Protein AF-T1J2N8-F1 (afdb_monomer)

Radius of gyration: 24.68 Å; Cα contacts (8 Å, |Δi|>4): 593; chains: 1; bounding box: 64×59×76 Å

Nearest PDB structures (foldseek):
  8c7g-assembly1_C  TM=6.293E-01  e=4.498E-14  Drosophila melanogaster
  8jbe-assembly1_C  TM=5.917E-01  e=1.884E-13  Drosophila
  7qla-assembly1_A  TM=5.826E-01  e=3.561E-13  Thermochaetoides thermophila
  7yh1-assembly2_C  TM=3.663E-01  e=1.654E-02  Promethearchaeum syntrophicum
  9jue-assembly1_E  TM=3.660E-01  e=1.242E-01  Promethearchaeum syntrophicum

Sequence (451 aa):
MRPTKRWDEVQIFFVYDTAYVLNEYDDPQNAIIYFHPDDLSDTVRCTLCCQLMGILQFCKSVFSPPKMINLQTKKFAIKVTGRFALCLGGTSDMPDSVLHRQLLSLFNLFTFYHKSFEAVFEECRYRCNKFEDIMEMMCKKYLSASQHFGNTQTLTFQALPSLYLPKSAGIIFLRASQILQSCIDVEGVISGCIVTKNEVLYTLLPPSILRLLWFIPAHKPELLATSVKTVFPLPDCTFLVYVYLSEDQMSDIDTVPTEMEKNETNTSNSFDKIDKMNKFVLYMQGNSETQLMVLMKEESSKDPIKITKLWKIGLSSLVDLEMDIKNCLENTLKKDFADNYLLMQYDQMWANMKGHTIPARPEKINDQLFNRSTQLIHEILDQDSSIKSFSLRHADSLIYTHSLGSLQTYCQYNLSKMHLSDKLECAAEIVNSVEGATKCNLERDHGIILL

Secon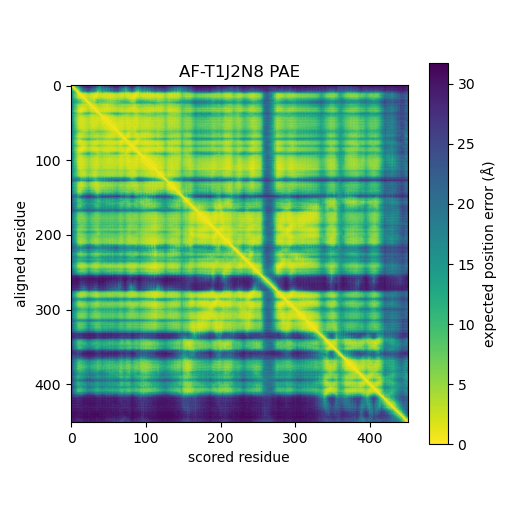dary structure (DSSP, 8-state):
------GGGS--EEEEETTT--STTS-GGGGEEEEE-TTS-HHHHHHHHHHHHHHHHHHHHHSPPPSEEE-SS-EEEEEEETTEEEEEEE-TTS-HHHHHHHHHHHHHHHHHHH--HHHHHHHHTTSTTHHHHHHHHHHHHHHHHHHHH--HHHHHTT---B----GGGHHHHHHHHHHHHHHHTSBTEEEEEEEESSSEEEE-S-HHHHHHHTTS-TT-GGGTSPBP--SSPPPTTEEEEEEEEEHHHHHHHH----S-----------TT----EEEEEEEEEEETTEEEEEEEEHHHHT-HHHHHHHHHHHHHHHHHHHHHHHHHHHTT---PPPTTEEEEEEETTTTEEEETTSSS-TT-HHHHHHHHHHHHHHHHHHH-TT--EEEEE-SSEEEEEEEETTEEEEEEEEGGGS-HHHHHHHHHHHHHHHHHHHTTS----------

pLDDT: mean 74.08, std 18.87, range [22.94, 94.31]

Structure (mmCIF, N/CA/C/O backbone):
data_AF-T1J2N8-F1
#
_entry.id   AF-T1J2N8-F1
#
loop_
_atom_site.group_PDB
_atom_site.id
_atom_site.type_symbol
_atom_site.label_atom_id
_atom_site.label_alt_id
_atom_site.label_comp_id
_atom_site.label_asym_id
_atom_site.label_entity_id
_atom_site.label_seq_id
_atom_site.pdbx_PDB_ins_code
_atom_site.Cartn_x
_atom_site.Cartn_y
_atom_site.Cartn_z
_atom_site.occupancy
_atom_site.B_iso_or_equiv
_atom_site.auth_seq_id
_atom_site.auth_comp_id
_atom_site.auth_asym_id
_atom_site.auth_atom_id
_atom_site.pdbx_PDB_model_num
ATOM 1 N N . MET A 1 1 ? 15.212 32.637 -12.245 1.00 32.81 1 MET A N 1
ATOM 2 C CA . MET A 1 1 ? 15.689 31.249 -12.417 1.00 32.81 1 MET A CA 1
ATOM 3 C C . MET A 1 1 ? 15.487 30.528 -11.099 1.00 32.81 1 MET A C 1
ATOM 5 O O . MET A 1 1 ? 16.108 30.918 -10.120 1.00 32.81 1 MET A O 1
ATOM 9 N N . ARG A 1 2 ? 14.555 29.569 -11.031 1.00 27.19 2 ARG A N 1
ATOM 10 C CA . ARG A 1 2 ? 14.487 28.658 -9.877 1.00 27.19 2 ARG A CA 1
ATOM 11 C C . ARG A 1 2 ? 15.745 27.781 -9.932 1.00 27.19 2 ARG A C 1
ATOM 13 O O . ARG A 1 2 ? 16.096 27.379 -11.041 1.00 27.19 2 ARG A O 1
ATOM 20 N N . PRO A 1 3 ? 16.445 27.529 -8.815 1.00 32.50 3 PRO A N 1
ATOM 21 C CA . PRO A 1 3 ? 17.579 26.619 -8.833 1.00 32.50 3 PRO A CA 1
ATOM 22 C C . PRO A 1 3 ? 17.061 25.243 -9.259 1.00 32.50 3 PRO A C 1
ATOM 24 O O . PRO A 1 3 ? 16.166 24.687 -8.623 1.00 32.50 3 PRO A O 1
ATOM 27 N N . THR A 1 4 ? 17.567 24.741 -10.383 1.00 36.12 4 THR A N 1
ATOM 28 C CA . THR A 1 4 ? 17.358 23.367 -10.826 1.00 36.12 4 THR A CA 1
ATOM 29 C C . THR A 1 4 ? 17.944 22.463 -9.749 1.00 36.12 4 THR A C 1
ATOM 31 O O . THR A 1 4 ? 19.154 22.472 -9.518 1.00 36.12 4 THR A O 1
ATOM 34 N N . LYS A 1 5 ? 17.085 21.728 -9.029 1.00 42.50 5 LYS A N 1
ATOM 35 C CA . LYS A 1 5 ? 17.547 20.666 -8.127 1.00 42.50 5 LYS A CA 1
ATOM 36 C C . LYS A 1 5 ? 18.471 19.750 -8.926 1.00 42.50 5 LYS A C 1
ATOM 38 O O . LYS A 1 5 ? 18.152 19.406 -10.067 1.00 42.50 5 LYS A O 1
ATOM 43 N N . ARG A 1 6 ? 19.623 19.377 -8.362 1.00 46.00 6 ARG A N 1
ATOM 44 C CA . ARG A 1 6 ? 20.486 18.375 -8.998 1.00 46.00 6 ARG A CA 1
ATOM 45 C C . ARG A 1 6 ? 19.661 17.101 -9.175 1.00 46.00 6 ARG A C 1
ATOM 47 O O . ARG A 1 6 ? 18.982 16.675 -8.247 1.00 46.00 6 ARG A O 1
ATOM 54 N N . TRP A 1 7 ? 19.721 16.489 -10.354 1.00 48.38 7 TRP A N 1
ATOM 55 C CA . TRP A 1 7 ? 19.025 15.228 -10.643 1.00 48.38 7 TRP A CA 1
ATOM 56 C C . TRP A 1 7 ? 19.452 14.103 -9.686 1.00 48.38 7 TRP A C 1
ATOM 58 O O . TRP A 1 7 ? 18.700 13.153 -9.491 1.00 48.38 7 TRP A O 1
ATOM 68 N N . ASP A 1 8 ? 20.609 14.242 -9.035 1.00 49.31 8 ASP A N 1
ATOM 69 C CA . ASP A 1 8 ? 21.100 13.396 -7.942 1.00 49.31 8 ASP A CA 1
ATOM 70 C C . ASP A 1 8 ? 20.193 13.401 -6.696 1.00 49.31 8 ASP A C 1
ATOM 72 O O . ASP A 1 8 ? 20.133 12.402 -5.986 1.00 49.31 8 ASP A O 1
ATOM 76 N N . GLU A 1 9 ? 19.438 14.478 -6.458 1.00 58.00 9 GLU A N 1
ATOM 77 C CA . GLU A 1 9 ? 18.602 14.679 -5.263 1.00 58.00 9 GLU A CA 1
ATOM 78 C C . GLU A 1 9 ? 17.135 14.269 -5.465 1.00 58.00 9 GLU A C 1
ATOM 80 O O . GLU A 1 9 ? 16.354 14.272 -4.512 1.00 58.00 9 GLU A O 1
ATOM 85 N N . VAL A 1 10 ? 16.730 13.942 -6.698 1.00 69.50 10 VAL A N 1
ATOM 86 C CA . VAL A 1 10 ? 15.335 13.615 -7.021 1.00 69.50 10 VAL A CA 1
ATOM 87 C C . VAL A 1 10 ? 15.165 12.114 -7.224 1.00 69.50 10 VAL A C 1
ATOM 89 O O . VAL A 1 10 ? 15.947 11.452 -7.919 1.00 69.50 10 VAL A O 1
ATOM 92 N N . GLN A 1 11 ? 14.118 11.579 -6.598 1.00 81.25 11 GLN A N 1
ATOM 93 C CA . GLN A 1 11 ? 13.704 10.194 -6.756 1.00 81.25 11 GLN A CA 1
ATOM 94 C C . GLN A 1 11 ? 13.102 10.001 -8.151 1.00 81.25 11 GLN A C 1
ATOM 96 O O . GLN A 1 11 ? 12.120 10.652 -8.502 1.00 81.25 11 GLN A O 1
ATOM 101 N N . ILE A 1 12 ? 13.714 9.125 -8.946 1.00 88.94 12 ILE A N 1
ATOM 102 C CA . ILE A 1 12 ? 13.274 8.842 -10.315 1.00 88.94 12 ILE A CA 1
ATOM 103 C C . ILE A 1 12 ? 12.244 7.719 -10.268 1.00 88.94 12 ILE A C 1
ATOM 105 O O . ILE A 1 12 ? 12.478 6.714 -9.604 1.00 88.94 12 ILE A O 1
ATOM 109 N N . PHE A 1 13 ? 11.144 7.847 -10.999 1.00 91.69 13 PHE A N 1
ATOM 110 C CA . PHE A 1 13 ? 10.200 6.753 -11.212 1.00 91.69 13 PHE A CA 1
ATOM 111 C C . PHE A 1 13 ? 9.797 6.698 -12.679 1.00 91.69 13 PHE A C 1
ATOM 113 O O . PHE A 1 13 ? 9.495 7.735 -13.256 1.00 91.69 13 PHE A O 1
ATOM 120 N N . PHE A 1 14 ? 9.771 5.517 -13.289 1.00 92.88 14 PHE A N 1
ATOM 121 C CA . PHE A 1 14 ? 9.315 5.386 -14.670 1.00 92.88 14 PHE A CA 1
ATOM 122 C C . PHE A 1 14 ? 8.631 4.048 -14.945 1.00 92.88 14 PHE A C 1
ATOM 124 O O . PHE A 1 14 ? 8.834 3.063 -14.230 1.00 92.88 14 PHE A O 1
ATOM 131 N N . VAL A 1 15 ? 7.821 4.042 -16.003 1.00 92.56 15 VAL A N 1
ATOM 132 C CA . VAL A 1 15 ? 7.104 2.881 -16.535 1.00 92.56 15 VAL A CA 1
ATOM 133 C C . VAL A 1 15 ? 7.552 2.665 -17.976 1.00 92.56 15 VAL A C 1
ATOM 135 O O . VAL A 1 15 ? 7.445 3.570 -18.804 1.00 92.56 15 VAL A O 1
ATOM 138 N N . TYR A 1 16 ? 8.051 1.468 -18.263 1.00 92.81 16 TYR A N 1
ATOM 139 C CA . TYR A 1 16 ? 8.601 1.089 -19.560 1.00 92.81 16 TYR A CA 1
ATOM 140 C C . TYR A 1 16 ? 7.828 -0.082 -20.174 1.00 92.81 16 TYR A C 1
ATOM 142 O O . TYR A 1 16 ? 7.497 -1.047 -19.482 1.00 92.81 16 TYR A O 1
ATOM 150 N N . ASP A 1 17 ? 7.569 -0.013 -21.475 1.00 91.50 17 ASP A N 1
ATOM 151 C CA . ASP A 1 17 ? 6.938 -1.060 -22.273 1.00 91.50 17 ASP A CA 1
ATOM 152 C C . ASP A 1 17 ? 7.983 -2.025 -22.837 1.00 91.50 17 ASP A C 1
ATOM 154 O O . ASP A 1 17 ? 8.641 -1.766 -23.845 1.00 91.50 17 ASP A O 1
ATOM 158 N N . THR A 1 18 ? 8.131 -3.178 -22.194 1.00 88.56 18 THR A N 1
ATOM 159 C CA . THR A 1 18 ? 9.108 -4.192 -22.615 1.00 88.56 18 THR A CA 1
ATOM 160 C C . THR A 1 18 ? 8.716 -4.918 -23.903 1.00 88.56 18 THR A C 1
ATOM 162 O O . THR A 1 18 ? 9.550 -5.608 -24.480 1.00 88.56 18 THR A O 1
ATOM 165 N N . ALA A 1 19 ? 7.472 -4.766 -24.370 1.00 86.62 19 ALA A N 1
ATOM 166 C CA . ALA A 1 19 ? 6.984 -5.395 -25.596 1.00 86.62 19 ALA A CA 1
ATOM 167 C C . ALA A 1 19 ? 7.049 -4.470 -26.824 1.00 86.62 19 ALA A C 1
ATOM 169 O O . ALA A 1 19 ? 6.648 -4.889 -27.906 1.00 86.62 19 ALA A O 1
ATOM 170 N N . TYR A 1 20 ? 7.507 -3.222 -26.665 1.00 86.38 20 TYR A N 1
ATOM 171 C CA . TYR A 1 20 ? 7.563 -2.258 -27.765 1.00 86.38 20 TYR A CA 1
ATOM 172 C C . TYR A 1 20 ? 8.823 -2.420 -28.626 1.00 86.38 20 TYR A C 1
ATOM 174 O O . TYR A 1 20 ? 8.721 -2.563 -29.839 1.00 86.38 20 TYR A O 1
ATOM 182 N N . VAL A 1 21 ? 10.009 -2.413 -28.008 1.00 82.75 21 VAL A N 1
ATOM 183 C CA . VAL A 1 21 ? 11.291 -2.477 -28.732 1.00 82.75 21 VAL A CA 1
ATOM 184 C C . VAL A 1 21 ? 11.632 -3.932 -29.040 1.00 82.75 21 VAL A C 1
ATOM 186 O O . VAL A 1 21 ? 12.293 -4.605 -28.248 1.00 82.75 21 VAL A O 1
ATOM 189 N N . LEU A 1 22 ? 11.149 -4.430 -30.178 1.00 82.31 22 LEU A N 1
ATOM 190 C CA . LEU A 1 22 ? 11.407 -5.800 -30.635 1.00 82.31 22 LEU A CA 1
ATOM 191 C C . LEU A 1 22 ? 12.366 -5.842 -31.831 1.00 82.31 22 LEU A C 1
ATOM 193 O O . LEU A 1 22 ? 13.060 -6.840 -32.017 1.00 82.31 22 LEU A O 1
ATOM 197 N N . ASN A 1 23 ? 12.429 -4.766 -32.618 1.00 84.69 23 ASN A N 1
ATOM 198 C CA . ASN A 1 23 ? 13.266 -4.637 -33.806 1.00 84.69 23 ASN A CA 1
ATOM 199 C C . ASN A 1 23 ? 14.273 -3.486 -33.658 1.00 84.69 23 ASN A C 1
ATOM 201 O O . ASN A 1 23 ? 14.051 -2.537 -32.913 1.00 84.69 23 ASN A O 1
ATOM 205 N N . GLU A 1 24 ? 15.357 -3.520 -34.437 1.00 78.69 24 GLU A N 1
ATOM 206 C CA . GLU A 1 24 ? 16.413 -2.489 -34.402 1.00 78.69 24 GLU A CA 1
ATOM 207 C C . GLU A 1 24 ? 15.943 -1.089 -34.843 1.00 78.69 24 GLU A C 1
ATOM 209 O O . GLU A 1 24 ? 16.591 -0.095 -34.524 1.00 78.69 24 GLU A O 1
ATOM 214 N N . TYR A 1 25 ? 14.830 -1.000 -35.576 1.00 85.62 25 TYR A N 1
ATOM 215 C CA . TYR A 1 25 ? 14.259 0.266 -36.051 1.00 85.62 25 TYR A CA 1
ATOM 216 C C . TYR A 1 25 ? 13.289 0.911 -35.052 1.00 85.62 25 TYR A C 1
ATOM 218 O O . TYR A 1 25 ? 12.873 2.051 -35.265 1.00 85.62 25 TYR A O 1
ATOM 226 N N . ASP A 1 26 ? 12.898 0.189 -33.998 1.00 87.75 26 ASP A N 1
ATOM 227 C CA . ASP A 1 26 ? 11.955 0.690 -33.004 1.00 87.75 26 ASP A CA 1
ATOM 228 C C . ASP A 1 26 ? 12.660 1.723 -32.117 1.00 87.75 26 ASP A C 1
ATOM 230 O O . ASP A 1 26 ? 13.662 1.426 -31.466 1.00 87.75 26 ASP A O 1
ATOM 234 N N . ASP A 1 27 ? 12.140 2.953 -32.081 1.00 87.44 27 ASP A N 1
ATOM 235 C CA . ASP A 1 27 ? 12.721 4.004 -31.244 1.00 87.44 27 ASP A CA 1
ATOM 236 C C . ASP A 1 27 ? 12.444 3.712 -29.756 1.00 87.44 27 ASP A C 1
ATOM 238 O O . ASP A 1 27 ? 11.276 3.716 -29.339 1.00 87.44 27 ASP A O 1
ATOM 242 N N . PRO A 1 28 ? 13.486 3.495 -28.928 1.00 86.81 28 PRO A N 1
ATOM 243 C CA . PRO A 1 28 ? 13.325 3.182 -27.514 1.00 86.81 28 PRO A CA 1
ATOM 244 C C . PRO A 1 28 ? 12.687 4.306 -26.696 1.00 86.81 28 PRO A C 1
ATOM 246 O O . PRO A 1 28 ? 12.212 4.039 -25.592 1.00 86.81 28 PRO A O 1
ATOM 249 N N . GLN A 1 29 ? 12.644 5.542 -27.205 1.00 87.69 29 GLN A N 1
ATOM 250 C CA . GLN A 1 29 ? 11.934 6.636 -26.537 1.00 87.69 29 GLN A CA 1
ATOM 251 C C . GLN A 1 29 ? 10.431 6.360 -26.441 1.00 87.69 29 GLN A C 1
ATOM 253 O O . GLN A 1 29 ? 9.827 6.622 -25.405 1.00 87.69 29 GLN A O 1
ATOM 258 N N . ASN A 1 30 ? 9.844 5.748 -27.473 1.00 87.06 30 ASN A N 1
ATOM 259 C CA . ASN A 1 30 ? 8.409 5.447 -27.523 1.00 87.06 30 ASN A CA 1
ATOM 260 C C . ASN A 1 30 ? 7.994 4.307 -26.582 1.00 87.06 30 ASN A C 1
ATOM 262 O O . ASN A 1 30 ? 6.810 4.132 -26.303 1.00 87.06 30 ASN A O 1
ATOM 266 N N . ALA A 1 31 ? 8.959 3.543 -26.070 1.00 89.94 31 ALA A N 1
ATOM 267 C CA . ALA A 1 31 ? 8.713 2.523 -25.061 1.00 89.94 31 ALA A CA 1
ATOM 268 C C . ALA A 1 31 ? 8.605 3.103 -23.639 1.00 89.94 31 ALA A C 1
ATOM 270 O O . ALA A 1 31 ? 8.178 2.405 -22.720 1.00 89.94 31 ALA A O 1
ATOM 271 N N . ILE A 1 32 ? 8.975 4.369 -23.424 1.00 91.44 32 ILE A N 1
ATOM 272 C CA . ILE A 1 32 ? 8.830 5.043 -22.131 1.00 91.44 32 ILE A CA 1
ATOM 273 C C . ILE A 1 32 ? 7.404 5.592 -22.038 1.00 91.44 32 ILE A C 1
ATOM 275 O O . ILE A 1 32 ? 7.076 6.597 -22.656 1.00 91.44 32 ILE A O 1
ATOM 279 N N . ILE A 1 33 ? 6.553 4.935 -21.250 1.00 89.38 33 ILE A N 1
ATOM 280 C CA . ILE A 1 33 ? 5.136 5.312 -21.110 1.00 89.38 33 ILE A CA 1
ATOM 281 C C . ILE A 1 33 ? 4.967 6.472 -20.131 1.00 89.38 33 ILE A C 1
ATOM 283 O O . ILE A 1 33 ? 4.089 7.313 -20.291 1.00 89.38 33 ILE A O 1
ATOM 287 N N . TYR A 1 34 ? 5.775 6.482 -19.073 1.00 91.12 34 TYR A N 1
ATOM 288 C CA . TYR A 1 34 ? 5.746 7.516 -18.049 1.00 91.12 34 TYR A CA 1
ATOM 289 C C . TYR A 1 34 ? 7.121 7.655 -17.414 1.00 91.12 34 TYR A C 1
ATOM 291 O O . TYR A 1 34 ? 7.788 6.646 -17.179 1.00 91.12 34 TYR A O 1
ATOM 299 N N . PHE A 1 35 ? 7.529 8.875 -17.071 1.00 91.25 35 PHE A N 1
ATOM 300 C CA . PHE A 1 35 ? 8.790 9.111 -16.380 1.00 91.25 35 PHE A CA 1
ATOM 301 C C . PHE A 1 35 ? 8.705 10.360 -15.499 1.00 91.25 35 PHE A C 1
ATOM 303 O O . PHE A 1 35 ? 8.350 11.423 -15.975 1.00 91.25 35 PHE A O 1
ATOM 310 N N . HIS A 1 36 ? 9.120 10.256 -14.242 1.00 88.88 36 HIS A N 1
ATOM 311 C CA . HIS A 1 36 ? 9.154 11.328 -13.253 1.00 88.88 36 HIS A CA 1
ATOM 312 C C . HIS A 1 36 ? 10.577 11.500 -12.695 1.00 88.88 36 HIS A C 1
ATOM 314 O O . HIS A 1 36 ? 11.215 10.492 -12.371 1.00 88.88 36 HIS A O 1
ATOM 320 N N . PRO A 1 37 ? 11.068 12.737 -12.491 1.00 86.50 37 PRO A N 1
ATOM 321 C CA . PRO A 1 37 ? 10.447 14.022 -12.842 1.00 86.50 37 PRO A CA 1
ATOM 322 C C . PRO A 1 37 ? 10.548 14.346 -14.344 1.00 86.50 37 PRO A C 1
ATOM 324 O O . PRO A 1 37 ? 11.432 13.834 -15.031 1.00 86.50 37 PRO A O 1
ATOM 327 N N . ASP A 1 38 ? 9.696 15.253 -14.827 1.00 82.44 38 ASP A N 1
ATOM 328 C CA . ASP A 1 38 ? 9.670 15.696 -16.236 1.00 82.44 38 ASP A CA 1
ATOM 329 C C . ASP A 1 38 ? 10.779 16.695 -16.602 1.00 82.44 38 ASP A C 1
ATOM 331 O O . ASP A 1 38 ? 10.968 17.022 -17.768 1.00 82.44 38 ASP A O 1
ATOM 335 N N . ASP A 1 39 ? 11.554 17.158 -15.618 1.00 82.88 39 ASP A N 1
ATOM 336 C CA . ASP A 1 39 ? 12.605 18.169 -15.802 1.00 82.88 39 ASP A CA 1
ATOM 337 C C . ASP A 1 39 ? 13.873 17.635 -16.515 1.00 82.88 39 ASP A C 1
ATOM 339 O O . ASP A 1 39 ? 14.832 18.380 -16.733 1.00 82.88 39 ASP A O 1
ATOM 343 N N . LEU A 1 40 ? 13.923 16.339 -16.839 1.00 83.31 40 LEU A N 1
ATOM 344 C CA . LEU A 1 40 ? 15.067 15.677 -17.477 1.00 83.31 40 LEU A CA 1
ATOM 345 C C . LEU A 1 40 ? 14.922 15.659 -19.005 1.00 83.31 40 LEU A C 1
ATOM 347 O O . LEU A 1 40 ? 13.834 15.442 -19.525 1.00 83.31 40 LEU A O 1
ATOM 351 N N . SER A 1 41 ? 16.029 15.828 -19.739 1.00 87.19 41 SER A N 1
ATOM 352 C CA . SER A 1 41 ? 16.000 15.758 -21.206 1.00 87.19 41 SER A CA 1
ATOM 353 C C . SER A 1 41 ? 15.695 14.342 -21.702 1.00 87.19 41 SER A C 1
ATOM 355 O O . SER A 1 41 ? 16.171 13.360 -21.124 1.00 87.19 41 SER A O 1
ATOM 357 N N . ASP A 1 42 ? 14.984 14.231 -22.825 1.00 87.62 42 ASP A N 1
ATOM 358 C CA . ASP A 1 42 ? 14.567 12.940 -23.399 1.00 87.62 42 ASP A CA 1
ATOM 359 C C . ASP A 1 42 ? 15.749 12.005 -23.685 1.00 87.62 42 ASP A C 1
ATOM 361 O O . ASP A 1 42 ? 15.678 10.799 -23.460 1.00 87.62 42 ASP A O 1
ATOM 365 N N . THR A 1 43 ? 16.896 12.567 -24.072 1.00 89.00 43 THR A N 1
ATOM 366 C CA . THR A 1 43 ? 18.149 11.824 -24.273 1.00 89.00 43 THR A CA 1
ATOM 367 C C . THR A 1 43 ? 18.656 11.150 -22.996 1.00 89.00 43 THR A C 1
ATOM 369 O O . THR A 1 43 ? 19.090 9.996 -23.034 1.00 89.00 43 THR A O 1
ATOM 372 N N . VAL A 1 44 ? 18.587 11.839 -21.853 1.00 88.38 44 VAL A N 1
ATOM 373 C CA . VAL A 1 44 ? 19.010 11.303 -20.552 1.00 88.38 44 VAL A CA 1
ATOM 374 C C . VAL A 1 44 ? 18.000 10.273 -20.051 1.00 88.38 44 VAL A C 1
ATOM 376 O O . VAL A 1 44 ? 18.413 9.198 -19.611 1.00 88.38 44 VAL A O 1
ATOM 379 N N . ARG A 1 45 ? 16.694 10.556 -20.181 1.00 91.12 45 ARG A N 1
ATOM 380 C CA . ARG A 1 45 ? 15.609 9.612 -19.845 1.00 91.12 45 ARG A CA 1
ATOM 381 C C . ARG A 1 45 ? 15.786 8.301 -20.611 1.00 91.12 45 ARG A C 1
ATOM 383 O O . ARG A 1 45 ? 15.824 7.234 -20.001 1.00 91.12 45 ARG A O 1
ATOM 390 N N . CYS A 1 46 ? 15.980 8.395 -21.926 1.00 91.88 46 CYS A N 1
ATOM 391 C CA . CYS A 1 46 ? 16.167 7.250 -22.810 1.00 91.88 46 CYS A CA 1
ATOM 392 C C . CYS A 1 46 ? 17.430 6.456 -22.475 1.00 91.88 46 CYS A C 1
ATOM 394 O O . CYS A 1 46 ? 17.352 5.248 -22.273 1.00 91.88 46 CYS A O 1
ATOM 396 N N . THR A 1 47 ? 18.577 7.123 -22.307 1.00 91.00 47 THR A N 1
ATOM 397 C CA . THR A 1 47 ? 19.838 6.438 -21.977 1.00 91.00 47 THR A CA 1
ATOM 398 C C . THR A 1 47 ? 19.723 5.639 -20.677 1.00 91.00 47 THR A C 1
ATOM 400 O O . THR A 1 47 ? 20.121 4.475 -20.635 1.00 91.00 47 THR A O 1
ATOM 403 N N . LEU A 1 48 ? 19.139 6.233 -19.630 1.00 91.00 48 LEU A N 1
ATOM 404 C CA . LEU A 1 48 ? 18.941 5.564 -18.345 1.00 91.00 48 LEU A CA 1
ATOM 405 C C . LEU A 1 48 ? 17.989 4.365 -18.464 1.00 91.00 48 LEU A C 1
ATOM 407 O O . LEU A 1 48 ? 18.314 3.277 -17.986 1.00 91.00 48 LEU A O 1
ATOM 411 N N . CYS A 1 49 ? 16.832 4.547 -19.110 1.00 92.62 49 CYS A N 1
ATOM 412 C CA . CYS A 1 49 ? 15.857 3.470 -19.291 1.00 92.62 49 CYS A CA 1
ATOM 413 C C . CYS A 1 49 ? 16.465 2.311 -20.089 1.00 92.62 49 CYS A C 1
ATOM 415 O O . CYS A 1 49 ? 16.382 1.166 -19.655 1.00 92.62 49 CYS A O 1
ATOM 417 N N . CYS A 1 50 ? 17.152 2.598 -21.197 1.00 90.25 50 CYS A N 1
ATOM 418 C CA . CYS A 1 50 ? 17.798 1.589 -22.036 1.00 90.25 50 CYS A CA 1
ATOM 419 C C . CYS A 1 50 ? 18.880 0.803 -21.289 1.00 90.25 50 CYS A C 1
ATOM 421 O O . CYS A 1 50 ? 18.946 -0.416 -21.425 1.00 90.25 50 CYS A O 1
ATOM 423 N N . GLN A 1 51 ? 19.704 1.466 -20.469 1.00 91.69 51 GLN A N 1
ATOM 424 C CA . GLN A 1 51 ? 20.704 0.781 -19.643 1.00 91.69 51 GLN A CA 1
ATOM 425 C C . GLN A 1 51 ? 20.050 -0.220 -18.683 1.00 91.69 51 GLN A C 1
ATOM 427 O O . GLN A 1 51 ? 20.465 -1.377 -18.614 1.00 91.69 51 GLN A O 1
ATOM 432 N N . LEU A 1 52 ? 19.005 0.204 -17.967 1.00 93.50 52 LEU A N 1
ATOM 433 C CA . LEU A 1 52 ? 18.307 -0.649 -17.004 1.00 93.50 52 LEU A CA 1
ATOM 434 C C . LEU A 1 52 ? 17.544 -1.789 -17.691 1.00 93.50 52 LEU A C 1
ATOM 436 O O . LEU A 1 52 ? 17.619 -2.932 -17.240 1.00 93.50 52 LEU A O 1
ATOM 440 N N . MET A 1 53 ? 16.850 -1.503 -18.794 1.00 92.81 53 MET A N 1
ATOM 441 C CA . MET A 1 53 ? 16.088 -2.502 -19.547 1.00 92.81 53 MET A CA 1
ATOM 442 C C . MET A 1 53 ? 16.997 -3.511 -20.254 1.00 92.81 53 MET A C 1
ATOM 444 O O . MET A 1 53 ? 16.673 -4.695 -20.286 1.00 92.81 53 MET A O 1
ATOM 448 N N . GLY A 1 54 ? 18.167 -3.088 -20.741 1.00 90.69 54 GLY A N 1
ATOM 449 C CA . GLY A 1 54 ? 19.173 -3.992 -21.300 1.00 90.69 54 GLY A CA 1
ATOM 450 C C . GLY A 1 54 ? 19.684 -5.002 -20.269 1.00 90.69 54 GLY A C 1
ATOM 451 O O . GLY A 1 54 ? 19.730 -6.200 -20.550 1.00 90.69 54 GLY A O 1
ATOM 452 N N . ILE A 1 55 ? 19.990 -4.542 -19.047 1.00 92.56 55 ILE A N 1
ATOM 453 C CA . ILE A 1 55 ? 20.381 -5.429 -17.936 1.00 92.56 55 ILE A CA 1
ATOM 454 C C . ILE A 1 55 ? 19.221 -6.355 -17.556 1.00 92.56 55 ILE A C 1
ATOM 456 O O . ILE A 1 55 ? 19.424 -7.559 -17.420 1.00 92.56 55 ILE A O 1
ATOM 460 N N . LEU A 1 56 ? 18.005 -5.819 -17.416 1.00 91.75 56 LEU A N 1
ATOM 461 C CA . LEU A 1 56 ? 16.810 -6.602 -17.094 1.00 91.75 56 LEU A CA 1
ATOM 462 C C . LEU A 1 56 ? 16.579 -7.721 -18.117 1.00 91.75 56 LEU A C 1
ATOM 464 O O . LEU A 1 56 ? 16.355 -8.864 -17.723 1.00 91.75 56 LEU A O 1
ATOM 468 N N . GLN A 1 57 ? 16.673 -7.412 -19.411 1.00 89.50 57 GLN A N 1
ATOM 469 C CA . GLN A 1 57 ? 16.463 -8.374 -20.489 1.00 89.50 57 GLN A CA 1
ATOM 470 C C . GLN A 1 57 ? 17.559 -9.444 -20.527 1.00 89.50 57 GLN A C 1
ATOM 472 O O . GLN A 1 57 ? 17.253 -10.627 -20.671 1.00 89.50 57 GLN A O 1
ATOM 477 N N . PHE A 1 58 ? 18.822 -9.053 -20.340 1.00 91.12 58 PHE A N 1
ATOM 478 C CA . PHE A 1 58 ? 19.936 -9.994 -20.218 1.00 91.12 58 PHE A CA 1
ATOM 479 C C . PHE A 1 58 ? 19.765 -10.926 -19.010 1.00 91.12 58 PHE A C 1
ATOM 481 O O . PHE A 1 58 ? 19.876 -12.144 -19.127 1.00 91.12 58 PHE A O 1
ATOM 488 N N . CYS A 1 59 ? 19.445 -10.379 -17.837 1.00 91.62 59 CYS A N 1
ATOM 489 C CA . CYS A 1 59 ? 19.225 -11.192 -16.649 1.00 91.62 59 CYS A CA 1
ATOM 490 C C . CYS A 1 59 ? 17.999 -12.094 -16.792 1.00 91.62 59 CYS A C 1
ATOM 492 O O . CYS A 1 59 ? 18.032 -13.206 -16.292 1.00 91.62 59 CYS A O 1
ATOM 494 N N . LYS A 1 60 ? 16.940 -11.659 -17.481 1.00 87.50 60 LYS A N 1
ATOM 495 C CA . LYS A 1 60 ? 15.760 -12.491 -17.749 1.00 87.50 60 LYS A CA 1
ATOM 496 C C . LYS A 1 60 ? 16.069 -13.664 -18.688 1.00 87.50 60 LYS A C 1
ATOM 498 O O . LYS A 1 60 ? 15.430 -14.702 -18.564 1.00 87.50 60 LYS A O 1
ATOM 503 N N . SER A 1 61 ? 17.009 -13.511 -19.626 1.00 87.25 61 SER A N 1
ATOM 504 C CA . SER A 1 61 ? 17.367 -14.574 -20.575 1.00 87.25 61 SER A CA 1
ATOM 505 C C . SER A 1 61 ? 18.387 -15.570 -20.021 1.00 87.25 61 SER A C 1
ATOM 507 O O . SER A 1 61 ? 18.348 -16.741 -20.393 1.00 87.25 61 SER A O 1
ATOM 509 N N . VAL A 1 62 ? 19.285 -15.124 -19.139 1.00 91.44 62 VAL A N 1
ATOM 510 C CA . VAL A 1 62 ? 20.377 -15.955 -18.597 1.00 91.44 62 VAL A CA 1
ATOM 511 C C . VAL A 1 62 ? 20.114 -16.423 -17.160 1.00 91.44 62 VAL A C 1
ATOM 513 O O . VAL A 1 62 ? 20.548 -17.506 -16.771 1.00 91.44 62 VAL A O 1
ATOM 516 N N . PHE A 1 63 ? 19.407 -15.625 -16.362 1.00 89.94 63 PHE A N 1
ATOM 517 C CA . PHE A 1 63 ? 19.196 -15.817 -14.925 1.00 89.94 63 PHE A CA 1
ATOM 518 C C . PHE A 1 63 ? 17.716 -15.587 -14.548 1.00 89.94 63 PHE A C 1
ATOM 520 O O . PHE A 1 63 ? 16.806 -15.773 -15.353 1.00 89.94 63 PHE A O 1
ATOM 527 N N . SER A 1 64 ? 17.461 -15.178 -13.302 1.00 86.62 64 SER A N 1
ATOM 528 C CA . SER A 1 64 ? 16.177 -14.631 -12.858 1.00 86.62 64 SER A CA 1
ATOM 529 C C . SER A 1 64 ? 16.127 -13.106 -13.037 1.00 86.62 64 SER A C 1
ATOM 531 O O . SER A 1 64 ? 17.153 -12.443 -12.854 1.00 86.62 64 SER A O 1
ATOM 533 N N . PRO A 1 65 ? 14.947 -12.512 -13.296 1.00 85.56 65 PRO A N 1
ATOM 534 C CA . PRO A 1 65 ? 14.815 -11.062 -13.411 1.00 85.56 65 PRO A CA 1
ATOM 535 C C . PRO A 1 65 ? 15.193 -10.359 -12.088 1.00 85.56 65 PRO A C 1
ATOM 537 O O . PRO A 1 65 ? 14.697 -10.742 -11.022 1.00 85.56 65 PRO A O 1
ATOM 540 N N . PRO A 1 66 ? 16.065 -9.335 -12.126 1.00 91.06 66 PRO A N 1
ATOM 541 C CA . PRO A 1 66 ? 16.543 -8.654 -10.933 1.00 91.06 66 PRO A CA 1
ATOM 542 C C . PRO A 1 66 ? 15.435 -7.816 -10.292 1.00 91.06 66 PRO A C 1
ATOM 544 O O . PRO A 1 66 ? 14.696 -7.107 -10.972 1.00 91.06 66 PRO A O 1
ATOM 547 N N . LYS A 1 67 ? 15.364 -7.850 -8.958 1.00 91.12 67 LYS A N 1
ATOM 548 C CA . LYS A 1 67 ? 14.506 -6.952 -8.160 1.00 91.12 67 LYS A CA 1
ATOM 549 C C . LYS A 1 67 ? 15.166 -5.598 -7.886 1.00 91.12 67 LYS A C 1
ATOM 551 O O . LYS A 1 67 ? 14.469 -4.633 -7.578 1.00 91.12 67 LYS A O 1
ATOM 556 N N . MET A 1 68 ? 16.495 -5.553 -7.975 1.00 92.38 68 MET A N 1
ATOM 557 C CA . MET A 1 68 ? 17.342 -4.401 -7.680 1.00 92.38 68 MET A CA 1
ATOM 558 C C . MET A 1 68 ? 18.494 -4.332 -8.687 1.00 92.38 68 MET A C 1
ATOM 560 O O . MET A 1 68 ? 19.089 -5.359 -9.012 1.00 92.38 68 MET A O 1
ATOM 564 N N . ILE A 1 69 ? 18.825 -3.128 -9.148 1.00 92.38 69 ILE A N 1
ATOM 565 C CA . ILE A 1 69 ? 20.017 -2.828 -9.946 1.00 92.38 69 ILE A CA 1
ATOM 566 C C . ILE A 1 69 ? 20.745 -1.656 -9.293 1.00 92.38 69 ILE A C 1
ATOM 568 O O . ILE A 1 69 ? 20.182 -0.574 -9.137 1.00 92.38 69 ILE A O 1
ATOM 572 N N . ASN A 1 70 ? 22.013 -1.861 -8.946 1.00 89.75 70 ASN A N 1
ATOM 573 C CA . ASN A 1 70 ? 22.856 -0.834 -8.345 1.00 89.75 70 ASN A CA 1
ATOM 574 C C . ASN A 1 70 ? 23.818 -0.290 -9.407 1.00 89.75 70 ASN A C 1
ATOM 576 O O . ASN A 1 70 ? 24.689 -1.008 -9.895 1.00 89.75 70 ASN A O 1
ATOM 580 N N . LEU A 1 71 ? 23.639 0.977 -9.775 1.00 85.50 71 LEU A N 1
ATOM 581 C CA . LEU A 1 71 ? 24.580 1.735 -10.596 1.00 85.50 71 LEU A CA 1
ATOM 582 C C . LEU A 1 71 ? 25.603 2.435 -9.689 1.00 85.50 71 LEU A C 1
ATOM 584 O O . LEU A 1 71 ? 25.450 2.475 -8.470 1.00 85.50 71 LEU A O 1
ATOM 588 N N . GLN A 1 72 ? 26.641 3.031 -10.281 1.00 79.50 72 GLN A N 1
ATOM 589 C CA . GLN A 1 72 ? 27.712 3.696 -9.524 1.00 79.50 72 GLN A CA 1
ATOM 590 C C . GLN A 1 72 ? 27.205 4.805 -8.589 1.00 79.50 72 GLN A C 1
ATOM 592 O O . GLN A 1 72 ? 27.764 5.004 -7.515 1.00 79.50 72 GLN A O 1
ATOM 597 N N . THR A 1 73 ? 26.160 5.530 -8.995 1.00 75.50 73 THR A N 1
ATOM 598 C CA . THR A 1 73 ? 25.652 6.701 -8.265 1.00 75.50 73 THR A CA 1
ATOM 599 C C . THR A 1 73 ? 24.265 6.506 -7.660 1.00 75.50 73 THR A C 1
ATOM 601 O O . THR A 1 73 ? 23.885 7.274 -6.779 1.00 75.50 73 THR A O 1
ATOM 604 N N . LYS A 1 74 ? 23.491 5.515 -8.122 1.00 84.19 74 LYS A N 1
ATOM 605 C CA . LYS A 1 74 ? 22.090 5.308 -7.726 1.00 84.19 74 LYS A CA 1
ATOM 606 C C . LYS A 1 74 ? 21.705 3.838 -7.729 1.00 84.19 74 LYS A C 1
ATOM 608 O O . LYS A 1 74 ? 22.248 3.044 -8.493 1.00 84.19 74 LYS A O 1
ATOM 613 N N . LYS A 1 75 ? 20.696 3.509 -6.930 1.00 90.25 75 LYS A N 1
ATOM 614 C CA . LYS A 1 75 ? 20.066 2.187 -6.901 1.00 90.25 75 LYS A CA 1
ATOM 615 C C . LYS A 1 75 ? 18.683 2.255 -7.525 1.00 90.25 75 LYS A C 1
ATOM 617 O O . LYS A 1 75 ? 18.014 3.276 -7.402 1.00 90.25 75 LYS A O 1
ATOM 622 N N . PHE A 1 76 ? 18.246 1.177 -8.159 1.00 93.12 76 PHE A N 1
ATOM 623 C CA . PHE A 1 76 ? 16.934 1.078 -8.785 1.00 93.12 76 PHE A CA 1
ATOM 624 C C . PHE A 1 76 ? 16.247 -0.213 -8.365 1.00 93.12 76 PHE A C 1
ATOM 626 O O . PHE A 1 76 ? 16.750 -1.299 -8.639 1.00 93.12 76 PHE A O 1
ATOM 633 N N . ALA A 1 77 ? 15.080 -0.094 -7.738 1.00 93.44 77 ALA A N 1
ATOM 634 C CA . ALA A 1 77 ? 14.163 -1.212 -7.586 1.00 93.44 77 ALA A CA 1
ATOM 635 C C . ALA A 1 77 ? 13.404 -1.430 -8.895 1.00 93.44 77 ALA A C 1
ATOM 637 O O . ALA A 1 77 ? 13.033 -0.463 -9.565 1.00 93.44 77 ALA A O 1
ATOM 638 N N . ILE A 1 78 ? 13.155 -2.692 -9.241 1.00 94.31 78 ILE A N 1
ATOM 639 C CA . ILE A 1 78 ? 12.469 -3.084 -10.473 1.00 94.31 78 ILE A CA 1
ATOM 640 C C . ILE A 1 78 ? 11.331 -4.047 -10.153 1.00 94.31 78 ILE A C 1
ATOM 642 O O . ILE A 1 78 ? 11.493 -5.009 -9.398 1.00 94.31 78 ILE A O 1
ATOM 646 N N . LYS A 1 79 ? 10.171 -3.793 -10.760 1.00 92.25 79 LYS A N 1
ATOM 647 C CA . LYS A 1 79 ? 9.005 -4.672 -10.726 1.00 92.25 79 LYS A CA 1
ATOM 648 C C . LYS A 1 79 ? 8.470 -4.851 -12.142 1.00 92.25 79 LYS A C 1
ATOM 650 O O . LYS A 1 79 ? 7.989 -3.905 -12.755 1.00 92.25 79 LYS A O 1
ATOM 655 N N . VAL A 1 80 ? 8.539 -6.083 -12.639 1.00 90.44 80 VAL A N 1
ATOM 656 C CA . VAL A 1 80 ? 7.931 -6.483 -13.915 1.00 90.44 80 VAL A CA 1
ATOM 657 C C . VAL A 1 80 ? 6.506 -6.986 -13.666 1.00 90.44 80 VAL A C 1
ATOM 659 O O . VAL A 1 80 ? 6.256 -7.700 -12.683 1.00 90.44 80 VAL A O 1
ATOM 662 N N . THR A 1 81 ? 5.578 -6.578 -14.531 1.00 86.38 81 THR A N 1
ATOM 663 C CA . THR A 1 81 ? 4.151 -6.927 -14.501 1.00 86.38 81 THR A CA 1
ATOM 664 C C . THR A 1 81 ? 3.602 -6.989 -15.930 1.00 86.38 81 THR A C 1
ATOM 666 O O . THR A 1 81 ? 3.455 -5.961 -16.591 1.00 86.38 81 THR A O 1
ATOM 669 N N . GLY A 1 82 ? 3.317 -8.196 -16.427 1.00 84.75 82 GLY A N 1
ATOM 670 C CA . GLY A 1 82 ? 2.944 -8.399 -17.830 1.00 84.75 82 GLY A CA 1
ATOM 671 C C . GLY A 1 82 ? 4.004 -7.819 -18.773 1.00 84.75 82 GLY A C 1
ATOM 672 O O . GLY A 1 82 ? 5.195 -8.107 -18.634 1.00 84.75 82 GLY A O 1
ATOM 673 N N . ARG A 1 83 ? 3.580 -6.946 -19.693 1.00 87.81 83 ARG A N 1
ATOM 674 C CA . ARG A 1 83 ? 4.471 -6.230 -20.627 1.00 87.81 83 ARG A CA 1
ATOM 675 C C . ARG A 1 83 ? 5.195 -5.014 -20.040 1.00 87.81 83 ARG A C 1
ATOM 677 O O . ARG A 1 83 ? 6.061 -4.453 -20.710 1.00 87.81 83 ARG A O 1
ATOM 684 N N . PHE A 1 84 ? 4.867 -4.587 -18.823 1.00 91.00 84 PHE A N 1
ATOM 685 C CA . PHE A 1 84 ? 5.414 -3.361 -18.244 1.00 91.00 84 PHE A CA 1
ATOM 686 C C . PHE A 1 84 ? 6.518 -3.648 -17.228 1.00 91.00 84 PHE A C 1
ATOM 688 O O . PHE A 1 84 ? 6.432 -4.578 -16.422 1.00 91.00 84 PHE A O 1
ATOM 695 N N . ALA A 1 85 ? 7.537 -2.796 -17.226 1.00 92.56 85 ALA A N 1
ATOM 696 C CA . ALA A 1 85 ? 8.549 -2.726 -16.185 1.00 92.56 85 ALA A CA 1
ATOM 697 C C . ALA A 1 85 ? 8.443 -1.379 -15.467 1.00 92.56 85 ALA A C 1
ATOM 699 O O . ALA A 1 85 ? 8.534 -0.320 -16.086 1.00 92.56 85 ALA A O 1
ATOM 700 N N . LEU A 1 86 ? 8.241 -1.428 -14.154 1.00 94.12 86 LEU A N 1
ATOM 701 C CA . LEU A 1 86 ? 8.264 -0.259 -13.290 1.00 94.12 86 LEU A CA 1
ATOM 702 C C . LEU A 1 86 ? 9.615 -0.184 -12.592 1.00 94.12 86 LEU A C 1
ATOM 704 O O . LEU A 1 86 ? 10.096 -1.185 -12.048 1.00 94.12 86 LEU A O 1
ATOM 708 N N . CYS A 1 87 ? 10.186 1.014 -12.547 1.00 94.25 87 CYS A N 1
ATOM 709 C CA . CYS A 1 87 ? 11.461 1.262 -11.895 1.00 94.25 87 CYS A CA 1
ATOM 710 C C . CYS A 1 87 ? 11.367 2.453 -10.946 1.00 94.25 87 CYS A C 1
ATOM 712 O O . CYS A 1 87 ? 10.859 3.508 -11.319 1.00 94.25 87 CYS A O 1
ATOM 714 N N . LEU A 1 88 ? 11.901 2.292 -9.734 1.00 92.19 88 LEU A N 1
ATOM 715 C CA . LEU A 1 88 ? 12.014 3.356 -8.736 1.00 92.19 88 LEU A CA 1
ATOM 716 C C . LEU A 1 88 ? 13.476 3.515 -8.325 1.00 92.19 88 LEU A C 1
ATOM 718 O O . LEU A 1 88 ? 14.091 2.583 -7.810 1.00 92.19 88 LEU A O 1
ATOM 722 N N . GLY A 1 89 ? 14.028 4.700 -8.553 1.00 90.06 89 GLY A N 1
ATOM 723 C CA . GLY A 1 89 ? 15.367 5.083 -8.137 1.00 90.06 89 GLY A CA 1
ATOM 724 C C . GLY A 1 89 ? 15.412 5.463 -6.660 1.00 90.06 89 GLY A C 1
ATOM 725 O O . GLY A 1 89 ? 14.473 6.054 -6.137 1.00 90.06 89 GLY A O 1
ATOM 726 N N . GLY A 1 90 ? 16.516 5.161 -5.994 1.00 85.31 90 GLY A N 1
ATOM 727 C CA . GLY A 1 90 ? 16.821 5.571 -4.628 1.00 85.31 90 GLY A CA 1
ATOM 728 C C . GLY A 1 90 ? 18.258 6.069 -4.514 1.00 85.31 90 GLY A C 1
ATOM 729 O O . GLY A 1 90 ? 19.085 5.857 -5.409 1.00 85.31 90 GLY A O 1
ATOM 730 N N . THR A 1 91 ? 18.555 6.750 -3.410 1.00 79.62 91 THR A N 1
ATOM 731 C CA . THR A 1 91 ? 19.929 7.136 -3.069 1.00 79.62 91 THR A CA 1
ATOM 732 C C . THR A 1 91 ? 20.726 5.912 -2.622 1.00 79.62 91 THR A C 1
ATOM 734 O O . THR A 1 91 ? 20.160 4.910 -2.182 1.00 79.62 91 THR A O 1
ATOM 737 N N . SER A 1 92 ? 22.053 5.981 -2.719 1.00 74.56 92 SER A N 1
ATOM 738 C CA . SER A 1 92 ? 22.936 4.873 -2.328 1.00 74.56 92 SER A CA 1
ATOM 739 C C . SER A 1 92 ? 22.808 4.482 -0.850 1.00 74.56 92 SER A C 1
ATOM 741 O O . SER A 1 92 ? 23.002 3.313 -0.517 1.00 74.56 92 SER A O 1
ATOM 743 N N . ASP A 1 93 ? 22.431 5.433 0.008 1.00 72.81 93 ASP A N 1
ATOM 744 C CA . ASP A 1 93 ? 22.280 5.239 1.455 1.00 72.81 93 ASP A CA 1
ATOM 745 C C . ASP A 1 93 ? 20.976 4.527 1.842 1.00 72.81 93 ASP A C 1
ATOM 747 O O . ASP A 1 93 ? 20.856 4.019 2.958 1.00 72.81 93 ASP A O 1
ATOM 751 N N . MET A 1 94 ? 19.988 4.488 0.941 1.00 76.50 94 MET A N 1
ATOM 752 C CA . MET A 1 94 ? 18.718 3.815 1.204 1.00 76.50 94 MET A CA 1
ATOM 753 C C . MET A 1 94 ? 18.911 2.289 1.195 1.00 76.50 94 MET A C 1
ATOM 755 O O . MET A 1 94 ? 19.546 1.756 0.271 1.00 76.50 94 MET A O 1
ATOM 759 N N . PRO A 1 95 ? 18.348 1.567 2.184 1.00 78.31 95 PRO A N 1
ATOM 760 C CA . PRO A 1 95 ? 18.322 0.111 2.167 1.00 78.31 95 PRO A CA 1
ATOM 761 C C . PRO A 1 95 ? 17.525 -0.427 0.975 1.00 78.31 95 PRO A C 1
ATOM 763 O O . PRO A 1 95 ? 16.461 0.097 0.625 1.00 78.31 95 PRO A O 1
ATOM 766 N N . ASP A 1 96 ? 18.023 -1.508 0.377 1.00 84.81 96 ASP A N 1
ATOM 767 C CA . ASP A 1 96 ? 17.432 -2.132 -0.811 1.00 84.81 96 ASP A CA 1
ATOM 768 C C . ASP A 1 96 ? 15.999 -2.628 -0.528 1.00 84.81 96 ASP A C 1
ATOM 770 O O . ASP A 1 96 ? 15.103 -2.476 -1.361 1.00 84.81 96 ASP A O 1
ATOM 774 N N . SER A 1 97 ? 15.762 -3.141 0.686 1.00 78.25 97 SER A N 1
ATOM 775 C CA . SER A 1 97 ? 14.451 -3.588 1.178 1.00 78.25 97 SER A CA 1
ATOM 776 C C . SER A 1 97 ? 13.412 -2.453 1.141 1.00 78.25 97 SER A C 1
ATOM 778 O O . SER A 1 97 ? 12.294 -2.635 0.654 1.00 78.25 97 SER A O 1
ATOM 780 N N . VAL A 1 98 ? 13.793 -1.259 1.607 1.00 79.75 98 VAL A N 1
ATOM 781 C CA . VAL A 1 98 ? 12.929 -0.082 1.725 1.00 79.75 98 VAL A CA 1
ATOM 782 C C . VAL A 1 98 ? 12.585 0.442 0.341 1.00 79.75 98 VAL A C 1
ATOM 784 O O . VAL A 1 98 ? 11.409 0.672 0.056 1.00 79.75 98 VAL A O 1
ATOM 787 N N . LEU A 1 99 ? 13.581 0.574 -0.541 1.00 85.06 99 LEU A N 1
ATOM 788 C CA . LEU A 1 99 ? 13.352 1.035 -1.910 1.00 85.06 99 LEU A CA 1
ATOM 789 C C . LEU A 1 99 ? 12.435 0.071 -2.676 1.00 85.06 99 LEU A C 1
ATOM 791 O O . LEU A 1 99 ? 11.489 0.499 -3.340 1.00 85.06 99 LEU A O 1
ATOM 795 N N . HIS A 1 100 ? 12.666 -1.236 -2.538 1.00 86.31 100 HIS A N 1
ATOM 796 C CA . HIS A 1 100 ? 11.818 -2.245 -3.162 1.00 86.31 100 HIS A CA 1
ATOM 797 C C . HIS A 1 100 ? 10.379 -2.207 -2.622 1.00 86.31 100 HIS A C 1
ATOM 799 O O . HIS A 1 100 ? 9.423 -2.242 -3.397 1.00 86.31 100 HIS A O 1
ATOM 805 N N . ARG A 1 101 ? 10.196 -2.058 -1.304 1.00 82.31 101 ARG A N 1
ATOM 806 C CA . ARG A 1 101 ? 8.868 -1.940 -0.676 1.00 82.31 101 ARG A CA 1
ATOM 807 C C . ARG A 1 101 ? 8.129 -0.663 -1.080 1.00 82.31 101 ARG A C 1
ATOM 809 O O . ARG A 1 101 ? 6.910 -0.717 -1.252 1.00 82.31 101 ARG A O 1
ATOM 816 N N . GLN A 1 102 ? 8.832 0.456 -1.272 1.00 83.50 102 GLN A N 1
ATOM 817 C CA . GLN A 1 102 ? 8.242 1.690 -1.808 1.00 83.50 102 GLN A CA 1
ATOM 818 C C . GLN A 1 102 ? 7.710 1.475 -3.230 1.00 83.50 102 GLN A C 1
ATOM 820 O O . GLN A 1 102 ? 6.577 1.852 -3.525 1.00 83.50 102 GLN A O 1
ATOM 825 N N . LEU A 1 103 ? 8.486 0.809 -4.093 1.00 88.06 103 LEU A N 1
ATOM 826 C CA . LEU A 1 103 ? 8.047 0.480 -5.450 1.00 88.06 103 LEU A CA 1
ATOM 827 C C . LEU A 1 103 ? 6.812 -0.428 -5.444 1.00 88.06 103 LEU A C 1
ATOM 829 O O . LEU A 1 103 ? 5.842 -0.150 -6.148 1.00 88.06 103 LEU A O 1
ATOM 833 N N . LEU A 1 104 ? 6.825 -1.493 -4.638 1.00 86.94 104 LEU A N 1
ATOM 834 C CA . LEU A 1 104 ? 5.681 -2.399 -4.518 1.00 86.94 104 LEU A CA 1
ATOM 835 C C . LEU A 1 104 ? 4.439 -1.689 -3.976 1.00 86.94 104 LEU A C 1
ATOM 837 O O . LEU A 1 104 ? 3.339 -1.944 -4.447 1.00 86.94 104 LEU A O 1
ATOM 841 N N . SER A 1 105 ? 4.600 -0.778 -3.021 1.00 82.94 105 SER A N 1
ATOM 842 C CA . SER A 1 105 ? 3.489 0.005 -2.477 1.00 82.94 105 SER A CA 1
ATOM 843 C C . SER A 1 105 ? 2.886 0.945 -3.521 1.00 82.94 105 SER A C 1
ATOM 845 O O . SER A 1 105 ? 1.665 1.002 -3.639 1.00 82.94 105 SER A O 1
ATOM 847 N N . LEU A 1 106 ? 3.714 1.624 -4.326 1.00 85.44 106 LEU A N 1
ATOM 848 C CA . LEU A 1 106 ? 3.240 2.444 -5.445 1.00 85.44 106 LEU A CA 1
ATOM 849 C C . LEU A 1 106 ? 2.484 1.593 -6.476 1.00 85.44 106 LEU A C 1
ATOM 851 O O . LEU A 1 106 ? 1.391 1.967 -6.903 1.00 85.44 106 LEU A O 1
ATOM 855 N N . PHE A 1 107 ? 3.041 0.432 -6.831 1.00 87.88 107 PHE A N 1
ATOM 856 C CA . PHE A 1 107 ? 2.394 -0.531 -7.719 1.00 87.88 107 PHE A CA 1
ATOM 857 C C . PHE A 1 107 ? 1.036 -0.980 -7.160 1.00 87.88 107 PHE A C 1
ATOM 859 O O . PHE A 1 107 ? 0.026 -0.867 -7.851 1.00 87.88 107 PHE A O 1
ATOM 866 N N . ASN A 1 108 ? 0.993 -1.405 -5.895 1.00 86.06 108 ASN A N 1
ATOM 867 C CA . ASN A 1 108 ? -0.221 -1.900 -5.252 1.00 86.06 108 ASN A CA 1
ATOM 868 C C . ASN A 1 108 ? -1.295 -0.811 -5.147 1.00 86.06 108 ASN A C 1
ATOM 870 O O . ASN A 1 108 ? -2.457 -1.083 -5.438 1.00 86.06 108 ASN A O 1
ATOM 874 N N . LEU A 1 109 ? -0.921 0.423 -4.793 1.00 84.75 109 LEU A N 1
ATOM 875 C CA . LEU A 1 109 ? -1.839 1.565 -4.758 1.00 84.75 109 LEU A CA 1
ATOM 876 C C . LEU A 1 109 ? -2.442 1.839 -6.134 1.00 84.75 109 LEU A C 1
ATOM 878 O O . LEU A 1 109 ? -3.654 2.017 -6.242 1.00 84.75 109 LEU A O 1
ATOM 882 N N . PHE A 1 110 ? -1.619 1.837 -7.187 1.00 86.62 110 PHE A N 1
ATOM 883 C CA . PHE A 1 110 ? -2.117 2.010 -8.548 1.00 86.62 110 PHE A CA 1
ATOM 884 C C . PHE A 1 110 ? -3.113 0.903 -8.897 1.00 86.62 110 PHE A C 1
ATOM 886 O O . PHE A 1 110 ? -4.240 1.189 -9.305 1.00 86.62 110 PHE A O 1
ATOM 893 N N . THR A 1 111 ? -2.736 -0.360 -8.669 1.00 88.38 111 THR A N 1
ATOM 894 C CA . THR A 1 111 ? -3.608 -1.489 -8.999 1.00 88.38 111 THR A CA 1
ATOM 895 C C . THR A 1 111 ? -4.904 -1.488 -8.203 1.00 88.38 111 THR A C 1
ATOM 897 O O . THR A 1 111 ? -5.949 -1.835 -8.750 1.00 88.38 111 THR A O 1
ATOM 900 N N . PHE A 1 112 ? -4.854 -1.029 -6.952 1.00 87.94 112 PHE A N 1
ATOM 901 C CA . PHE A 1 112 ? -5.996 -0.980 -6.052 1.00 87.94 112 PHE A CA 1
ATOM 902 C C . PHE A 1 112 ? -7.026 0.080 -6.452 1.00 87.94 112 PHE A C 1
ATOM 904 O O . PHE A 1 112 ? -8.219 -0.185 -6.360 1.00 87.94 112 PHE A O 1
ATOM 911 N N . TYR A 1 113 ? -6.614 1.251 -6.948 1.00 86.38 113 TYR A N 1
ATOM 912 C CA . TYR A 1 113 ? -7.558 2.313 -7.338 1.00 86.38 113 TYR A CA 1
ATOM 913 C C . TYR A 1 113 ? -7.918 2.328 -8.828 1.00 86.38 113 TYR A C 1
ATOM 915 O O . TYR A 1 113 ? -8.980 2.842 -9.194 1.00 86.38 113 TYR A O 1
ATOM 923 N N . HIS A 1 114 ? -7.071 1.760 -9.692 1.00 85.25 114 HIS A N 1
ATOM 924 C CA . HIS A 1 114 ? -7.213 1.901 -11.144 1.00 85.25 114 HIS A CA 1
ATOM 925 C C . HIS A 1 114 ? -7.316 0.591 -11.937 1.00 85.25 114 HIS A C 1
ATOM 927 O O . HIS A 1 114 ? -7.741 0.686 -13.085 1.00 85.25 114 HIS A O 1
ATOM 933 N N . LYS A 1 115 ? -7.061 -0.594 -11.343 1.00 87.56 115 LYS A N 1
ATOM 934 C CA . LYS A 1 115 ? -6.876 -1.928 -11.988 1.00 87.56 115 LYS A CA 1
ATOM 935 C C . LYS A 1 115 ? -5.432 -2.194 -12.438 1.00 87.56 115 LYS A C 1
ATOM 937 O O . LYS A 1 115 ? -4.531 -1.398 -12.195 1.00 87.56 115 LYS A O 1
ATOM 942 N N . SER A 1 116 ? -5.201 -3.338 -13.093 1.00 87.12 116 SER A N 1
ATOM 943 C CA . SER A 1 116 ? -3.902 -3.682 -13.677 1.00 87.12 116 SER A CA 1
ATOM 944 C C . SER A 1 116 ? -3.431 -2.620 -14.677 1.00 87.12 116 SER A C 1
ATOM 946 O O . SER A 1 116 ? -4.231 -1.987 -15.367 1.00 87.12 116 SER A O 1
ATOM 948 N N . PHE A 1 117 ? -2.110 -2.448 -14.770 1.00 86.38 117 PHE A N 1
ATOM 949 C CA . PHE A 1 117 ? -1.482 -1.528 -15.722 1.00 86.38 117 PHE A CA 1
ATOM 950 C C . PHE A 1 117 ? -1.944 -1.789 -17.157 1.00 86.38 117 PHE A C 1
ATOM 952 O O . PHE A 1 117 ? -2.232 -0.844 -17.881 1.00 86.38 117 PHE A O 1
ATOM 959 N N . GLU A 1 118 ? -2.093 -3.058 -17.531 1.00 86.44 118 GLU A N 1
ATOM 960 C CA . GLU A 1 118 ? -2.549 -3.475 -18.857 1.00 86.44 118 GLU A CA 1
ATOM 961 C C . GLU A 1 118 ? -3.989 -3.056 -19.144 1.00 86.44 118 GLU A C 1
ATOM 963 O O . GLU A 1 118 ? -4.249 -2.438 -20.175 1.00 86.44 118 GLU A O 1
ATOM 968 N N . ALA A 1 119 ? -4.905 -3.271 -18.195 1.00 86.00 119 ALA A N 1
ATOM 969 C CA . ALA A 1 119 ? -6.288 -2.835 -18.344 1.00 86.00 119 ALA A CA 1
ATOM 970 C C . ALA A 1 119 ? -6.397 -1.307 -18.470 1.00 86.00 119 ALA A C 1
ATOM 972 O O . ALA A 1 119 ? -7.117 -0.808 -19.335 1.00 86.00 119 ALA A O 1
ATOM 973 N N . VAL A 1 120 ? -5.667 -0.551 -17.639 1.00 86.69 120 VAL A N 1
ATOM 974 C CA . VAL A 1 120 ? -5.690 0.921 -17.698 1.00 86.69 120 VAL A CA 1
ATOM 975 C C . VAL A 1 120 ? -5.063 1.428 -18.994 1.00 86.69 120 VAL A C 1
ATOM 977 O O . VAL A 1 120 ? -5.596 2.356 -19.604 1.00 86.69 120 VAL A O 1
ATOM 980 N N . PHE A 1 121 ? -3.953 0.829 -19.424 1.00 85.00 121 PHE A N 1
ATOM 981 C CA . PHE A 1 121 ? -3.264 1.208 -20.652 1.00 85.00 121 PHE A CA 1
ATOM 982 C C . PHE A 1 121 ? -4.146 0.972 -21.885 1.00 85.00 121 PHE A C 1
ATOM 984 O O . PHE A 1 121 ? -4.311 1.888 -22.686 1.00 85.00 121 PHE A O 1
ATOM 991 N N . GLU A 1 122 ? -4.804 -0.187 -22.001 1.00 84.69 122 GLU A N 1
ATOM 992 C CA . GLU A 1 122 ? -5.728 -0.467 -23.111 1.00 84.69 122 GLU A CA 1
ATOM 993 C C . GLU A 1 122 ? -6.980 0.433 -23.079 1.00 84.69 122 GLU A C 1
ATOM 995 O O . GLU A 1 122 ? -7.402 0.942 -24.118 1.00 84.69 122 GLU A O 1
ATOM 1000 N N . GLU A 1 123 ? -7.539 0.733 -21.897 1.00 83.12 123 GLU A N 1
ATOM 1001 C CA . GLU A 1 123 ? -8.641 1.703 -21.758 1.00 83.12 123 GLU A CA 1
ATOM 1002 C C . GLU A 1 123 ? -8.233 3.131 -22.169 1.00 83.12 123 GLU A C 1
ATOM 1004 O O . GLU A 1 123 ? -9.063 3.918 -22.641 1.00 83.12 123 GLU A O 1
ATOM 1009 N N . CYS A 1 124 ? -6.960 3.483 -21.976 1.00 81.69 124 CYS A N 1
ATOM 1010 C CA . CYS A 1 124 ? -6.410 4.797 -22.302 1.00 81.69 124 CYS A CA 1
ATOM 1011 C C . CYS A 1 124 ? -5.760 4.862 -23.690 1.00 81.69 124 CYS A C 1
ATOM 1013 O O . CYS A 1 124 ? -5.430 5.957 -24.133 1.00 81.69 124 CYS A O 1
ATOM 1015 N N . ARG A 1 125 ? -5.648 3.743 -24.417 1.00 72.50 125 ARG A N 1
ATOM 1016 C CA . ARG A 1 125 ? -4.955 3.649 -25.715 1.00 72.50 125 ARG A CA 1
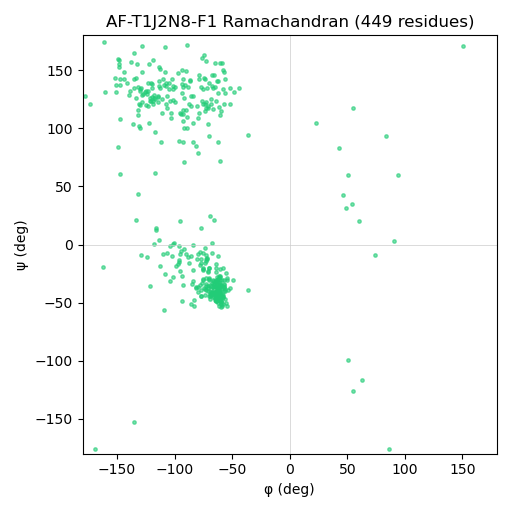ATOM 1017 C C . ARG A 1 125 ? -5.445 4.657 -26.757 1.00 72.50 125 ARG A C 1
ATOM 1019 O O . ARG A 1 125 ? -4.676 5.110 -27.595 1.00 72.50 125 ARG A O 1
ATOM 1026 N N . TYR A 1 126 ? -6.722 5.032 -26.680 1.00 64.69 126 TYR A N 1
ATOM 1027 C CA . TYR A 1 126 ? -7.367 5.990 -27.586 1.00 64.69 126 TYR A CA 1
ATOM 1028 C C . TYR A 1 126 ? -7.582 7.382 -26.973 1.00 64.69 126 TYR A C 1
ATOM 1030 O O . TYR A 1 126 ? -8.128 8.267 -27.629 1.00 64.69 126 TYR A O 1
ATOM 1038 N N . ARG A 1 127 ? -7.207 7.587 -25.706 1.00 68.94 127 ARG A N 1
ATOM 1039 C CA . ARG A 1 127 ? -7.348 8.862 -24.996 1.00 68.94 127 ARG A CA 1
ATOM 1040 C C . ARG A 1 127 ? -5.965 9.368 -24.626 1.00 68.94 127 ARG A C 1
ATOM 1042 O O . ARG A 1 127 ? -5.419 8.967 -23.601 1.00 68.94 127 ARG A O 1
ATOM 1049 N N . CYS A 1 128 ? -5.431 10.259 -25.458 1.00 57.19 128 CYS A N 1
ATOM 1050 C CA . CYS A 1 128 ? -4.143 10.899 -25.219 1.00 57.19 128 CYS A CA 1
ATOM 1051 C C . CYS A 1 128 ? -4.078 11.443 -23.780 1.00 57.19 128 CYS A C 1
ATOM 1053 O O . CYS A 1 128 ? -5.010 12.105 -23.320 1.00 57.19 128 CYS A O 1
ATOM 1055 N N . ASN A 1 129 ? -2.985 11.120 -23.089 1.00 70.88 129 ASN A N 1
ATOM 1056 C CA . ASN A 1 129 ? -2.548 11.674 -21.802 1.00 70.88 129 ASN A CA 1
ATOM 1057 C C . ASN A 1 129 ? -3.317 11.227 -20.547 1.00 70.88 129 ASN A C 1
ATOM 1059 O O . ASN A 1 129 ? -2.828 11.435 -19.445 1.00 70.88 129 ASN A O 1
ATOM 1063 N N . LYS A 1 130 ? -4.446 10.510 -20.655 1.00 78.88 130 LYS A N 1
ATOM 1064 C CA . LYS A 1 130 ? -5.200 10.081 -19.457 1.00 78.88 130 LYS A CA 1
ATOM 1065 C C . LYS A 1 130 ? -4.392 9.154 -18.532 1.00 78.88 130 LYS A C 1
ATOM 1067 O O . LYS A 1 130 ? -4.539 9.223 -17.314 1.00 78.88 130 LYS A O 1
ATOM 1072 N N . PHE A 1 131 ? -3.573 8.266 -19.100 1.00 82.75 131 PHE A N 1
ATOM 1073 C CA . PHE A 1 131 ? -2.701 7.384 -18.315 1.00 82.75 131 PHE A CA 1
ATOM 1074 C C . PHE A 1 131 ? -1.622 8.184 -17.575 1.00 82.75 131 PHE A C 1
ATOM 1076 O O . PHE A 1 131 ? -1.394 7.969 -16.386 1.00 82.75 131 PHE A O 1
ATOM 1083 N N . GLU A 1 132 ? -0.998 9.126 -18.280 1.00 82.62 132 GLU A N 1
ATOM 1084 C CA . GLU A 1 132 ? 0.032 10.013 -17.748 1.00 82.62 132 GLU A CA 1
ATOM 1085 C C . GLU A 1 132 ? -0.522 10.899 -16.627 1.00 82.62 132 GLU A C 1
ATOM 1087 O O . GLU A 1 132 ? 0.080 10.941 -15.562 1.00 82.62 132 GLU A O 1
ATOM 1092 N N . ASP A 1 133 ? -1.719 11.474 -16.789 1.00 83.12 133 ASP A N 1
ATOM 1093 C CA . ASP A 1 133 ? -2.393 12.275 -15.756 1.00 83.12 133 ASP A CA 1
ATOM 1094 C C . ASP A 1 133 ? -2.632 11.473 -14.462 1.00 83.12 133 ASP A C 1
ATOM 1096 O O . ASP A 1 133 ? -2.409 11.963 -13.350 1.00 83.12 133 ASP A O 1
ATOM 1100 N N . ILE A 1 134 ? -3.094 10.219 -14.592 1.00 81.69 134 ILE A N 1
ATOM 1101 C CA . ILE A 1 134 ? -3.305 9.317 -13.449 1.00 81.69 134 ILE A CA 1
ATOM 1102 C C . ILE A 1 134 ? -1.969 9.034 -12.759 1.00 81.69 134 ILE A C 1
ATOM 1104 O O . ILE A 1 134 ? -1.874 9.117 -11.531 1.00 81.69 134 ILE A O 1
ATOM 1108 N N . MET A 1 135 ? -0.937 8.714 -13.542 1.00 84.44 135 MET A N 1
ATOM 1109 C CA . MET A 1 135 ? 0.378 8.384 -13.010 1.00 84.44 135 MET A CA 1
ATOM 1110 C C . MET A 1 135 ? 1.037 9.592 -12.347 1.00 84.44 135 MET A C 1
ATOM 1112 O O . MET A 1 135 ? 1.566 9.473 -11.248 1.00 84.44 135 MET A O 1
ATOM 1116 N N . GLU A 1 136 ? 0.935 10.774 -12.948 1.00 84.75 136 GLU A N 1
ATOM 1117 C CA . GLU A 1 136 ? 1.462 12.019 -12.403 1.00 84.75 136 GLU A CA 1
ATOM 1118 C C . GLU A 1 136 ? 0.787 12.378 -11.081 1.00 84.75 136 GLU A C 1
ATOM 1120 O O . GLU A 1 136 ? 1.459 12.721 -10.106 1.00 84.75 136 GLU A O 1
ATOM 1125 N N . MET A 1 137 ? -0.537 12.248 -11.007 1.00 80.00 137 MET A N 1
ATOM 1126 C CA . MET A 1 137 ? -1.293 12.477 -9.782 1.00 80.00 137 MET A CA 1
ATOM 1127 C C . MET A 1 137 ? -0.896 11.489 -8.670 1.00 80.00 137 MET A C 1
ATOM 1129 O O . MET A 1 137 ? -0.672 11.914 -7.529 1.00 80.00 137 MET A O 1
ATOM 1133 N N . MET A 1 138 ? -0.741 10.203 -9.000 1.00 77.81 138 MET A N 1
ATOM 1134 C CA . MET A 1 138 ? -0.293 9.167 -8.064 1.00 77.81 138 MET A CA 1
ATOM 1135 C C . MET A 1 138 ? 1.143 9.412 -7.602 1.00 77.81 138 MET A C 1
ATOM 1137 O O . MET A 1 138 ? 1.403 9.426 -6.401 1.00 77.81 138 MET A O 1
ATOM 1141 N N . CYS A 1 139 ? 2.069 9.684 -8.521 1.00 78.88 139 CYS A N 1
ATOM 1142 C CA . CYS A 1 139 ? 3.464 9.976 -8.215 1.00 78.88 139 CYS A CA 1
ATOM 1143 C C . CYS A 1 139 ? 3.602 11.240 -7.367 1.00 78.88 139 CYS A C 1
ATOM 1145 O O . CYS A 1 139 ? 4.256 11.199 -6.327 1.00 78.88 139 CYS A O 1
ATOM 1147 N N . LYS A 1 140 ? 2.930 12.341 -7.724 1.00 77.44 140 LYS A N 1
ATOM 1148 C CA . LYS A 1 140 ? 2.966 13.587 -6.943 1.00 77.44 140 LYS A CA 1
ATOM 1149 C C . LYS A 1 140 ? 2.510 13.380 -5.509 1.00 77.44 140 LYS A C 1
ATOM 1151 O O . LYS A 1 140 ? 3.110 13.961 -4.612 1.00 77.44 140 LYS A O 1
ATOM 1156 N N . LYS A 1 141 ? 1.475 12.576 -5.268 1.00 73.12 141 LYS A N 1
ATOM 1157 C CA . LYS A 1 141 ? 0.953 12.339 -3.916 1.00 73.12 141 LYS A CA 1
ATOM 1158 C C . LYS A 1 141 ? 1.726 11.276 -3.156 1.00 73.12 141 LYS A C 1
ATOM 1160 O O . LYS A 1 141 ? 2.082 11.505 -2.009 1.00 73.12 141 LYS A O 1
ATOM 1165 N N . TYR A 1 142 ? 1.989 10.132 -3.777 1.00 72.62 142 TYR A N 1
ATOM 1166 C CA . TYR A 1 142 ? 2.634 9.008 -3.116 1.00 72.62 142 TYR A CA 1
ATOM 1167 C C . TYR A 1 142 ? 4.138 9.205 -2.966 1.00 72.62 142 TYR A C 1
ATOM 1169 O O . TYR A 1 142 ? 4.650 8.966 -1.882 1.00 72.62 142 TYR A O 1
ATOM 1177 N N . LEU A 1 143 ? 4.860 9.674 -3.993 1.00 74.69 143 LEU A N 1
ATOM 1178 C CA . LEU A 1 143 ? 6.303 9.913 -3.857 1.00 74.69 143 LEU A CA 1
ATOM 1179 C C . LEU A 1 143 ? 6.561 11.042 -2.862 1.00 74.69 143 LEU A C 1
ATOM 1181 O O . LEU A 1 143 ? 7.423 10.896 -2.001 1.00 74.69 143 LEU A O 1
ATOM 1185 N N . SER A 1 144 ? 5.771 12.124 -2.898 1.00 67.62 144 SER A N 1
ATOM 1186 C CA . SER A 1 144 ? 5.894 13.176 -1.882 1.00 67.62 144 SER A CA 1
ATOM 1187 C C . SER A 1 144 ? 5.534 12.658 -0.490 1.00 67.62 144 SER A C 1
ATOM 1189 O O . SER A 1 144 ? 6.290 12.912 0.446 1.00 67.62 144 SER A O 1
ATOM 1191 N N . ALA A 1 145 ? 4.456 11.879 -0.343 1.00 61.72 145 ALA A N 1
ATOM 1192 C CA . ALA A 1 145 ? 4.095 11.293 0.941 1.00 61.72 145 ALA A CA 1
ATOM 1193 C C . ALA A 1 145 ? 5.172 10.320 1.443 1.00 61.72 145 ALA A C 1
ATOM 1195 O O . ALA A 1 145 ? 5.582 10.399 2.591 1.00 61.72 145 ALA A O 1
ATOM 1196 N N . SER A 1 146 ? 5.711 9.460 0.585 1.00 62.62 146 SER A N 1
ATOM 1197 C CA . SER A 1 146 ? 6.790 8.528 0.918 1.00 62.62 146 SER A CA 1
ATOM 1198 C C . SER A 1 146 ? 8.081 9.255 1.318 1.00 62.62 146 SER A C 1
ATOM 1200 O O . SER A 1 146 ? 8.794 8.785 2.200 1.00 62.62 146 SER A O 1
ATOM 1202 N N . GLN A 1 147 ? 8.374 10.407 0.705 1.00 57.34 147 GLN A N 1
ATOM 1203 C CA . GLN A 1 147 ? 9.547 11.233 1.017 1.00 57.34 147 GLN A CA 1
ATOM 1204 C C . GLN A 1 147 ? 9.395 12.045 2.314 1.00 57.34 147 GLN A C 1
ATOM 1206 O O . GLN A 1 147 ? 10.390 12.270 2.995 1.00 57.34 147 GLN A O 1
ATOM 1211 N N . HIS A 1 148 ? 8.178 12.490 2.658 1.00 44.12 148 HIS A N 1
ATOM 1212 C CA . HIS A 1 148 ? 7.930 13.374 3.811 1.00 44.12 148 HIS A CA 1
ATOM 1213 C C . HIS A 1 148 ? 7.369 12.646 5.046 1.00 44.12 148 HIS A C 1
ATOM 1215 O O . HIS A 1 148 ? 7.598 13.098 6.164 1.00 44.12 148 HIS A O 1
ATOM 1221 N N . PHE A 1 149 ? 6.650 11.531 4.871 1.00 41.19 149 PHE A N 1
ATOM 1222 C CA . PHE A 1 149 ? 6.032 10.747 5.955 1.00 41.19 149 PHE A CA 1
ATOM 1223 C C . PHE A 1 149 ? 6.811 9.474 6.314 1.00 41.19 149 PHE A C 1
ATOM 1225 O O . PHE A 1 149 ? 6.523 8.836 7.326 1.00 41.19 149 PHE A O 1
ATOM 1232 N N . GLY A 1 150 ? 7.813 9.095 5.522 1.00 48.91 150 GLY A N 1
ATOM 1233 C CA . GLY A 1 150 ? 8.662 7.952 5.817 1.00 48.91 150 GLY A CA 1
ATOM 1234 C C . GLY A 1 150 ? 9.754 8.299 6.822 1.00 48.91 150 GLY A C 1
ATOM 1235 O O . GLY A 1 150 ? 10.891 8.527 6.422 1.00 48.91 150 GLY A O 1
ATOM 1236 N N . ASN A 1 151 ? 9.469 8.246 8.129 1.00 55.00 151 ASN A N 1
ATOM 1237 C CA . ASN A 1 151 ? 10.541 7.826 9.034 1.00 55.00 151 ASN A CA 1
ATOM 1238 C C . ASN A 1 151 ? 10.971 6.446 8.516 1.00 55.00 151 ASN A C 1
ATOM 1240 O O . ASN A 1 151 ? 10.123 5.558 8.381 1.00 55.00 151 ASN A O 1
ATOM 1244 N N . THR A 1 152 ? 12.243 6.276 8.146 1.00 57.47 152 THR A N 1
ATOM 1245 C CA . THR A 1 152 ? 12.756 5.033 7.540 1.00 57.47 152 THR A CA 1
ATOM 1246 C C . THR A 1 152 ? 12.331 3.815 8.351 1.00 57.47 152 THR A C 1
ATOM 1248 O O . THR A 1 152 ? 12.015 2.782 7.783 1.00 57.47 152 THR A O 1
ATOM 1251 N N . GLN A 1 153 ? 12.178 3.973 9.668 1.00 61.84 153 GLN A N 1
ATOM 1252 C CA . GLN A 1 153 ? 11.648 2.952 10.563 1.00 61.84 153 GLN A CA 1
ATOM 1253 C C . GLN A 1 153 ? 10.237 2.498 10.208 1.00 61.84 153 GLN A C 1
ATOM 1255 O O . GLN A 1 153 ? 10.020 1.309 10.034 1.00 61.84 153 GLN A O 1
ATOM 1260 N N . THR A 1 154 ? 9.273 3.403 10.057 1.00 65.50 154 THR A N 1
ATOM 1261 C CA . THR A 1 154 ? 7.886 3.023 9.755 1.00 65.50 154 THR A CA 1
ATOM 1262 C C . THR A 1 154 ? 7.797 2.267 8.428 1.00 65.50 154 THR A C 1
ATOM 1264 O O . THR A 1 154 ? 7.032 1.314 8.315 1.00 65.50 154 THR A O 1
ATOM 1267 N N . LEU A 1 155 ? 8.630 2.625 7.445 1.00 66.12 155 LEU A N 1
ATOM 1268 C CA . LEU A 1 155 ? 8.728 1.908 6.169 1.00 66.12 155 LEU A CA 1
ATOM 1269 C C . LEU A 1 155 ? 9.452 0.554 6.299 1.00 66.12 155 LEU A C 1
ATOM 1271 O O . LEU A 1 155 ? 9.035 -0.423 5.674 1.00 66.12 155 LEU A O 1
ATOM 1275 N N . THR A 1 156 ? 10.502 0.469 7.122 1.00 68.62 156 THR A N 1
ATOM 1276 C CA . THR A 1 156 ? 11.212 -0.785 7.422 1.00 68.62 156 THR A CA 1
ATOM 1277 C C . THR A 1 156 ? 10.333 -1.763 8.195 1.00 68.62 156 THR A C 1
ATOM 1279 O O . THR A 1 156 ? 10.383 -2.950 7.920 1.00 68.62 156 THR A O 1
ATOM 1282 N N . PHE A 1 157 ? 9.486 -1.299 9.103 1.00 71.56 157 PHE A N 1
ATOM 1283 C CA . PHE A 1 157 ? 8.567 -2.161 9.846 1.00 71.56 157 PHE A CA 1
ATOM 1284 C C . PHE A 1 157 ? 7.199 -2.297 9.162 1.00 71.56 157 PHE A C 1
ATOM 1286 O O . PHE A 1 157 ? 6.349 -3.023 9.649 1.00 71.56 157 PHE A O 1
ATOM 1293 N N . GLN A 1 158 ? 6.946 -1.589 8.053 1.00 71.69 158 GLN A N 1
ATOM 1294 C CA . GLN A 1 158 ? 5.624 -1.503 7.407 1.00 71.69 158 GLN A CA 1
ATOM 1295 C C . GLN A 1 158 ? 4.477 -1.183 8.382 1.00 71.69 158 GLN A C 1
ATOM 1297 O O . GLN A 1 158 ? 3.339 -1.625 8.186 1.00 71.69 158 GLN A O 1
ATOM 1302 N N . ALA A 1 159 ? 4.789 -0.429 9.434 1.00 73.06 159 ALA A N 1
ATOM 1303 C CA . ALA A 1 159 ? 3.901 -0.262 10.563 1.00 73.06 159 ALA A CA 1
ATOM 1304 C C . ALA A 1 159 ? 2.743 0.681 10.236 1.00 73.06 159 ALA A C 1
ATOM 1306 O O . ALA A 1 159 ? 2.932 1.771 9.693 1.00 73.06 159 ALA A O 1
ATOM 1307 N N . LEU A 1 160 ? 1.544 0.256 10.610 1.00 75.94 160 LEU A N 1
ATOM 1308 C CA . LEU A 1 160 ? 0.325 1.025 10.551 1.00 75.94 160 LEU A CA 1
ATOM 1309 C C . LEU A 1 160 ? 0.177 1.833 11.846 1.00 75.94 160 LEU A C 1
ATOM 1311 O O . LEU A 1 160 ? 0.131 1.255 12.937 1.00 75.94 160 LEU A O 1
ATOM 1315 N N . PRO A 1 161 ? 0.093 3.165 11.754 1.00 73.44 161 PRO A N 1
ATOM 1316 C CA . PRO A 1 161 ? -0.213 4.010 12.904 1.00 73.44 161 PRO A CA 1
ATOM 1317 C C . PRO A 1 161 ? -1.581 3.632 13.479 1.00 73.44 161 PRO A C 1
ATOM 1319 O O . PRO A 1 161 ? -2.622 3.763 12.834 1.00 73.44 161 PRO A O 1
ATOM 1322 N N . SER A 1 162 ? -1.551 3.120 14.703 1.00 78.00 162 SER A N 1
ATOM 1323 C CA . SER A 1 162 ? -2.719 2.650 15.438 1.00 78.00 162 SER A CA 1
ATOM 1324 C C . SER A 1 162 ? -2.944 3.550 16.644 1.00 78.00 162 SER A C 1
ATOM 1326 O O . SER A 1 162 ? -1.995 3.879 17.354 1.00 78.00 162 SER A O 1
ATOM 1328 N N . LEU A 1 163 ? -4.197 3.923 16.892 1.00 78.25 163 LEU A N 1
ATOM 1329 C CA . LEU A 1 163 ? -4.554 4.801 17.998 1.00 78.25 163 LEU A CA 1
ATOM 1330 C C . LEU A 1 163 ? -4.458 4.027 19.315 1.00 78.25 163 LEU A C 1
ATOM 1332 O O . LEU A 1 163 ? -5.225 3.095 19.579 1.00 78.25 163 LEU A O 1
ATOM 1336 N N . TYR A 1 164 ? -3.525 4.438 20.170 1.00 73.31 164 TYR A N 1
ATOM 1337 C CA . TYR A 1 164 ? -3.337 3.832 21.482 1.00 73.31 164 TYR A CA 1
ATOM 1338 C C . TYR A 1 164 ? -4.191 4.506 22.537 1.00 73.31 164 TYR A C 1
ATOM 1340 O O . TYR A 1 164 ? -3.908 5.616 22.985 1.00 73.31 164 TYR A O 1
ATOM 1348 N N . LEU A 1 165 ? -5.206 3.782 22.997 1.00 77.06 165 LEU A N 1
ATOM 1349 C CA . LEU A 1 165 ? -5.991 4.186 24.151 1.00 77.06 165 LEU A CA 1
ATOM 1350 C C . LEU A 1 165 ? -5.477 3.483 25.421 1.00 77.06 165 LEU A C 1
ATOM 1352 O O . LEU A 1 165 ? -4.996 2.345 25.359 1.00 77.06 165 LEU A O 1
ATOM 1356 N N . PRO A 1 166 ? -5.560 4.135 26.594 1.00 73.19 166 PRO A N 1
ATOM 1357 C CA . PRO A 1 166 ? -5.176 3.522 27.859 1.00 73.19 166 PRO A CA 1
ATOM 1358 C C . PRO A 1 166 ? -6.020 2.274 28.151 1.00 73.19 166 PRO A C 1
ATOM 1360 O O . PRO A 1 166 ? -7.158 2.152 27.705 1.00 73.19 166 PRO A O 1
ATOM 1363 N N . LYS A 1 167 ? -5.498 1.354 28.974 1.00 72.12 167 LYS A N 1
ATOM 1364 C CA . LYS A 1 167 ? -6.199 0.104 29.344 1.00 72.12 167 LYS A CA 1
ATOM 1365 C C . LYS A 1 167 ? -7.596 0.335 29.948 1.00 72.12 167 LYS A C 1
ATOM 1367 O O . LYS A 1 167 ? -8.450 -0.538 29.863 1.00 72.12 167 LYS A O 1
ATOM 1372 N N . SER A 1 168 ? -7.839 1.507 30.535 1.00 69.31 168 SER A N 1
ATOM 1373 C CA . SER A 1 168 ? -9.138 1.930 31.072 1.00 69.31 168 SER A CA 1
ATOM 1374 C C . SER A 1 168 ? -10.182 2.280 30.000 1.00 69.31 168 SER A C 1
ATOM 1376 O O . SER A 1 168 ? -11.357 2.409 30.325 1.00 69.31 168 SER A O 1
ATOM 1378 N N . ALA A 1 169 ? -9.787 2.415 28.733 1.00 78.44 169 ALA A N 1
ATOM 1379 C CA . ALA A 1 169 ? -10.635 2.846 27.622 1.00 78.44 169 ALA A CA 1
ATOM 1380 C C . ALA A 1 169 ? -11.238 1.688 26.807 1.00 78.44 169 ALA A C 1
ATOM 1382 O O . ALA A 1 169 ? -11.660 1.885 25.668 1.00 78.44 169 ALA A O 1
ATOM 1383 N N . GLY A 1 170 ? -11.305 0.476 27.372 1.00 82.69 170 GLY A N 1
ATOM 1384 C CA . GLY A 1 170 ? -11.839 -0.705 26.678 1.00 82.69 170 GLY A CA 1
ATOM 1385 C C . GLY A 1 170 ? -13.257 -0.513 26.120 1.00 82.69 170 GLY A C 1
ATOM 1386 O O . GLY A 1 170 ? -13.593 -1.074 25.080 1.00 82.69 170 GLY A O 1
ATOM 1387 N N . ILE A 1 171 ? -14.065 0.344 26.753 1.00 87.8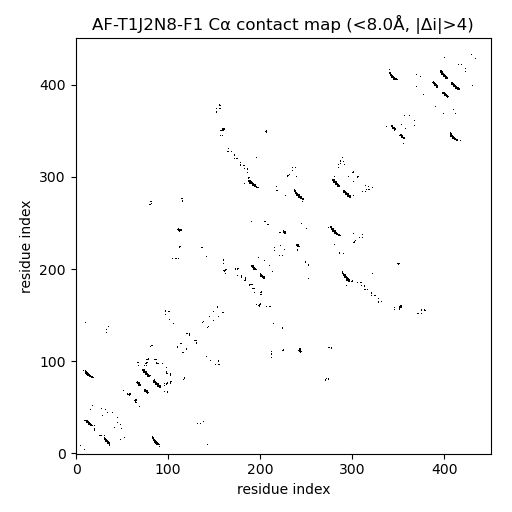1 171 ILE A N 1
ATOM 1388 C CA . ILE A 1 171 ? -15.421 0.662 26.290 1.00 87.81 171 ILE A CA 1
ATOM 1389 C C . ILE A 1 171 ? -15.446 1.358 24.921 1.00 87.81 171 ILE A C 1
ATOM 1391 O O . ILE A 1 171 ? -16.352 1.107 24.132 1.00 87.81 171 ILE A O 1
ATOM 1395 N N . ILE A 1 172 ? -14.429 2.166 24.601 1.00 89.50 172 ILE A N 1
ATOM 1396 C CA . ILE A 1 172 ? -14.319 2.863 23.311 1.00 89.50 172 ILE A CA 1
ATOM 1397 C C . ILE A 1 172 ? -14.074 1.843 22.195 1.00 89.50 172 ILE A C 1
ATOM 1399 O O . ILE A 1 172 ? -14.729 1.897 21.156 1.00 89.50 172 ILE A O 1
ATOM 1403 N N . PHE A 1 173 ? -13.200 0.858 22.431 1.00 88.25 173 PHE A N 1
ATOM 1404 C CA . PHE A 1 173 ? -12.966 -0.233 21.481 1.00 88.25 173 PH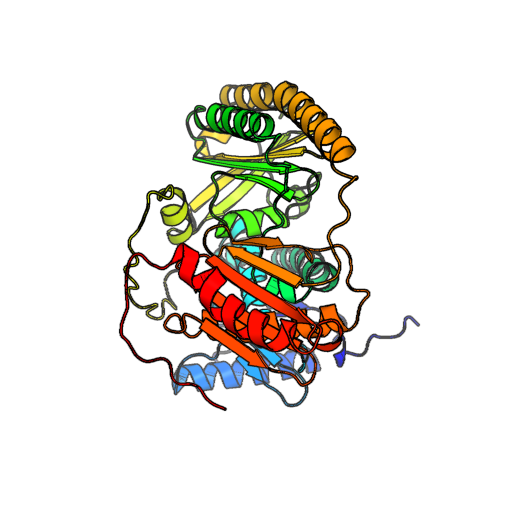E A CA 1
ATOM 1405 C C . PHE A 1 173 ? -14.201 -1.116 21.294 1.00 88.25 173 PHE A C 1
ATOM 1407 O O . PHE A 1 173 ? -14.518 -1.479 20.164 1.00 88.25 173 PHE A O 1
ATOM 1414 N N . LEU A 1 174 ? -14.930 -1.427 22.372 1.00 89.75 174 LEU A N 1
ATOM 1415 C CA . LEU A 1 174 ? -16.187 -2.177 22.277 1.00 89.75 174 LEU A CA 1
ATOM 1416 C C . LEU A 1 174 ? -17.227 -1.423 21.443 1.00 89.75 174 LEU A C 1
ATOM 1418 O O . LEU A 1 174 ? -17.866 -2.016 20.578 1.00 89.75 174 LEU A O 1
ATOM 1422 N N . ARG A 1 175 ? -17.355 -0.111 21.650 1.00 91.31 175 ARG A N 1
ATOM 1423 C CA . ARG A 1 175 ? -18.263 0.739 20.877 1.00 91.31 175 ARG A CA 1
ATOM 1424 C C . ARG A 1 175 ? -17.858 0.808 19.403 1.00 91.31 175 ARG A C 1
ATOM 1426 O O . ARG A 1 175 ? -18.704 0.625 18.533 1.00 91.31 175 ARG A O 1
ATOM 1433 N N . ALA A 1 176 ? -16.571 1.010 19.117 1.00 91.44 176 ALA A N 1
ATOM 1434 C CA . ALA A 1 176 ? -16.035 0.989 17.756 1.00 91.44 176 ALA A CA 1
ATOM 1435 C C . ALA A 1 176 ? -16.299 -0.360 17.063 1.00 91.44 176 ALA A C 1
ATOM 1437 O O . ALA A 1 176 ? -16.739 -0.392 15.913 1.00 91.44 176 ALA A O 1
ATOM 1438 N N . SER A 1 177 ? -16.111 -1.467 17.788 1.00 91.38 177 SER A N 1
ATOM 1439 C CA . SER A 1 177 ? -16.420 -2.813 17.305 1.00 91.38 177 SER A CA 1
ATOM 1440 C C . SER A 1 177 ? -17.905 -2.976 16.978 1.00 91.38 177 SER A C 1
ATOM 1442 O O . SER A 1 177 ? -18.236 -3.403 15.877 1.00 91.38 177 SER A O 1
ATOM 1444 N N . GLN A 1 178 ? -18.811 -2.549 17.862 1.00 92.50 178 GLN A N 1
ATOM 1445 C CA . GLN A 1 178 ? -20.260 -2.618 17.629 1.00 92.50 178 GLN A CA 1
ATOM 1446 C C . GLN A 1 178 ? -20.710 -1.811 16.405 1.00 92.50 178 GLN A C 1
ATOM 1448 O O . GLN A 1 178 ? -21.543 -2.288 15.633 1.00 92.50 178 GLN A O 1
ATOM 1453 N N . ILE A 1 179 ? -20.155 -0.610 16.208 1.00 92.50 179 ILE A N 1
ATOM 1454 C CA . ILE A 1 179 ? -20.449 0.229 15.035 1.00 92.50 179 ILE A CA 1
ATOM 1455 C C . ILE A 1 179 ? -20.065 -0.514 13.756 1.00 92.50 179 ILE A C 1
ATOM 1457 O O . ILE A 1 179 ? -20.862 -0.596 12.820 1.00 92.50 179 ILE A O 1
ATOM 1461 N N . LEU A 1 180 ? -18.858 -1.080 13.725 1.00 92.50 180 LEU A N 1
ATOM 1462 C CA . LEU A 1 180 ? -18.355 -1.761 12.541 1.00 92.50 180 LEU A CA 1
ATOM 1463 C C . LEU A 1 180 ? -19.109 -3.070 12.262 1.00 92.50 180 LEU A C 1
ATOM 1465 O O . LEU A 1 180 ? -19.465 -3.324 11.115 1.00 92.50 180 LEU A O 1
ATOM 1469 N N . GLN A 1 181 ? -19.431 -3.849 13.298 1.00 91.88 181 GLN A N 1
ATOM 1470 C CA . GLN A 1 181 ? -20.257 -5.056 13.167 1.00 91.88 181 GLN A CA 1
ATOM 1471 C C . GLN A 1 181 ? -21.658 -4.726 12.636 1.00 91.88 181 GLN A C 1
ATOM 1473 O O . GLN A 1 181 ? -22.122 -5.355 11.692 1.00 91.88 181 GLN A O 1
ATOM 1478 N N . SER A 1 182 ? -22.274 -3.645 13.124 1.00 92.19 182 SER A N 1
ATOM 1479 C CA . SER A 1 182 ? -23.573 -3.177 12.613 1.00 92.19 182 SER A CA 1
ATOM 1480 C C . SER A 1 182 ? -23.520 -2.803 11.124 1.00 92.19 182 SER A C 1
ATOM 1482 O O . SER A 1 182 ? -24.517 -2.932 10.412 1.00 92.19 182 SER A O 1
ATOM 1484 N N . CYS A 1 183 ? -22.366 -2.327 10.641 1.00 92.38 183 CYS A N 1
ATOM 1485 C CA . CYS A 1 183 ? -22.150 -2.067 9.218 1.00 92.38 183 CYS A CA 1
ATOM 1486 C C . CYS A 1 183 ? -22.000 -3.368 8.419 1.00 92.38 183 CYS A C 1
ATOM 1488 O O . CYS A 1 183 ? -22.526 -3.452 7.312 1.00 92.38 183 CYS A O 1
ATOM 1490 N N . ILE A 1 184 ? -21.317 -4.373 8.972 1.00 91.38 184 ILE A N 1
ATOM 1491 C CA . ILE A 1 184 ? -21.117 -5.688 8.341 1.00 91.38 184 ILE A CA 1
ATOM 1492 C C . ILE A 1 184 ? -22.429 -6.470 8.231 1.00 91.38 184 ILE A C 1
ATOM 1494 O O . ILE A 1 184 ? -22.660 -7.129 7.221 1.00 91.38 184 ILE A O 1
ATOM 1498 N N . ASP A 1 185 ? -23.343 -6.303 9.188 1.00 91.81 185 ASP A N 1
ATOM 1499 C CA . ASP A 1 185 ? -24.696 -6.873 9.138 1.00 91.81 185 ASP A CA 1
ATOM 1500 C C . ASP A 1 185 ? -25.546 -6.344 7.959 1.00 91.81 185 ASP A C 1
ATOM 1502 O O . ASP A 1 185 ? -26.656 -6.822 7.697 1.00 91.81 185 ASP A O 1
ATOM 1506 N N . VAL A 1 186 ? -25.080 -5.317 7.237 1.00 91.12 186 VAL A N 1
ATOM 1507 C CA . VAL A 1 186 ? -25.723 -4.849 6.006 1.00 91.12 186 VAL A CA 1
ATOM 1508 C C . VAL A 1 186 ? -25.309 -5.742 4.836 1.00 91.12 186 VAL A C 1
ATOM 1510 O O . VAL A 1 186 ? -24.148 -5.801 4.447 1.00 91.12 186 VAL A O 1
ATOM 1513 N N . GLU A 1 187 ? -26.290 -6.397 4.214 1.00 88.88 187 GLU A N 1
ATOM 1514 C CA . GLU A 1 187 ? -26.059 -7.354 3.130 1.00 88.88 187 GLU A CA 1
ATOM 1515 C C . GLU A 1 187 ? -25.176 -6.801 1.991 1.00 88.88 187 GLU A C 1
ATOM 1517 O O . GLU A 1 187 ? -25.520 -5.840 1.286 1.00 88.88 187 GLU A O 1
ATOM 1522 N N . GLY A 1 188 ? -24.057 -7.491 1.762 1.00 87.94 188 GLY A N 1
ATOM 1523 C CA . GLY A 1 188 ? -23.069 -7.192 0.728 1.00 87.94 188 GLY A CA 1
ATOM 1524 C C . GLY A 1 188 ? -21.945 -6.258 1.174 1.00 87.94 188 GLY A C 1
ATOM 1525 O O . GLY A 1 188 ? -21.077 -5.948 0.358 1.00 87.94 188 GLY A O 1
ATOM 1526 N N . VAL A 1 189 ? -21.923 -5.856 2.446 1.00 91.62 189 VAL A N 1
ATOM 1527 C CA . VAL A 1 189 ? -20.701 -5.405 3.119 1.00 91.62 189 VAL A CA 1
ATOM 1528 C C . VAL A 1 189 ? -19.814 -6.613 3.420 1.00 91.62 189 VAL A C 1
ATOM 1530 O O . VAL A 1 189 ? -20.309 -7.695 3.721 1.00 91.62 189 VAL A O 1
ATOM 1533 N N . ILE A 1 190 ? -18.502 -6.432 3.281 1.00 90.38 190 ILE A N 1
ATOM 1534 C CA . ILE A 1 190 ? -17.503 -7.490 3.452 1.00 90.38 190 ILE A CA 1
ATOM 1535 C C . ILE A 1 190 ? -16.705 -7.247 4.730 1.00 90.38 190 ILE A C 1
ATOM 1537 O O . ILE A 1 190 ? -16.658 -8.098 5.608 1.00 90.38 190 ILE A O 1
ATOM 1541 N N . SER A 1 191 ? -16.078 -6.075 4.842 1.00 91.69 191 SER A N 1
ATOM 1542 C CA . SER A 1 191 ? -15.242 -5.700 5.984 1.00 91.69 191 SER A CA 1
ATOM 1543 C C . SER A 1 191 ? -15.067 -4.177 6.030 1.00 91.69 191 SER A C 1
ATOM 1545 O O . SER A 1 191 ? -15.508 -3.470 5.123 1.00 91.69 191 SER A O 1
ATOM 1547 N N . GLY A 1 192 ? -14.437 -3.640 7.072 1.00 91.62 192 GLY A N 1
ATOM 1548 C CA . GLY A 1 192 ? -14.173 -2.209 7.181 1.00 91.62 192 GLY A CA 1
ATOM 1549 C C . GLY A 1 192 ? -13.222 -1.834 8.313 1.00 91.62 192 GLY A C 1
ATOM 1550 O O . GLY A 1 192 ? -12.675 -2.687 9.014 1.00 91.62 192 GLY A O 1
ATOM 1551 N N . CYS A 1 193 ? -13.025 -0.533 8.488 1.00 92.44 193 CYS A N 1
ATOM 1552 C CA . CYS A 1 193 ? -12.222 0.044 9.554 1.00 92.44 193 CYS A CA 1
ATOM 1553 C C . CYS A 1 193 ? -12.739 1.423 9.984 1.00 92.44 193 CYS A C 1
ATOM 1555 O O . CYS A 1 193 ? -13.468 2.106 9.261 1.00 92.44 193 CYS A O 1
ATOM 1557 N N . ILE A 1 194 ? -12.344 1.819 11.192 1.00 91.62 194 ILE A N 1
ATOM 1558 C CA . ILE A 1 194 ? -12.566 3.137 11.778 1.00 91.62 194 ILE A CA 1
ATOM 1559 C C . ILE A 1 194 ? -11.196 3.758 12.043 1.00 91.62 194 ILE A C 1
ATOM 1561 O O . ILE A 1 194 ? -10.363 3.181 12.749 1.00 91.62 194 ILE A O 1
ATOM 1565 N N . VAL A 1 195 ? -10.976 4.939 11.478 1.00 88.56 195 VAL A N 1
ATOM 1566 C CA . VAL A 1 195 ? -9.729 5.705 11.566 1.00 88.56 195 VAL A CA 1
ATOM 1567 C C . VAL A 1 195 ? -10.032 7.048 12.217 1.00 88.56 195 VAL A C 1
ATOM 1569 O O . VAL A 1 195 ? -10.996 7.700 11.838 1.00 88.56 195 VAL A O 1
ATOM 1572 N N . THR A 1 196 ? -9.216 7.488 13.169 1.00 85.19 196 THR A N 1
ATOM 1573 C CA . THR A 1 196 ? -9.350 8.798 13.823 1.00 85.19 196 THR A CA 1
ATOM 1574 C C . THR A 1 196 ? -8.018 9.529 13.765 1.00 85.19 196 THR A C 1
ATOM 1576 O O . THR A 1 196 ? -7.008 8.956 14.143 1.00 85.19 196 THR A O 1
ATOM 1579 N N . LYS A 1 197 ? -8.004 10.786 13.301 1.00 80.56 197 LYS A N 1
ATOM 1580 C CA . LYS A 1 197 ? -6.799 11.628 13.149 1.00 80.56 197 LYS A CA 1
ATOM 1581 C C . LYS A 1 197 ? -5.681 10.988 12.319 1.00 80.56 197 LYS A C 1
ATOM 1583 O O . LYS A 1 197 ? -4.510 11.209 12.603 1.00 80.56 197 LYS A O 1
ATOM 1588 N N . ASN A 1 198 ? -6.036 10.215 11.290 1.00 76.44 198 ASN A N 1
ATOM 1589 C CA . ASN A 1 198 ? -5.090 9.334 10.607 1.00 76.44 198 ASN A CA 1
ATOM 1590 C C . ASN A 1 198 ? -4.355 8.474 11.645 1.00 76.44 198 ASN A C 1
ATOM 1592 O O . ASN A 1 198 ? -3.138 8.570 11.755 1.00 76.44 198 ASN A O 1
ATOM 1596 N N . GLU A 1 199 ? -5.094 7.672 12.410 1.00 82.06 199 GLU A N 1
ATOM 1597 C CA . GLU A 1 199 ? -4.633 6.535 13.214 1.00 82.06 199 GLU A CA 1
ATOM 1598 C C . GLU A 1 199 ? -5.754 5.489 13.240 1.00 82.06 199 GLU A C 1
ATOM 1600 O O . GLU A 1 199 ? -6.935 5.819 13.367 1.00 82.06 199 GLU A O 1
ATOM 1605 N N . VAL A 1 200 ? -5.415 4.212 13.083 1.00 86.12 200 VAL A N 1
ATOM 1606 C CA . VAL A 1 200 ? -6.399 3.124 13.072 1.00 86.12 200 VAL A CA 1
ATOM 1607 C C . VAL A 1 200 ? -6.916 2.902 14.492 1.00 86.12 200 VAL A C 1
ATOM 1609 O O . VAL A 1 200 ? -6.150 2.521 15.374 1.00 86.12 200 VAL A O 1
ATOM 1612 N N . LEU A 1 201 ? -8.216 3.107 14.715 1.00 87.88 201 LEU A N 1
ATOM 1613 C CA . LEU A 1 201 ? -8.865 2.808 15.993 1.00 87.88 201 LEU A CA 1
ATOM 1614 C C . LEU A 1 201 ? -9.310 1.344 16.060 1.00 87.88 201 LEU A C 1
ATOM 1616 O O . LEU A 1 201 ? -9.035 0.652 17.035 1.00 87.88 201 LEU A O 1
ATOM 1620 N N . TYR A 1 202 ? -10.032 0.878 15.042 1.00 89.38 202 TYR A N 1
ATOM 1621 C CA . TYR A 1 202 ? -10.538 -0.493 14.982 1.00 89.38 202 TYR A CA 1
ATOM 1622 C C . TYR A 1 202 ? -10.663 -0.943 13.529 1.00 89.38 202 TYR A C 1
ATOM 1624 O O . TYR A 1 202 ? -11.112 -0.176 12.680 1.00 89.38 202 TYR A O 1
ATOM 1632 N N . THR A 1 203 ? -10.265 -2.173 13.220 1.00 90.44 203 THR A N 1
ATOM 1633 C CA . THR A 1 203 ? -10.258 -2.695 11.850 1.00 90.44 203 THR A CA 1
ATOM 1634 C C . THR A 1 203 ? -10.621 -4.170 11.836 1.00 90.44 203 THR A C 1
ATOM 1636 O O . THR A 1 203 ? -10.218 -4.924 12.718 1.00 90.44 203 THR A O 1
ATOM 1639 N N . LEU A 1 204 ? -11.368 -4.570 10.813 1.00 89.62 204 LEU A N 1
ATOM 1640 C CA . LEU A 1 204 ? -11.565 -5.966 10.418 1.00 89.62 204 LEU A CA 1
ATOM 1641 C C . LEU A 1 204 ? -10.929 -6.243 9.048 1.00 89.62 204 LEU A C 1
ATOM 1643 O O . LEU A 1 204 ? -11.075 -7.329 8.494 1.00 89.62 204 LEU A O 1
ATOM 1647 N N . LEU A 1 205 ? -10.247 -5.244 8.483 1.00 89.00 205 LEU A N 1
ATOM 1648 C CA . LEU A 1 205 ? -9.485 -5.365 7.252 1.00 89.00 205 LEU A CA 1
ATOM 1649 C C . LEU A 1 205 ? -8.060 -5.852 7.553 1.00 89.00 205 LEU A C 1
ATOM 1651 O O . LEU A 1 205 ? -7.451 -5.357 8.512 1.00 89.00 205 LEU A O 1
ATOM 1655 N N . PRO A 1 206 ? -7.500 -6.733 6.704 1.00 86.69 206 PRO A N 1
ATOM 1656 C CA . PRO A 1 206 ? -6.101 -7.131 6.774 1.00 86.69 206 PRO A CA 1
ATOM 1657 C C . PRO A 1 206 ? -5.143 -5.930 6.650 1.00 86.69 206 PRO A C 1
ATOM 1659 O O . PRO A 1 206 ? -5.447 -4.967 5.928 1.00 86.69 206 PRO A O 1
ATOM 1662 N N . PRO A 1 207 ? -3.945 -5.980 7.268 1.00 83.19 207 PRO A N 1
ATOM 1663 C CA . PRO A 1 207 ? -2.957 -4.901 7.176 1.00 83.19 207 PRO A CA 1
ATOM 1664 C C . PRO A 1 207 ? -2.530 -4.559 5.744 1.00 83.19 207 PRO A C 1
ATOM 1666 O O . PRO A 1 207 ? -2.198 -3.408 5.452 1.00 83.19 207 PRO A O 1
ATOM 1669 N N . SER A 1 208 ? -2.544 -5.543 4.842 1.00 81.56 208 SER A N 1
ATOM 1670 C CA . SER A 1 208 ? -2.235 -5.364 3.420 1.00 81.56 208 SER A CA 1
ATOM 1671 C C . SER A 1 208 ? -3.160 -4.347 2.750 1.00 81.56 208 SER A C 1
ATOM 1673 O O . SER A 1 208 ? -2.673 -3.459 2.052 1.00 81.56 208 SER A O 1
ATOM 1675 N N . ILE A 1 209 ? -4.462 -4.418 3.034 1.00 86.38 209 ILE A N 1
ATOM 1676 C CA . ILE A 1 209 ? -5.483 -3.506 2.507 1.00 86.38 209 ILE A CA 1
ATOM 1677 C C . ILE A 1 209 ? -5.478 -2.193 3.282 1.00 86.38 209 ILE A C 1
ATOM 1679 O O . ILE A 1 209 ? -5.557 -1.119 2.686 1.00 86.38 209 ILE A O 1
ATOM 1683 N N . LEU A 1 210 ? -5.330 -2.252 4.607 1.00 85.50 210 LEU A N 1
ATOM 1684 C CA . LEU A 1 210 ? -5.356 -1.058 5.450 1.00 85.50 210 LEU A CA 1
ATOM 1685 C C . LEU A 1 210 ? -4.238 -0.067 5.090 1.00 85.50 210 LEU A C 1
ATOM 1687 O O . LEU A 1 210 ? -4.474 1.140 5.059 1.00 85.50 210 LEU A O 1
ATOM 1691 N N . ARG A 1 211 ? -3.054 -0.566 4.704 1.00 81.12 211 ARG A N 1
ATOM 1692 C CA . ARG A 1 211 ? -1.966 0.267 4.160 1.00 81.12 211 ARG A CA 1
ATOM 1693 C C . ARG A 1 211 ? -2.349 1.005 2.882 1.00 81.12 211 ARG A C 1
ATOM 1695 O O . ARG A 1 211 ? -1.879 2.117 2.674 1.00 81.12 211 ARG A O 1
ATOM 1702 N N . LEU A 1 212 ? -3.176 0.410 2.026 1.00 81.56 212 LEU A N 1
ATOM 1703 C CA . LEU A 1 212 ? -3.614 1.041 0.778 1.00 81.56 212 LEU A CA 1
ATOM 1704 C C . LEU A 1 212 ? -4.648 2.136 1.046 1.00 81.56 212 LEU A C 1
ATOM 1706 O O . LEU A 1 212 ? -4.609 3.189 0.407 1.00 81.56 212 LEU A O 1
ATOM 1710 N N . LEU A 1 213 ? -5.527 1.908 2.026 1.00 81.81 213 LEU A N 1
ATOM 1711 C CA . LEU A 1 213 ? -6.534 2.874 2.471 1.00 81.81 213 LEU A CA 1
ATOM 1712 C C . LEU A 1 213 ? -5.924 4.073 3.201 1.00 81.81 213 LEU A C 1
ATOM 1714 O O . LEU A 1 213 ? -6.455 5.177 3.112 1.00 81.81 213 LEU A O 1
ATOM 1718 N N . TRP A 1 214 ? -4.784 3.875 3.867 1.00 73.44 214 TRP A N 1
ATOM 1719 C CA . TRP A 1 214 ? -4.072 4.925 4.596 1.00 73.44 214 TRP A CA 1
ATOM 1720 C C . TRP A 1 214 ? -3.802 6.187 3.773 1.00 73.44 214 TRP A C 1
ATOM 1722 O O . TRP A 1 214 ? -3.853 7.307 4.276 1.00 73.44 214 TRP A O 1
ATOM 1732 N N . PHE A 1 215 ? -3.502 6.003 2.489 1.00 66.81 215 PHE A N 1
ATOM 1733 C CA . PHE A 1 215 ? -3.127 7.094 1.598 1.00 66.81 215 PHE A CA 1
ATOM 1734 C C . PHE A 1 215 ? -4.333 7.831 0.998 1.00 66.81 215 PHE A C 1
ATOM 1736 O O . PHE A 1 215 ? -4.134 8.794 0.253 1.00 66.81 215 PHE A O 1
ATOM 1743 N N . ILE A 1 216 ? -5.573 7.427 1.311 1.00 69.38 216 ILE A N 1
ATOM 1744 C CA . ILE A 1 216 ? -6.767 8.133 0.843 1.00 69.38 216 ILE A CA 1
ATOM 1745 C C . ILE A 1 216 ? -6.909 9.460 1.593 1.00 69.38 216 ILE A C 1
ATOM 1747 O O . ILE A 1 216 ? -7.046 9.469 2.816 1.00 69.38 216 ILE A O 1
ATOM 1751 N N . PRO A 1 217 ? -6.952 10.607 0.890 1.00 62.38 217 PRO A N 1
ATOM 1752 C CA . PRO A 1 217 ? -7.267 11.870 1.529 1.00 62.38 217 PRO A CA 1
ATOM 1753 C C . PRO A 1 217 ? -8.718 11.858 2.016 1.00 62.38 217 PRO A C 1
ATOM 1755 O O . PRO A 1 217 ? -9.657 11.855 1.217 1.00 62.38 217 PRO A O 1
ATOM 1758 N N . ALA A 1 218 ? -8.858 11.949 3.337 1.00 60.00 218 ALA A N 1
ATOM 1759 C CA . ALA A 1 218 ? -10.087 11.983 4.121 1.00 60.00 218 ALA A CA 1
ATOM 1760 C C . ALA A 1 218 ? -11.278 12.732 3.492 1.00 60.00 218 ALA A C 1
ATOM 1762 O O . ALA A 1 218 ? -12.422 12.301 3.625 1.00 60.00 218 ALA A O 1
ATOM 1763 N N . HIS A 1 219 ? -11.019 13.856 2.823 1.00 58.16 219 HIS A N 1
ATOM 1764 C CA . HIS A 1 219 ? -12.058 14.769 2.342 1.00 58.16 219 HIS A CA 1
ATOM 1765 C C . HIS A 1 219 ? -12.220 14.799 0.817 1.00 58.16 219 HIS A C 1
ATOM 1767 O O . HIS A 1 219 ? -13.134 15.459 0.328 1.00 58.16 219 HIS A O 1
ATOM 1773 N N . LYS A 1 220 ? -11.330 14.149 0.048 1.00 66.56 220 LYS A N 1
ATOM 1774 C CA . LYS A 1 220 ? -11.350 14.184 -1.431 1.00 66.56 220 LYS A CA 1
ATOM 1775 C C . LYS A 1 220 ? -10.854 12.873 -2.062 1.00 66.56 220 LYS A C 1
ATOM 1777 O O . LYS A 1 220 ? -9.866 12.887 -2.805 1.00 66.56 220 LYS A O 1
ATOM 1782 N N . PRO A 1 221 ? -11.528 11.744 -1.800 1.00 66.12 221 PRO A N 1
ATOM 1783 C CA . PRO A 1 221 ? -11.106 10.437 -2.306 1.00 66.12 221 PRO A CA 1
ATOM 1784 C C . PRO A 1 221 ? -11.159 10.331 -3.841 1.00 66.12 221 PRO A C 1
ATOM 1786 O O . PRO A 1 221 ? -10.401 9.568 -4.436 1.00 66.12 221 PRO A O 1
ATOM 1789 N N . GLU A 1 222 ? -11.978 11.160 -4.494 1.00 63.16 222 GLU A N 1
ATOM 1790 C CA . GLU A 1 222 ? -12.097 11.252 -5.961 1.00 63.16 222 GLU A CA 1
ATOM 1791 C C . GLU A 1 222 ? -10.786 11.642 -6.649 1.00 63.16 222 GLU A C 1
ATOM 1793 O O . GLU A 1 222 ? -10.586 11.407 -7.837 1.00 63.16 222 GLU A O 1
ATOM 1798 N N . LEU A 1 223 ? -9.872 12.262 -5.899 1.00 66.88 223 LEU A N 1
ATOM 1799 C CA . LEU A 1 223 ? -8.574 12.630 -6.430 1.00 66.88 223 LEU A CA 1
ATOM 1800 C C . LEU A 1 223 ? -7.629 11.434 -6.566 1.00 66.88 223 LEU A C 1
ATOM 1802 O O . LEU A 1 223 ? -6.515 11.665 -7.006 1.00 66.88 223 LEU A O 1
ATOM 1806 N N . LEU A 1 224 ? -7.970 10.241 -6.078 1.00 67.88 224 LEU A N 1
ATOM 1807 C CA . LEU A 1 224 ? -7.169 9.018 -6.237 1.00 67.88 224 LEU A CA 1
ATOM 1808 C C . LEU A 1 224 ? -7.963 7.922 -6.940 1.00 67.88 224 LEU A C 1
ATOM 1810 O O . LEU A 1 224 ? -7.408 7.164 -7.720 1.00 67.88 224 LEU A O 1
ATOM 1814 N N . ALA A 1 225 ? -9.261 7.839 -6.672 1.00 78.25 225 ALA A N 1
ATOM 1815 C CA . ALA A 1 225 ? -10.099 6.749 -7.132 1.00 78.25 225 ALA A CA 1
ATOM 1816 C C . ALA A 1 225 ? -11.261 7.264 -7.981 1.00 78.25 225 ALA A C 1
ATOM 1818 O O . ALA A 1 225 ? -11.714 8.398 -7.844 1.00 78.25 225 ALA A O 1
ATOM 1819 N N . THR A 1 226 ? -11.785 6.404 -8.853 1.00 81.88 226 THR A N 1
ATOM 1820 C CA . THR A 1 226 ? -12.959 6.756 -9.659 1.00 81.88 226 THR A CA 1
ATOM 1821 C C . THR A 1 226 ? -14.218 6.702 -8.794 1.00 81.88 226 THR A C 1
ATOM 1823 O O . THR A 1 226 ? -14.556 5.635 -8.274 1.00 81.88 226 THR A O 1
ATOM 1826 N N . SER A 1 227 ? -14.933 7.824 -8.677 1.00 83.81 227 SER A N 1
ATOM 1827 C CA . SER A 1 227 ? -16.210 7.888 -7.957 1.00 83.81 227 SER A CA 1
ATOM 1828 C C . SER A 1 227 ? -17.280 7.009 -8.607 1.00 83.81 227 SER A C 1
ATOM 1830 O O . SER A 1 227 ? -17.412 6.941 -9.836 1.00 83.81 227 SER A O 1
ATOM 1832 N N . VAL A 1 228 ? -18.085 6.355 -7.773 1.00 85.12 228 VAL A N 1
ATOM 1833 C CA . VAL A 1 228 ? -19.236 5.566 -8.218 1.00 85.12 228 VAL A CA 1
ATOM 1834 C C . VAL A 1 228 ? -20.370 6.512 -8.601 1.00 85.12 228 VAL A C 1
ATOM 1836 O O . VAL A 1 228 ? -20.826 7.314 -7.792 1.00 85.12 228 VAL A O 1
ATOM 1839 N N . LYS A 1 229 ? -20.857 6.408 -9.842 1.00 82.38 229 LYS A N 1
ATOM 1840 C CA . LYS A 1 229 ? -22.042 7.152 -10.286 1.00 82.38 229 LYS A CA 1
ATOM 1841 C C . LYS A 1 229 ? -23.303 6.443 -9.802 1.00 82.38 229 LYS A C 1
ATOM 1843 O O . LYS A 1 229 ? -23.640 5.376 -10.314 1.00 82.38 229 LYS A O 1
ATOM 1848 N N . THR A 1 230 ? -23.994 7.037 -8.838 1.00 82.56 230 THR A N 1
ATOM 1849 C CA . THR A 1 230 ? -25.280 6.553 -8.325 1.00 82.56 230 THR A CA 1
ATOM 1850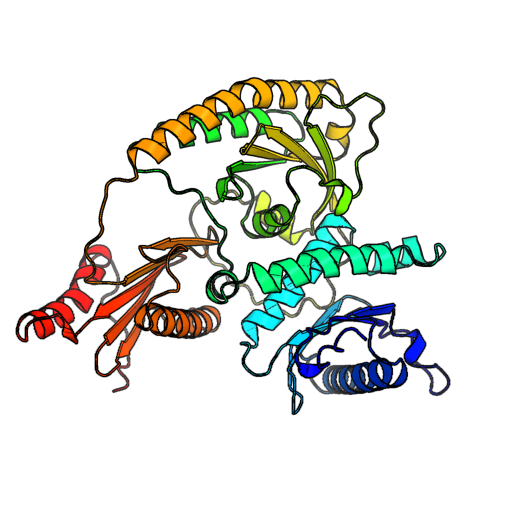 C C . THR A 1 230 ? -26.448 7.227 -9.044 1.00 82.56 230 THR A C 1
ATOM 1852 O O . THR A 1 230 ? -26.349 8.362 -9.502 1.00 82.56 230 THR A O 1
ATOM 1855 N N . VAL A 1 231 ? -27.578 6.518 -9.157 1.00 81.56 231 VAL A N 1
ATOM 1856 C CA . VAL A 1 231 ? -28.834 7.072 -9.715 1.00 81.56 231 VAL A CA 1
ATOM 1857 C C . VAL A 1 231 ? -29.541 7.982 -8.696 1.00 81.56 231 VAL A C 1
ATOM 1859 O O . VAL A 1 231 ? -30.408 8.774 -9.049 1.00 81.56 231 VAL A O 1
ATOM 1862 N N . PHE A 1 232 ? -29.153 7.881 -7.425 1.00 85.38 232 PHE A N 1
ATOM 1863 C CA . PHE A 1 232 ? -29.677 8.648 -6.302 1.00 85.38 232 PHE A CA 1
ATOM 1864 C C . PHE A 1 232 ? -28.599 9.581 -5.727 1.00 85.38 232 PHE A C 1
ATOM 1866 O O . PHE A 1 232 ? -27.406 9.270 -5.833 1.00 85.38 232 PHE A O 1
ATOM 1873 N N . PRO A 1 233 ? -28.991 10.707 -5.102 1.00 84.75 233 PRO A N 1
ATOM 1874 C CA . PRO A 1 233 ? -28.050 11.572 -4.403 1.00 84.75 233 PRO A CA 1
ATOM 1875 C C . PRO A 1 233 ? -27.482 10.857 -3.175 1.00 84.75 233 PRO A C 1
ATOM 1877 O O . PRO A 1 233 ? -28.221 10.235 -2.408 1.00 84.75 233 PRO A O 1
ATOM 1880 N N . LEU A 1 234 ? -26.167 10.948 -2.995 1.00 85.56 234 LEU A N 1
ATOM 1881 C CA . LEU A 1 234 ? -25.501 10.429 -1.807 1.00 85.56 234 LEU A CA 1
ATOM 1882 C C . LEU A 1 234 ? -25.774 11.344 -0.602 1.00 85.56 234 LEU A C 1
ATOM 1884 O O . LEU A 1 234 ? -25.837 12.562 -0.779 1.00 85.56 234 LEU A O 1
ATOM 1888 N N . PRO A 1 235 ? -25.933 10.782 0.610 1.00 84.31 235 PRO A N 1
ATOM 1889 C CA . PRO A 1 235 ? -26.019 11.575 1.831 1.00 84.31 235 PRO A CA 1
ATOM 1890 C C . PRO A 1 235 ? -24.777 12.445 2.060 1.00 84.31 235 PRO A C 1
ATOM 1892 O O . PRO A 1 235 ? -23.674 12.110 1.615 1.00 84.31 235 PRO A O 1
ATOM 1895 N N . ASP A 1 236 ? -24.940 13.528 2.818 1.00 81.06 236 ASP A N 1
ATOM 1896 C CA . ASP A 1 236 ? -23.835 14.429 3.150 1.00 81.06 236 ASP A CA 1
ATOM 1897 C C . ASP A 1 236 ? -22.678 13.685 3.833 1.00 81.06 236 ASP A C 1
ATOM 1899 O O . ASP A 1 236 ? -22.881 12.771 4.641 1.00 81.06 236 ASP A O 1
ATOM 1903 N N . CYS A 1 237 ? -21.452 14.099 3.501 1.00 81.12 237 CYS A N 1
ATOM 1904 C CA . CYS A 1 237 ? -20.199 13.527 4.007 1.00 81.12 237 CYS A CA 1
ATOM 1905 C C . CYS A 1 237 ? -19.990 12.035 3.687 1.00 81.12 237 CYS A C 1
ATOM 1907 O O . CYS A 1 237 ? -19.169 11.384 4.342 1.00 81.12 237 CYS A O 1
ATOM 1909 N N . THR A 1 238 ? -20.694 11.499 2.682 1.00 86.94 238 THR A N 1
ATOM 1910 C CA . THR A 1 238 ? -20.476 10.138 2.175 1.00 86.94 238 THR A CA 1
ATOM 1911 C C . THR A 1 238 ? -19.858 10.136 0.785 1.00 86.94 238 THR A C 1
ATOM 1913 O O . THR A 1 238 ? -20.186 10.958 -0.069 1.00 86.94 238 THR A O 1
ATOM 1916 N N . PHE A 1 239 ? -18.960 9.182 0.553 1.00 88.12 239 PHE A N 1
ATOM 1917 C CA . PHE A 1 239 ? -18.296 8.982 -0.727 1.00 88.12 239 PHE A CA 1
ATOM 1918 C C . PHE A 1 239 ? -18.286 7.500 -1.081 1.00 88.12 239 PHE A C 1
ATOM 1920 O O . PHE A 1 239 ? -18.084 6.641 -0.222 1.00 88.12 239 PHE A O 1
ATOM 1927 N N . LEU A 1 240 ? -18.465 7.211 -2.366 1.00 89.75 240 LEU A N 1
ATOM 1928 C CA . LEU A 1 240 ? -18.340 5.874 -2.928 1.00 89.75 240 LEU A CA 1
ATOM 1929 C C . LEU A 1 240 ? -17.262 5.898 -4.003 1.00 89.75 240 LEU A C 1
ATOM 1931 O O . LEU A 1 240 ? -17.379 6.646 -4.976 1.00 89.75 240 LEU A O 1
ATOM 1935 N N . VAL A 1 241 ? -16.242 5.056 -3.863 1.00 90.50 241 VAL A N 1
ATOM 1936 C CA . VAL A 1 241 ? -15.185 4.915 -4.873 1.00 90.50 241 VAL A CA 1
ATOM 1937 C C . VAL A 1 241 ? -14.973 3.462 -5.259 1.00 90.50 241 VAL A C 1
ATOM 1939 O O . VAL A 1 241 ? -15.161 2.559 -4.445 1.00 90.50 241 VAL A O 1
ATOM 1942 N N . TYR A 1 242 ? -14.581 3.229 -6.509 1.00 90.44 242 TYR A N 1
ATOM 1943 C CA . TYR A 1 242 ? -14.205 1.894 -6.959 1.00 90.44 242 TYR A CA 1
ATOM 1944 C C . TYR A 1 242 ? -12.806 1.525 -6.477 1.00 90.44 242 TYR A C 1
ATOM 1946 O O . TYR A 1 242 ? -11.875 2.322 -6.596 1.00 90.44 242 TYR A O 1
ATOM 1954 N N . VAL A 1 243 ? -12.677 0.294 -5.990 1.00 91.81 243 VAL A N 1
ATOM 1955 C CA . VAL A 1 243 ? -11.399 -0.319 -5.624 1.00 91.81 243 VAL A CA 1
ATOM 1956 C C . VAL A 1 243 ? -11.312 -1.727 -6.207 1.00 91.81 243 VAL A C 1
ATOM 1958 O O . VAL A 1 243 ? -12.332 -2.360 -6.487 1.00 91.81 243 VAL A O 1
ATOM 1961 N N . TYR A 1 244 ? -10.096 -2.213 -6.412 1.00 90.94 244 TYR A N 1
ATOM 1962 C CA . TYR A 1 244 ? -9.808 -3.474 -7.080 1.00 90.94 244 TYR A CA 1
ATOM 1963 C C . TYR A 1 244 ? -8.895 -4.325 -6.208 1.00 90.94 244 TYR A C 1
ATOM 1965 O O . TYR A 1 244 ? -7.863 -3.861 -5.730 1.00 90.94 244 TYR A O 1
ATOM 1973 N N . LEU A 1 245 ? -9.285 -5.577 -5.997 1.00 89.00 245 LEU A N 1
ATOM 1974 C CA . LEU A 1 245 ? -8.551 -6.527 -5.168 1.00 89.00 245 LEU A CA 1
ATOM 1975 C C . LEU A 1 245 ? -8.160 -7.745 -6.001 1.00 89.00 245 LEU A C 1
ATOM 1977 O O . LEU A 1 245 ? -8.962 -8.233 -6.804 1.00 89.00 245 LEU A O 1
ATOM 1981 N N . SER A 1 246 ? -6.934 -8.232 -5.801 1.00 86.12 246 SER A N 1
ATOM 1982 C CA . SER A 1 246 ? -6.494 -9.516 -6.349 1.00 86.12 246 SER A CA 1
ATOM 1983 C C . SER A 1 246 ? -7.108 -10.676 -5.564 1.00 86.12 246 SER A C 1
ATOM 1985 O O . SER A 1 246 ? -7.580 -10.491 -4.442 1.00 86.12 246 SER A O 1
ATOM 1987 N N . GLU A 1 247 ? -7.090 -11.879 -6.139 1.00 80.75 247 GLU A N 1
ATOM 1988 C CA . GLU A 1 247 ? -7.603 -13.084 -5.471 1.00 80.75 247 GLU A CA 1
ATOM 1989 C C . GLU A 1 247 ? -6.868 -13.371 -4.147 1.00 80.75 247 GLU A C 1
ATOM 1991 O O . GLU A 1 247 ? -7.523 -13.677 -3.156 1.00 80.75 247 GLU A O 1
ATOM 1996 N N . ASP A 1 248 ? -5.550 -13.148 -4.079 1.00 78.88 248 ASP A N 1
ATOM 1997 C CA . ASP A 1 248 ? -4.771 -13.319 -2.839 1.00 78.88 248 ASP A CA 1
ATOM 1998 C C . ASP A 1 248 ? -5.257 -12.382 -1.717 1.00 78.88 248 ASP A C 1
ATOM 2000 O O . ASP A 1 248 ? -5.410 -12.776 -0.564 1.00 78.88 248 ASP A O 1
ATOM 2004 N N . GLN A 1 249 ? -5.571 -11.129 -2.063 1.00 82.25 249 GLN A N 1
ATOM 2005 C CA . GLN A 1 249 ? -6.089 -10.164 -1.091 1.00 82.25 249 GLN A CA 1
ATOM 2006 C C . GLN A 1 249 ? -7.512 -10.494 -0.638 1.00 82.25 249 GLN A C 1
ATOM 2008 O O . GLN A 1 249 ? -7.936 -10.021 0.410 1.00 82.25 249 GLN A O 1
ATOM 2013 N N . MET A 1 250 ? -8.260 -11.287 -1.407 1.00 79.25 250 MET A N 1
ATOM 2014 C CA . MET A 1 250 ? -9.563 -11.780 -0.965 1.00 79.25 250 MET A CA 1
ATOM 2015 C C . MET A 1 250 ? -9.440 -12.908 0.031 1.00 79.25 250 MET A C 1
ATOM 2017 O O . MET A 1 250 ? -10.146 -12.884 1.035 1.00 79.25 250 MET A O 1
ATOM 2021 N N . SER A 1 251 ? -8.545 -13.867 -0.229 1.00 78.88 251 SER A N 1
ATOM 2022 C CA . SER A 1 251 ? -8.321 -14.960 0.715 1.00 78.88 251 SER A CA 1
ATOM 2023 C C . SER A 1 251 ? -7.919 -14.429 2.087 1.00 78.88 251 SER A C 1
ATOM 2025 O O . SER A 1 251 ? -8.412 -14.939 3.088 1.00 78.88 251 SER A O 1
ATOM 2027 N N . ASP A 1 252 ? -7.131 -13.348 2.126 1.00 77.56 252 ASP A N 1
ATOM 2028 C CA . ASP A 1 252 ? -6.728 -12.689 3.372 1.00 77.56 252 ASP A CA 1
ATOM 2029 C C . ASP A 1 252 ? -7.922 -12.114 4.161 1.00 77.56 252 ASP A C 1
ATOM 2031 O O . ASP A 1 252 ? -7.882 -12.063 5.390 1.00 77.56 252 ASP A O 1
ATOM 2035 N N . ILE A 1 253 ? -8.984 -11.660 3.480 1.00 78.25 253 ILE A N 1
ATOM 2036 C CA . ILE A 1 253 ? -10.189 -11.112 4.127 1.00 78.25 253 ILE A CA 1
ATOM 2037 C C . ILE A 1 253 ? -11.066 -12.236 4.691 1.00 78.25 253 ILE A C 1
ATOM 2039 O O . ILE A 1 253 ? -11.627 -12.083 5.775 1.00 78.25 253 ILE A O 1
ATOM 2043 N N . ASP A 1 254 ? -11.191 -13.349 3.965 1.00 65.12 254 ASP A N 1
ATOM 2044 C CA . ASP A 1 254 ? -12.024 -14.486 4.373 1.00 65.12 254 ASP A CA 1
ATOM 2045 C C . ASP A 1 254 ? -11.422 -15.235 5.576 1.00 65.12 254 ASP A C 1
ATOM 2047 O O . ASP A 1 254 ? -12.149 -15.782 6.411 1.00 65.12 254 ASP A O 1
ATOM 2051 N N . THR A 1 255 ? -10.095 -15.216 5.723 1.00 56.97 255 THR A N 1
ATOM 2052 C CA . THR A 1 255 ? -9.405 -15.702 6.920 1.00 56.97 255 THR A CA 1
ATOM 2053 C C . THR A 1 255 ? -9.459 -14.665 8.042 1.00 56.97 255 THR A C 1
ATOM 2055 O O . THR A 1 255 ? -8.483 -13.973 8.328 1.00 56.97 255 THR A O 1
ATOM 2058 N N . VAL A 1 256 ? -10.594 -14.568 8.737 1.00 47.19 256 VAL A N 1
ATOM 2059 C CA . VAL A 1 256 ? -10.612 -13.956 10.077 1.00 47.19 256 VAL A CA 1
ATOM 2060 C C . VAL A 1 256 ? -9.603 -14.724 10.943 1.00 47.19 256 VAL A C 1
ATOM 2062 O O . VAL A 1 256 ? -9.652 -15.958 10.952 1.00 47.19 256 VAL A O 1
ATOM 2065 N N . PRO A 1 257 ? -8.682 -14.051 11.660 1.00 41.62 257 PRO A N 1
ATOM 2066 C CA . PRO A 1 257 ? -7.592 -14.727 12.344 1.00 41.62 257 PRO A CA 1
ATOM 2067 C C . PRO A 1 257 ? -8.113 -15.537 13.531 1.00 41.62 257 PRO A C 1
ATOM 2069 O O . PRO A 1 257 ? -8.262 -15.036 14.643 1.00 41.62 257 PRO A O 1
ATOM 2072 N N . THR A 1 258 ? -8.381 -16.809 13.271 1.00 30.97 258 THR A N 1
ATOM 2073 C CA . THR A 1 258 ? -8.430 -17.858 14.282 1.00 30.97 258 THR A CA 1
ATOM 2074 C C . THR A 1 258 ? -7.029 -18.461 14.331 1.00 30.97 258 THR A C 1
ATOM 2076 O O . THR A 1 258 ? -6.385 -18.625 13.298 1.00 30.97 258 THR A O 1
ATOM 2079 N N . GLU A 1 259 ? -6.524 -18.682 15.538 1.00 31.22 259 GLU A N 1
ATOM 2080 C CA . GLU A 1 259 ? -5.155 -19.097 15.841 1.00 31.22 259 GLU A CA 1
ATOM 2081 C C . GLU A 1 259 ? -4.596 -20.214 14.932 1.00 31.22 259 GLU A C 1
ATOM 2083 O O . GLU A 1 259 ? -5.238 -21.236 14.728 1.00 31.22 259 GLU A O 1
ATOM 2088 N N . MET A 1 260 ? -3.350 -19.990 14.487 1.00 30.22 260 MET A N 1
ATOM 2089 C CA . MET A 1 260 ? -2.298 -20.942 14.083 1.00 30.22 260 MET A CA 1
ATOM 2090 C C . MET A 1 260 ? -2.593 -21.998 12.998 1.00 30.22 260 MET A C 1
ATOM 2092 O O . MET A 1 260 ? -3.308 -22.961 13.218 1.00 30.22 260 MET A O 1
ATOM 2096 N N . GLU A 1 261 ? -1.857 -21.917 11.883 1.00 27.45 261 GLU A N 1
ATOM 2097 C CA . GLU A 1 261 ? -0.735 -22.825 11.564 1.00 27.45 261 GLU A CA 1
ATOM 2098 C C . GLU A 1 261 ? -0.023 -22.329 10.292 1.00 27.45 261 GLU A C 1
ATOM 2100 O O . GLU A 1 261 ? -0.621 -22.178 9.226 1.00 27.45 261 GLU A O 1
ATOM 2105 N N . LYS A 1 262 ? 1.279 -22.029 10.407 1.00 30.06 262 LYS A N 1
ATOM 2106 C CA . LYS A 1 262 ? 2.132 -21.694 9.262 1.00 30.06 262 LYS A CA 1
ATOM 2107 C C . LYS A 1 262 ? 2.365 -22.959 8.441 1.00 30.06 262 LYS A C 1
ATOM 2109 O O . LYS A 1 262 ? 3.221 -23.763 8.792 1.00 30.06 262 LYS A O 1
ATOM 2114 N N . ASN A 1 263 ? 1.682 -23.075 7.310 1.00 23.97 263 ASN A N 1
ATOM 2115 C CA . ASN A 1 263 ? 2.223 -23.811 6.177 1.00 23.97 263 ASN A CA 1
ATOM 2116 C C . ASN A 1 263 ? 2.888 -22.801 5.244 1.00 23.97 263 ASN A C 1
ATOM 2118 O O . ASN A 1 263 ? 2.263 -22.238 4.348 1.00 23.97 263 ASN A O 1
ATOM 2122 N N . GLU A 1 264 ? 4.175 -22.554 5.495 1.00 30.59 264 GLU A N 1
ATOM 2123 C CA . GLU A 1 264 ? 5.081 -21.962 4.515 1.00 30.59 264 GLU A CA 1
ATOM 2124 C C . GLU A 1 264 ? 5.184 -22.921 3.324 1.00 30.59 264 GLU A C 1
ATOM 2126 O O . GLU A 1 264 ? 6.041 -23.798 3.259 1.00 30.59 264 GLU A O 1
ATOM 2131 N N . THR A 1 265 ? 4.286 -22.772 2.355 1.00 22.94 265 THR A N 1
ATOM 2132 C CA . THR A 1 265 ? 4.531 -23.278 1.010 1.00 22.94 265 THR A CA 1
ATOM 2133 C C . THR A 1 265 ? 5.176 -22.164 0.213 1.00 22.94 265 THR A C 1
ATOM 2135 O O . THR A 1 265 ? 4.494 -21.248 -0.239 1.00 22.94 265 THR A O 1
ATOM 2138 N N . ASN A 1 266 ? 6.500 -22.259 0.086 1.00 25.97 266 ASN A N 1
ATOM 2139 C CA . ASN A 1 266 ? 7.308 -21.812 -1.044 1.00 25.97 266 ASN A CA 1
ATOM 2140 C C . ASN A 1 266 ? 6.656 -20.724 -1.908 1.00 25.97 266 ASN A C 1
ATOM 2142 O O . ASN A 1 266 ? 5.830 -21.024 -2.776 1.00 25.97 266 ASN A O 1
ATOM 2146 N N . THR A 1 267 ? 7.121 -19.482 -1.747 1.00 28.06 267 THR A N 1
ATOM 2147 C CA . THR A 1 267 ? 7.026 -18.399 -2.735 1.00 28.06 267 THR A CA 1
ATOM 2148 C C . THR A 1 267 ? 7.760 -18.821 -4.008 1.00 28.06 267 THR A C 1
ATOM 2150 O O . THR A 1 267 ? 8.853 -18.373 -4.347 1.00 28.06 267 THR A O 1
ATOM 2153 N N . SER A 1 268 ? 7.144 -19.757 -4.719 1.00 29.50 268 SER A N 1
ATOM 2154 C CA . SER A 1 268 ? 7.431 -20.048 -6.104 1.00 29.50 268 SER A CA 1
ATOM 2155 C C . SER A 1 268 ? 7.057 -18.804 -6.898 1.00 29.50 268 SER A C 1
ATOM 2157 O O . SER A 1 268 ? 5.956 -18.272 -6.792 1.00 29.50 268 SER A O 1
ATOM 2159 N N . ASN A 1 269 ? 8.046 -18.308 -7.631 1.00 30.75 269 ASN A N 1
ATOM 2160 C CA . ASN A 1 269 ? 7.966 -17.244 -8.616 1.00 30.75 269 ASN A CA 1
ATOM 2161 C C . ASN A 1 269 ? 6.646 -17.267 -9.413 1.00 30.75 269 ASN A C 1
ATOM 2163 O O . ASN A 1 269 ? 6.551 -17.932 -10.441 1.00 30.75 269 ASN A O 1
ATOM 2167 N N . SER A 1 270 ? 5.646 -16.497 -8.986 1.00 30.41 270 SER A N 1
ATOM 2168 C CA . SER A 1 270 ? 4.450 -16.202 -9.774 1.00 30.41 270 SER A CA 1
ATOM 2169 C C . SER A 1 270 ? 4.684 -14.919 -10.572 1.00 30.41 270 SER A C 1
ATOM 2171 O O . SER A 1 270 ? 4.126 -13.861 -10.294 1.00 30.41 270 SER A O 1
ATOM 2173 N N . PHE A 1 271 ? 5.540 -15.002 -11.593 1.00 36.03 271 PHE A N 1
ATOM 2174 C CA . PHE A 1 271 ? 5.656 -13.924 -12.580 1.00 36.03 271 PHE A CA 1
ATOM 2175 C C . PHE A 1 271 ? 4.393 -13.777 -13.458 1.00 36.03 271 PHE A C 1
ATOM 2177 O O . PHE A 1 271 ? 4.274 -12.760 -14.130 1.00 36.03 271 PHE A O 1
ATOM 2184 N N . ASP A 1 272 ? 3.418 -14.697 -13.360 1.00 35.91 272 ASP A N 1
ATOM 2185 C CA . ASP A 1 272 ? 2.314 -14.828 -14.328 1.00 35.91 272 ASP A CA 1
ATOM 2186 C C . ASP A 1 272 ? 0.892 -14.973 -13.723 1.00 35.91 272 ASP A C 1
ATOM 2188 O O . ASP A 1 272 ? -0.018 -15.457 -14.389 1.00 35.91 272 ASP A O 1
ATOM 2192 N N . LYS A 1 273 ? 0.642 -14.568 -12.467 1.00 39.50 273 LYS A N 1
ATOM 2193 C CA . LYS A 1 273 ? -0.727 -14.541 -11.890 1.00 39.50 273 LYS A CA 1
ATOM 2194 C C . LYS A 1 273 ? -1.169 -13.125 -11.526 1.00 39.50 273 LYS A C 1
ATOM 2196 O O . LYS A 1 273 ? -1.434 -12.812 -10.372 1.00 39.50 273 LYS A O 1
ATOM 2201 N N . ILE A 1 274 ? -1.254 -12.243 -12.510 1.00 52.53 274 ILE A N 1
ATOM 2202 C CA . ILE A 1 274 ? -1.972 -10.978 -12.346 1.00 52.53 274 ILE A CA 1
ATOM 2203 C C . ILE A 1 274 ? -2.792 -10.799 -13.604 1.00 52.53 274 ILE A C 1
ATOM 2205 O O . ILE A 1 274 ? -2.216 -10.459 -14.619 1.00 52.53 274 ILE A O 1
ATOM 2209 N N . ASP A 1 275 ? -4.100 -11.039 -13.522 1.00 54.75 275 ASP A N 1
ATOM 2210 C CA . ASP A 1 275 ? -5.049 -10.454 -14.484 1.00 54.75 275 ASP A CA 1
ATOM 2211 C C . ASP A 1 275 ? -6.497 -10.470 -14.001 1.00 54.75 275 ASP A C 1
ATOM 2213 O O . ASP A 1 275 ? -7.310 -9.653 -14.435 1.00 54.75 275 ASP A O 1
ATOM 2217 N N . LYS A 1 276 ? -6.839 -11.316 -13.025 1.00 68.81 276 LYS A N 1
ATOM 2218 C CA . LYS A 1 276 ? -8.176 -11.285 -12.438 1.00 68.81 276 LYS A CA 1
ATOM 2219 C C . LYS A 1 276 ? -8.219 -10.396 -11.200 1.00 68.81 276 LYS A C 1
ATOM 2221 O O . LYS A 1 276 ? -8.010 -10.837 -10.075 1.00 68.81 276 LYS A O 1
ATOM 2226 N N . MET A 1 277 ? -8.476 -9.114 -11.442 1.00 81.75 277 MET A N 1
ATOM 2227 C CA . MET A 1 277 ? -8.814 -8.144 -10.403 1.00 81.75 277 MET A CA 1
ATOM 2228 C C . MET A 1 277 ? -10.328 -8.084 -10.242 1.00 81.75 277 MET A C 1
ATOM 2230 O O . MET A 1 277 ? -11.061 -7.843 -11.202 1.00 81.75 277 MET A O 1
ATOM 2234 N N . ASN A 1 278 ? -10.799 -8.266 -9.017 1.00 87.00 278 ASN A N 1
ATOM 2235 C CA . ASN A 1 278 ? -12.213 -8.188 -8.698 1.00 87.00 278 ASN A CA 1
ATOM 2236 C C . ASN A 1 278 ? -12.561 -6.776 -8.227 1.00 87.00 278 ASN A C 1
ATOM 2238 O O . ASN A 1 278 ? -11.821 -6.148 -7.468 1.00 87.00 278 ASN A O 1
ATOM 2242 N N . LYS A 1 279 ? -13.697 -6.274 -8.701 1.00 90.50 279 LYS A N 1
ATOM 2243 C CA . LYS A 1 279 ? -14.134 -4.897 -8.489 1.00 90.50 279 LYS A CA 1
ATOM 2244 C C . LYS A 1 279 ? -15.041 -4.788 -7.261 1.00 90.50 279 LYS A C 1
ATOM 2246 O O . LYS A 1 279 ? -16.033 -5.504 -7.151 1.00 90.50 279 LYS A O 1
ATOM 2251 N N . PHE A 1 280 ? -14.722 -3.841 -6.387 1.00 92.31 280 PHE A N 1
ATOM 2252 C CA . PHE A 1 280 ? -15.465 -3.508 -5.172 1.00 92.31 280 PHE A CA 1
ATOM 2253 C C . PHE A 1 280 ? -15.769 -2.022 -5.105 1.00 92.31 280 PHE A C 1
ATOM 2255 O O . PHE A 1 280 ? -15.262 -1.211 -5.886 1.00 92.31 280 PHE A O 1
ATOM 2262 N N . VAL A 1 281 ? -16.607 -1.674 -4.138 1.00 92.12 281 VAL A N 1
ATOM 2263 C CA . VAL A 1 281 ? -16.905 -0.297 -3.781 1.00 92.12 281 VAL A CA 1
ATOM 2264 C C . VAL A 1 281 ? -16.468 -0.061 -2.343 1.00 92.12 281 VAL A C 1
ATOM 2266 O O . VAL A 1 281 ? -16.822 -0.815 -1.440 1.00 92.12 281 VAL A O 1
ATOM 2269 N N . LEU A 1 282 ? -15.687 0.993 -2.140 1.00 92.31 282 LEU A N 1
ATOM 2270 C CA . LEU A 1 282 ? -15.327 1.497 -0.827 1.00 92.31 282 LEU A CA 1
ATOM 2271 C C . LEU A 1 282 ? -16.292 2.629 -0.463 1.00 92.31 282 LEU A C 1
ATOM 2273 O O . LEU A 1 282 ? -16.292 3.686 -1.100 1.00 92.31 282 LEU A O 1
ATOM 2277 N N . TYR A 1 283 ? -17.114 2.387 0.555 1.00 92.38 283 TYR A N 1
ATOM 2278 C CA . TYR A 1 283 ? -17.935 3.397 1.210 1.00 92.38 283 TYR A CA 1
ATOM 2279 C C . TYR A 1 283 ? -17.103 4.125 2.259 1.00 92.38 283 TYR A C 1
ATOM 2281 O O . TYR A 1 283 ? -16.494 3.494 3.120 1.00 92.38 283 TYR A O 1
ATOM 2289 N N . MET A 1 284 ? -17.088 5.452 2.197 1.00 90.12 284 MET A N 1
ATOM 2290 C CA . MET A 1 284 ? -16.406 6.303 3.165 1.00 90.12 284 MET A CA 1
ATOM 2291 C C . MET A 1 284 ? -17.387 7.302 3.750 1.00 90.12 284 MET A C 1
ATOM 2293 O O . MET A 1 284 ? -18.098 7.983 3.013 1.00 90.12 284 MET A O 1
ATOM 2297 N N . GLN A 1 285 ? -17.380 7.417 5.071 1.00 89.94 285 GLN A N 1
ATOM 2298 C CA . GLN A 1 285 ? -18.149 8.399 5.817 1.00 89.94 285 GLN A CA 1
ATOM 2299 C C . GLN A 1 285 ? -17.227 9.109 6.799 1.00 89.94 285 GLN A C 1
ATOM 2301 O O . GLN A 1 285 ? -16.618 8.474 7.658 1.00 89.94 285 GLN A O 1
ATOM 2306 N N . GLY A 1 286 ? -17.114 10.426 6.659 1.00 83.50 286 GLY A N 1
ATOM 2307 C CA . GLY A 1 286 ? -16.274 11.249 7.525 1.00 83.50 286 GLY A CA 1
ATOM 2308 C C . GLY A 1 286 ? -17.098 12.092 8.489 1.00 83.50 286 GLY A C 1
ATOM 2309 O O . GLY A 1 286 ? -18.087 12.703 8.090 1.00 83.50 286 GLY A O 1
ATOM 2310 N N . ASN A 1 287 ? -16.642 12.182 9.735 1.00 80.06 287 ASN A N 1
ATOM 2311 C CA . ASN A 1 287 ? -17.088 13.171 10.704 1.00 80.06 287 ASN A CA 1
ATOM 2312 C C . ASN A 1 287 ? -15.869 13.826 11.362 1.00 80.06 287 ASN A C 1
ATOM 2314 O O . ASN A 1 287 ? -15.165 13.160 12.111 1.00 80.06 287 ASN A O 1
ATOM 2318 N N . SER A 1 288 ? -15.632 15.116 11.090 1.00 82.06 288 SER A N 1
ATOM 2319 C CA . SER A 1 288 ? -14.508 15.885 11.652 1.00 82.06 288 SER A CA 1
ATOM 2320 C C . SER A 1 288 ? -13.161 15.158 11.478 1.00 82.06 288 SER A C 1
ATOM 2322 O O . SER A 1 288 ? -12.600 15.187 10.382 1.00 82.06 288 SER A O 1
ATOM 2324 N N . GLU A 1 289 ? -12.669 14.475 12.515 1.00 82.88 289 GLU A N 1
ATOM 2325 C CA . GLU A 1 289 ? -11.384 13.770 12.533 1.00 82.88 289 GLU A CA 1
ATOM 2326 C C . GLU A 1 289 ? -11.529 12.240 12.463 1.00 82.88 289 GLU A C 1
ATOM 2328 O O . GLU A 1 289 ? -10.521 11.547 12.331 1.00 82.88 289 GLU A O 1
ATOM 2333 N N . THR A 1 290 ? -12.748 11.702 12.548 1.00 88.06 290 THR A N 1
ATOM 2334 C CA . THR A 1 290 ? -13.034 10.263 12.522 1.00 88.06 290 THR A CA 1
ATOM 2335 C C . THR A 1 290 ? -13.679 9.853 11.202 1.00 88.06 290 THR A C 1
ATOM 2337 O O . THR A 1 290 ? -14.578 10.511 10.680 1.00 88.06 290 THR A O 1
ATOM 2340 N N . GLN A 1 291 ? -13.226 8.736 10.647 1.00 88.75 291 GLN A N 1
ATOM 2341 C CA . GLN A 1 291 ? -13.655 8.207 9.363 1.00 88.75 291 GLN A CA 1
ATOM 2342 C C . GLN A 1 291 ? -14.018 6.736 9.483 1.00 88.75 291 GLN A C 1
ATOM 2344 O O . GLN A 1 291 ? -13.255 5.936 10.023 1.00 88.75 291 GLN A O 1
ATOM 2349 N N . LEU A 1 292 ? -15.173 6.385 8.935 1.00 91.44 292 LEU A N 1
ATOM 2350 C CA . LEU A 1 292 ? -15.610 5.015 8.735 1.00 91.44 292 LEU A CA 1
ATOM 2351 C C . LEU A 1 292 ? -15.379 4.647 7.269 1.00 91.44 292 LEU A C 1
ATOM 2353 O O . LEU A 1 292 ? -15.892 5.320 6.374 1.00 91.44 292 LEU A O 1
ATOM 2357 N N . MET A 1 293 ? -14.629 3.576 7.031 1.00 92.25 293 MET A N 1
ATOM 2358 C CA . MET A 1 293 ? -14.369 3.037 5.698 1.00 92.25 293 MET A CA 1
ATOM 2359 C C . MET A 1 293 ? -14.856 1.591 5.634 1.00 92.25 293 MET A C 1
ATOM 2361 O O . MET A 1 293 ? -14.479 0.770 6.465 1.00 92.25 293 MET A O 1
ATOM 2365 N N . VAL A 1 294 ? -15.701 1.268 4.659 1.00 93.12 294 VAL A N 1
ATOM 2366 C CA . VAL A 1 294 ? -16.346 -0.044 4.539 1.00 93.12 294 VAL A CA 1
ATOM 2367 C C . VAL A 1 294 ? -16.241 -0.549 3.105 1.00 93.12 294 VAL A C 1
ATOM 2369 O O . VAL A 1 294 ? -16.643 0.130 2.162 1.00 93.12 294 VAL A O 1
ATOM 2372 N N . LEU A 1 295 ? -15.711 -1.757 2.940 1.00 93.12 295 LEU A N 1
ATOM 2373 C CA . LEU A 1 295 ? -15.614 -2.458 1.668 1.00 93.12 295 LEU A CA 1
ATOM 2374 C C . LEU A 1 295 ? -16.909 -3.231 1.396 1.00 93.12 295 LEU A C 1
ATOM 2376 O O . LEU A 1 295 ? -17.357 -4.028 2.222 1.00 93.12 295 LEU A O 1
ATOM 2380 N N . MET A 1 296 ? -17.495 -3.029 0.218 1.00 92.94 296 MET A N 1
ATOM 2381 C CA . MET A 1 296 ? -18.741 -3.671 -0.196 1.00 92.94 296 MET A CA 1
ATOM 2382 C C . MET A 1 296 ? -18.719 -4.145 -1.650 1.00 92.94 296 MET A C 1
ATOM 2384 O O . MET A 1 296 ? -17.971 -3.643 -2.494 1.00 92.94 296 MET A O 1
ATOM 2388 N N . LYS A 1 297 ? -19.584 -5.118 -1.951 1.00 91.31 297 LYS A N 1
ATOM 2389 C CA . LYS A 1 297 ? -19.829 -5.606 -3.312 1.00 91.31 297 LYS A CA 1
ATOM 2390 C C . LYS A 1 297 ? -20.464 -4.510 -4.168 1.00 91.31 297 LYS A C 1
ATOM 2392 O O . LYS A 1 297 ? -21.297 -3.737 -3.693 1.00 91.31 297 LYS A O 1
ATOM 2397 N N . GLU A 1 298 ? -20.121 -4.485 -5.456 1.00 89.12 298 GLU A N 1
ATOM 2398 C CA . GLU A 1 298 ? -20.627 -3.477 -6.399 1.00 89.12 298 GLU A CA 1
ATOM 2399 C C . GLU A 1 298 ? -22.163 -3.435 -6.457 1.00 89.12 298 GLU A C 1
ATOM 2401 O O . GLU A 1 298 ? -22.751 -2.357 -6.529 1.00 89.12 298 GLU A O 1
ATOM 2406 N N . GLU A 1 299 ? -22.824 -4.589 -6.381 1.00 86.62 299 GLU A N 1
ATOM 2407 C CA . GLU A 1 299 ? -24.286 -4.696 -6.453 1.00 86.62 299 GLU A CA 1
ATOM 2408 C C . GLU A 1 299 ? -24.986 -3.941 -5.314 1.00 86.62 299 GLU A C 1
ATOM 2410 O O . GLU A 1 299 ? -25.961 -3.229 -5.556 1.00 86.62 299 GLU A O 1
ATOM 2415 N N . SER A 1 300 ? -24.440 -4.007 -4.095 1.00 86.12 300 SER A N 1
ATOM 2416 C CA . SER A 1 300 ? -25.007 -3.331 -2.921 1.00 86.12 300 SER A CA 1
ATOM 2417 C C . SER A 1 300 ? -24.858 -1.811 -2.964 1.00 86.12 300 SER A C 1
ATOM 2419 O O . SER A 1 300 ? -25.652 -1.111 -2.341 1.00 86.12 300 SER A O 1
ATOM 2421 N N . SER A 1 301 ? -23.892 -1.282 -3.722 1.00 84.38 301 SER A N 1
ATOM 2422 C CA . SER A 1 301 ? -23.686 0.170 -3.850 1.00 84.38 301 SER A CA 1
ATOM 2423 C C . SER A 1 301 ? -24.795 0.884 -4.633 1.00 84.38 301 SER A C 1
ATOM 2425 O O . SER A 1 301 ? -24.967 2.096 -4.508 1.00 84.38 301 SER A O 1
ATOM 2427 N N . LYS A 1 302 ? -25.560 0.139 -5.443 1.00 86.31 302 LYS A N 1
ATOM 2428 C CA . LYS A 1 302 ? -26.642 0.675 -6.283 1.00 86.31 302 LYS A CA 1
ATOM 2429 C C . LYS A 1 302 ? -27.973 0.791 -5.540 1.00 86.31 302 LYS A C 1
ATOM 2431 O O . LYS A 1 302 ? -28.899 1.399 -6.071 1.00 86.31 302 LYS A O 1
ATOM 2436 N N . ASP A 1 303 ? -28.069 0.229 -4.337 1.00 88.75 303 ASP A N 1
ATOM 2437 C CA . ASP A 1 303 ? -29.282 0.251 -3.527 1.00 88.75 303 ASP A CA 1
ATOM 2438 C C . ASP A 1 303 ? -29.260 1.439 -2.540 1.00 88.75 303 ASP A C 1
ATOM 2440 O O . ASP A 1 303 ? -28.469 1.440 -1.586 1.00 88.75 303 ASP A O 1
ATOM 2444 N N . PRO A 1 304 ? -30.137 2.449 -2.712 1.00 88.69 304 PRO A N 1
ATOM 2445 C CA . PRO A 1 304 ? -30.181 3.605 -1.821 1.00 88.69 304 PRO A CA 1
ATOM 2446 C C . PRO A 1 304 ? -30.557 3.240 -0.380 1.00 88.69 304 PRO A C 1
ATOM 2448 O O . PRO A 1 304 ? -30.146 3.935 0.552 1.00 88.69 304 PRO A O 1
ATOM 2451 N N . ILE A 1 305 ? -31.321 2.163 -0.163 1.00 89.50 305 ILE A N 1
ATOM 2452 C CA . ILE A 1 305 ? -31.765 1.751 1.175 1.00 89.50 305 ILE A CA 1
ATOM 2453 C C . ILE A 1 305 ? -30.562 1.277 1.992 1.00 89.50 305 ILE A C 1
ATOM 2455 O O . ILE A 1 305 ? -30.409 1.670 3.152 1.00 89.50 305 ILE A O 1
ATOM 2459 N N . LYS A 1 306 ? -29.673 0.490 1.374 1.00 90.38 306 LYS A N 1
ATOM 2460 C CA . LYS A 1 306 ? -28.447 -0.013 2.010 1.00 90.38 306 LYS A CA 1
ATOM 2461 C C . LYS A 1 306 ? -27.500 1.130 2.370 1.00 90.38 306 LYS A C 1
ATOM 2463 O O . LYS A 1 306 ? -27.065 1.214 3.517 1.00 90.38 306 LYS A O 1
ATOM 2468 N N . ILE A 1 307 ? -27.260 2.057 1.439 1.00 91.38 307 ILE A N 1
ATOM 2469 C CA . ILE A 1 307 ? -26.415 3.238 1.688 1.00 91.38 307 ILE A CA 1
ATOM 2470 C C . ILE A 1 307 ? -27.000 4.126 2.792 1.00 91.38 307 ILE A C 1
ATOM 2472 O O . ILE A 1 307 ? -26.285 4.533 3.704 1.00 91.38 307 ILE A O 1
ATOM 2476 N N . THR A 1 308 ? -28.313 4.368 2.778 1.00 90.12 308 THR A N 1
ATOM 2477 C CA . THR A 1 308 ? -28.978 5.164 3.823 1.00 90.12 308 THR A CA 1
ATOM 2478 C C . THR A 1 308 ? -28.893 4.485 5.192 1.00 90.12 308 THR A C 1
ATOM 2480 O O . THR A 1 308 ? -28.751 5.164 6.209 1.00 90.12 308 THR A O 1
ATOM 2483 N N . LYS A 1 309 ? -28.969 3.148 5.242 1.00 91.25 309 LYS A N 1
ATOM 2484 C CA . LYS A 1 309 ? -28.794 2.380 6.480 1.00 91.25 309 LYS A CA 1
ATOM 2485 C C . LYS A 1 309 ? -27.375 2.549 7.032 1.00 91.25 309 LYS A C 1
ATOM 2487 O O . LYS A 1 309 ? -27.247 2.880 8.206 1.00 91.25 309 LYS A O 1
ATOM 2492 N N . LEU A 1 310 ? -26.341 2.400 6.200 1.00 91.44 310 LEU A N 1
ATOM 2493 C CA . LEU A 1 310 ? -24.941 2.609 6.603 1.00 91.44 310 LEU A CA 1
ATOM 2494 C C . LEU A 1 310 ? -24.693 4.033 7.105 1.00 91.44 310 LEU A C 1
ATOM 2496 O O . LEU A 1 310 ? -24.117 4.222 8.174 1.00 91.44 310 LEU A O 1
ATOM 2500 N N . TRP A 1 311 ? -25.210 5.027 6.383 1.00 91.75 311 TRP A N 1
ATOM 2501 C CA . TRP A 1 311 ? -25.098 6.426 6.779 1.00 91.75 311 TRP A CA 1
ATOM 2502 C C . TRP A 1 311 ? -25.717 6.696 8.152 1.00 91.75 311 TRP A C 1
ATOM 2504 O O . TRP A 1 311 ? -25.080 7.332 8.992 1.00 91.75 311 TRP A O 1
ATOM 2514 N N . LYS A 1 312 ? -26.919 6.161 8.415 1.00 90.19 312 LYS A N 1
ATOM 2515 C CA . LYS A 1 312 ? -27.596 6.289 9.717 1.00 90.19 312 LYS A CA 1
ATOM 2516 C C . LYS A 1 312 ? -26.815 5.646 10.858 1.00 90.19 312 LYS A C 1
ATOM 2518 O O . LYS A 1 312 ? -26.820 6.203 11.949 1.00 90.19 312 LYS A O 1
ATOM 2523 N N . ILE A 1 313 ? -26.165 4.504 10.612 1.00 89.69 313 ILE A N 1
ATOM 2524 C CA . ILE A 1 313 ? -25.318 3.845 11.614 1.00 89.69 313 ILE A CA 1
ATOM 2525 C C . ILE A 1 313 ? -24.168 4.778 11.986 1.00 89.69 313 ILE A C 1
ATOM 2527 O O . ILE A 1 313 ? -24.019 5.091 13.161 1.00 89.69 313 ILE A O 1
ATOM 2531 N N . GLY A 1 314 ? -23.419 5.284 11.000 1.00 86.25 314 GLY A N 1
ATOM 2532 C CA . GLY A 1 314 ? -22.257 6.136 11.256 1.00 86.25 314 GLY A CA 1
ATOM 2533 C C . GLY A 1 314 ? -22.588 7.534 11.794 1.00 86.25 314 GLY A C 1
ATOM 2534 O O . GLY A 1 314 ? -21.800 8.092 12.552 1.00 86.25 314 GLY A O 1
ATOM 2535 N N . LEU A 1 315 ? -23.740 8.117 11.439 1.00 85.25 315 LEU A N 1
ATOM 2536 C CA . LEU A 1 315 ? -24.019 9.540 11.679 1.00 85.25 315 LEU A CA 1
ATOM 2537 C C . LEU A 1 315 ? -23.978 9.927 13.163 1.00 85.25 315 LEU A C 1
ATOM 2539 O O . LEU A 1 315 ? -23.266 10.856 13.528 1.00 85.25 315 LEU A O 1
ATOM 2543 N N . SER A 1 316 ? -24.734 9.237 14.021 1.00 82.31 316 SER A N 1
ATOM 2544 C CA . SER A 1 316 ? -24.739 9.535 15.460 1.00 82.31 316 SER A CA 1
ATOM 2545 C C . SER A 1 316 ? -23.607 8.822 16.193 1.00 82.31 316 SER A C 1
ATOM 2547 O O . SER A 1 316 ? -23.043 9.356 17.143 1.00 82.31 316 SER A O 1
ATOM 2549 N N . SER A 1 317 ? -23.243 7.618 15.749 1.00 87.56 317 SER A N 1
ATOM 2550 C CA . SER A 1 317 ? -22.293 6.790 16.482 1.00 87.56 317 SER A CA 1
ATOM 2551 C C . SER A 1 317 ? -20.858 7.305 16.398 1.00 87.56 317 SER A C 1
ATOM 2553 O O . SER A 1 317 ? -20.114 7.152 17.363 1.00 87.56 317 SER A O 1
ATOM 2555 N N . LEU A 1 318 ? -20.457 7.893 15.263 1.00 88.12 318 LEU A N 1
ATOM 2556 C CA . LEU A 1 318 ? -19.101 8.418 15.078 1.00 88.12 318 LEU A CA 1
ATOM 2557 C C . LEU A 1 318 ? -18.879 9.706 15.873 1.00 88.12 318 LEU A C 1
ATOM 2559 O O . LEU A 1 318 ? -17.793 9.889 16.412 1.00 88.12 318 LEU A O 1
ATOM 2563 N N . VAL A 1 319 ? -19.902 10.558 15.993 1.00 88.31 319 VAL A N 1
ATOM 2564 C CA . VAL A 1 319 ? -19.835 11.799 16.785 1.00 88.31 319 VAL A CA 1
ATOM 2565 C C . VAL A 1 319 ? -19.594 11.477 18.256 1.00 88.31 319 VAL A C 1
ATOM 2567 O O . VAL A 1 319 ? -18.664 12.006 18.867 1.00 88.31 319 VAL A O 1
ATOM 2570 N N . ASP A 1 320 ? -20.395 10.569 18.813 1.00 89.81 320 ASP A N 1
ATOM 2571 C CA . ASP A 1 320 ? -20.247 10.172 20.209 1.00 89.81 320 ASP A CA 1
ATOM 2572 C C . ASP A 1 320 ? -18.896 9.482 20.461 1.00 89.81 320 ASP A C 1
ATOM 2574 O O . ASP A 1 320 ? -18.237 9.746 21.465 1.00 89.81 320 ASP A O 1
ATOM 2578 N N . LEU A 1 321 ? -18.461 8.622 19.530 1.00 90.19 321 LEU A N 1
ATOM 2579 C CA . LEU A 1 321 ? -17.174 7.932 19.617 1.00 90.19 321 LEU A CA 1
ATOM 2580 C C . LEU A 1 321 ? -15.998 8.920 19.597 1.00 90.19 321 LEU A C 1
ATOM 2582 O O . LEU A 1 321 ? -15.063 8.776 20.381 1.00 90.19 321 LEU A O 1
ATOM 2586 N N . GLU A 1 322 ? -16.041 9.936 18.733 1.00 89.25 322 GLU A N 1
ATOM 2587 C CA . GLU A 1 322 ? -15.014 10.981 18.662 1.00 89.25 322 GLU A CA 1
ATOM 2588 C C . GLU A 1 322 ? -14.943 11.787 19.969 1.00 89.25 322 GLU A C 1
ATOM 2590 O O . GLU A 1 322 ? -13.849 12.088 20.453 1.00 89.25 322 GLU A O 1
ATOM 2595 N N . MET A 1 323 ? -16.094 12.095 20.577 1.00 88.06 323 MET A N 1
ATOM 2596 C CA . MET A 1 323 ? -16.154 12.783 21.869 1.00 88.06 323 MET A CA 1
ATOM 2597 C C . MET A 1 323 ? -15.545 11.932 22.995 1.00 88.06 323 MET A C 1
ATOM 2599 O O . MET A 1 323 ? -14.736 12.436 23.777 1.00 88.06 323 MET A O 1
ATOM 2603 N N . ASP A 1 324 ? -15.870 10.637 23.045 1.00 87.75 324 ASP A N 1
ATOM 2604 C CA . ASP A 1 324 ? -15.304 9.696 24.018 1.00 87.75 324 ASP A CA 1
ATOM 2605 C C . ASP A 1 324 ? -13.773 9.590 23.877 1.00 87.75 324 ASP A C 1
ATOM 2607 O O . ASP A 1 324 ? -13.046 9.593 24.876 1.00 87.75 324 ASP A O 1
ATOM 2611 N N . ILE A 1 325 ? -13.265 9.559 22.638 1.00 87.19 325 ILE A N 1
ATOM 2612 C CA . ILE A 1 325 ? -11.824 9.528 22.345 1.00 87.19 325 ILE A CA 1
ATOM 2613 C C . ILE A 1 325 ? -11.139 10.809 22.827 1.00 87.19 325 ILE A C 1
ATOM 2615 O O . ILE A 1 325 ? -10.113 10.725 23.507 1.00 87.19 325 ILE A O 1
ATOM 2619 N N . LYS A 1 326 ? -11.694 11.988 22.517 1.00 85.94 326 LYS A N 1
ATOM 2620 C CA . LYS A 1 326 ? -11.122 13.279 22.943 1.00 85.94 326 LYS A CA 1
ATOM 2621 C C . LYS A 1 326 ? -11.035 13.368 24.467 1.00 85.94 326 LYS A C 1
ATOM 2623 O O . LYS A 1 326 ? -9.951 13.608 24.998 1.00 85.94 326 LYS A O 1
ATOM 2628 N N . ASN A 1 327 ? -12.122 13.033 25.163 1.00 85.12 327 ASN A N 1
ATOM 2629 C CA . ASN A 1 327 ? -12.163 12.996 26.626 1.00 85.12 327 ASN A CA 1
ATOM 2630 C C . ASN A 1 327 ? -11.132 12.017 27.216 1.00 85.12 327 ASN A C 1
ATOM 2632 O O . ASN A 1 327 ? -10.535 12.273 28.263 1.00 85.12 327 ASN A O 1
ATOM 2636 N N . CYS A 1 328 ? -10.903 10.875 26.566 1.00 83.88 328 CYS A N 1
ATOM 2637 C CA . CYS A 1 328 ? -9.931 9.890 27.028 1.00 83.88 328 CYS A CA 1
ATOM 2638 C C . CYS A 1 328 ? -8.479 10.372 26.863 1.00 83.88 328 CYS A C 1
ATOM 2640 O O . CYS A 1 328 ? -7.665 10.239 27.784 1.00 83.88 328 CYS A O 1
ATOM 2642 N N . LEU A 1 329 ? -8.152 10.957 25.709 1.00 78.56 329 LEU A N 1
ATOM 2643 C CA . LEU A 1 329 ? -6.800 11.422 25.398 1.00 78.56 329 LEU A CA 1
ATOM 2644 C C . LEU A 1 329 ? -6.379 12.606 26.277 1.00 78.56 329 LEU A C 1
ATOM 2646 O O . LEU A 1 329 ? -5.262 12.605 26.795 1.00 78.56 329 LEU A O 1
ATOM 2650 N N . GLU A 1 330 ? -7.276 13.561 26.533 1.00 74.69 330 GLU A N 1
ATOM 2651 C CA . GLU A 1 330 ? -7.003 14.710 27.413 1.00 74.69 330 GLU A CA 1
ATOM 2652 C C . GLU A 1 330 ? -6.643 14.282 28.847 1.00 74.69 330 GLU A C 1
ATOM 2654 O O . GLU A 1 330 ? -5.760 14.863 29.480 1.00 74.69 330 GLU A O 1
ATOM 2659 N N . ASN A 1 331 ? -7.249 13.197 29.336 1.00 62.41 331 ASN A N 1
ATOM 2660 C CA . ASN A 1 331 ? -6.978 12.645 30.665 1.00 62.41 331 ASN A CA 1
ATOM 2661 C C . ASN A 1 331 ? -5.667 11.839 30.756 1.00 62.41 331 ASN A C 1
ATOM 2663 O O . ASN A 1 331 ? -5.208 11.531 31.858 1.00 62.41 331 ASN A O 1
ATOM 2667 N N . THR A 1 332 ? -5.047 11.497 29.622 1.00 59.75 332 THR A N 1
ATOM 2668 C CA . THR A 1 332 ? -3.885 10.591 29.559 1.00 59.75 332 THR A CA 1
ATOM 2669 C C . THR A 1 332 ? -2.537 11.329 29.520 1.00 59.75 332 THR A C 1
ATOM 2671 O O . THR A 1 332 ? -1.503 10.725 29.803 1.00 59.75 332 THR A O 1
ATOM 2674 N N . LEU A 1 333 ? -2.520 12.646 29.276 1.00 52.25 333 LEU A N 1
ATOM 2675 C CA . LEU A 1 333 ? -1.311 13.483 29.128 1.00 52.25 333 LEU A CA 1
ATOM 2676 C C . LEU A 1 333 ? -0.476 13.699 30.420 1.00 52.25 333 LEU A C 1
ATOM 2678 O O . LEU A 1 333 ? 0.252 14.680 30.532 1.00 52.25 333 LEU A O 1
ATOM 2682 N N . LYS A 1 334 ? -0.552 12.802 31.415 1.00 44.28 334 LYS A N 1
ATOM 2683 C CA . LYS A 1 334 ? 0.118 12.936 32.726 1.00 44.28 334 LYS A CA 1
ATOM 2684 C C . LYS A 1 334 ? 0.886 11.687 33.181 1.00 44.28 334 LYS A C 1
ATOM 2686 O O . LYS A 1 334 ? 0.794 11.299 34.345 1.00 44.28 334 LYS A O 1
ATOM 2691 N N . LYS A 1 335 ? 1.641 11.034 32.293 1.00 44.62 335 LYS A N 1
ATOM 2692 C CA . LYS A 1 335 ? 2.613 10.006 32.707 1.00 44.62 335 LYS A CA 1
ATOM 2693 C C . LYS A 1 335 ? 3.973 10.245 32.063 1.00 44.62 335 LYS A C 1
ATOM 2695 O O . LYS A 1 335 ? 4.182 9.901 30.904 1.00 44.62 335 LYS A O 1
ATOM 2700 N N . ASP A 1 336 ? 4.884 10.807 32.850 1.00 38.75 336 ASP A N 1
ATOM 2701 C CA . ASP A 1 336 ? 6.313 10.796 32.555 1.00 38.75 336 ASP A CA 1
ATOM 2702 C C . ASP A 1 336 ? 6.831 9.358 32.683 1.00 38.75 336 ASP A C 1
ATOM 2704 O O . ASP A 1 336 ? 6.689 8.717 33.727 1.00 38.75 336 ASP A O 1
ATOM 2708 N N . PHE A 1 337 ? 7.397 8.829 31.600 1.00 47.50 337 PHE A N 1
ATOM 2709 C CA . PHE A 1 337 ? 8.102 7.550 31.613 1.00 47.50 337 PHE A CA 1
ATOM 2710 C C . PHE A 1 337 ? 9.567 7.775 32.007 1.00 47.50 337 PHE A C 1
ATOM 2712 O O . PHE A 1 337 ? 10.177 8.768 31.618 1.00 47.50 337 PHE A O 1
ATOM 2719 N N . ALA A 1 338 ? 10.128 6.855 32.795 1.00 46.84 338 ALA A N 1
ATOM 2720 C CA . ALA A 1 338 ? 11.508 6.932 33.260 1.00 46.84 338 ALA A CA 1
ATOM 2721 C C . ALA A 1 338 ? 12.506 6.731 32.099 1.00 46.84 338 ALA A C 1
ATOM 2723 O O . ALA A 1 338 ? 12.487 5.707 31.422 1.00 46.84 338 ALA A O 1
ATOM 2724 N N . ASP A 1 339 ? 13.414 7.693 31.929 1.00 54.25 339 ASP A N 1
ATOM 2725 C CA . ASP A 1 339 ? 14.416 7.866 30.856 1.00 54.25 339 ASP A CA 1
ATOM 2726 C C . ASP A 1 339 ? 15.545 6.791 30.794 1.00 54.25 339 ASP A C 1
ATOM 2728 O O . ASP A 1 339 ? 16.636 7.050 30.269 1.00 54.25 339 ASP A O 1
ATOM 2732 N N . ASN A 1 340 ? 15.338 5.597 31.364 1.00 57.81 340 ASN A N 1
ATOM 2733 C CA . ASN A 1 340 ? 16.409 4.619 31.615 1.00 57.81 340 ASN A CA 1
ATOM 2734 C C . ASN A 1 340 ? 16.520 3.494 30.568 1.00 57.81 340 ASN A C 1
ATOM 2736 O O . ASN A 1 340 ? 17.576 2.868 30.476 1.00 57.81 340 ASN A O 1
ATOM 2740 N N . TYR A 1 341 ? 15.483 3.248 29.763 1.00 65.12 341 TYR A N 1
ATOM 2741 C CA . TYR A 1 341 ? 15.494 2.235 28.702 1.00 65.12 341 TYR A CA 1
ATOM 2742 C C . TYR A 1 341 ? 14.620 2.655 27.516 1.00 65.12 341 TYR A C 1
ATOM 2744 O O . TYR A 1 341 ? 13.652 3.399 27.675 1.00 65.12 341 TYR A O 1
ATOM 2752 N N . LEU A 1 342 ? 14.958 2.165 26.323 1.00 70.69 342 LEU A N 1
ATOM 2753 C CA . LEU A 1 342 ? 14.132 2.295 25.123 1.00 70.69 342 LEU A CA 1
ATOM 2754 C C . LEU A 1 342 ? 13.517 0.931 24.817 1.00 70.69 342 LEU A C 1
ATOM 2756 O O . LEU A 1 342 ? 14.229 -0.067 24.743 1.00 70.69 342 LEU A O 1
ATOM 2760 N N . LEU A 1 343 ? 12.199 0.894 24.642 1.00 72.69 343 LEU A N 1
ATOM 2761 C CA . LEU A 1 343 ? 11.447 -0.312 24.303 1.00 72.69 343 LEU A CA 1
ATOM 2762 C C . LEU A 1 343 ? 10.617 -0.046 23.053 1.00 72.69 343 LEU A C 1
ATOM 2764 O O . LEU A 1 343 ? 9.874 0.938 22.999 1.00 72.69 343 LEU A O 1
ATOM 2768 N N . MET A 1 344 ? 10.708 -0.963 22.097 1.00 76.50 344 MET A N 1
ATOM 2769 C CA . MET A 1 344 ? 9.867 -1.046 20.913 1.00 76.50 344 MET A CA 1
ATOM 2770 C C . MET A 1 344 ? 9.375 -2.488 20.767 1.00 76.50 344 MET A C 1
ATOM 2772 O O . MET A 1 344 ? 10.133 -3.438 20.906 1.00 76.50 344 MET A O 1
ATOM 2776 N N . GLN A 1 345 ? 8.096 -2.655 20.481 1.00 77.00 345 GLN A N 1
ATOM 2777 C CA . GLN A 1 345 ? 7.459 -3.923 20.164 1.00 77.00 345 GLN A CA 1
ATOM 2778 C C . GLN A 1 345 ? 6.787 -3.769 18.810 1.00 77.00 345 GLN A C 1
ATOM 2780 O O . GLN A 1 345 ? 6.039 -2.818 18.602 1.00 77.00 345 GLN A O 1
ATOM 2785 N N . TYR A 1 346 ? 7.045 -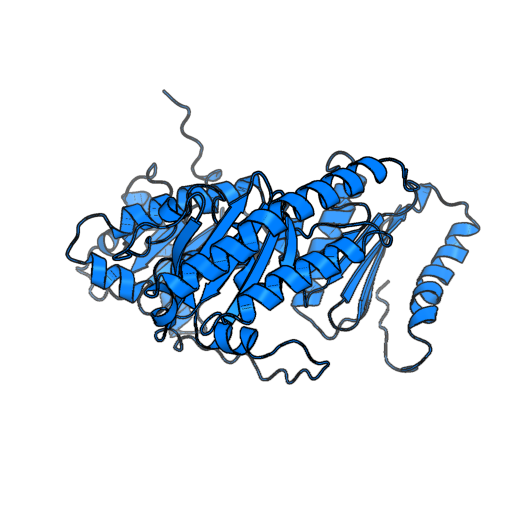4.691 17.902 1.00 81.38 346 TYR A N 1
ATOM 2786 C CA . TYR A 1 346 ? 6.434 -4.751 16.591 1.00 81.38 346 TYR A CA 1
ATOM 2787 C C . TYR A 1 346 ? 5.654 -6.053 16.461 1.00 81.38 346 TYR A C 1
ATOM 2789 O O . TYR A 1 346 ? 6.192 -7.130 16.692 1.00 81.38 346 TYR A O 1
ATOM 2797 N N . ASP A 1 347 ? 4.383 -5.947 16.105 1.00 81.19 347 ASP A N 1
ATOM 2798 C CA . ASP A 1 347 ? 3.533 -7.082 15.784 1.00 81.19 347 ASP A CA 1
ATOM 2799 C C . ASP A 1 347 ? 3.372 -7.168 14.267 1.00 81.19 347 ASP A C 1
ATOM 2801 O O . ASP A 1 347 ? 2.694 -6.339 13.657 1.00 81.19 347 ASP A O 1
ATOM 2805 N N . GLN A 1 348 ? 3.997 -8.176 13.664 1.00 78.44 348 GLN A N 1
ATOM 2806 C CA . GLN A 1 348 ? 3.977 -8.425 12.227 1.00 78.44 348 GLN A CA 1
ATOM 2807 C C . GLN A 1 348 ? 2.575 -8.770 11.716 1.00 78.44 348 GLN A C 1
ATOM 2809 O O . GLN A 1 348 ? 2.238 -8.429 10.585 1.00 78.44 348 GLN A O 1
ATOM 2814 N N . MET A 1 349 ? 1.743 -9.412 12.543 1.00 77.44 349 MET A N 1
ATOM 2815 C CA . MET A 1 349 ? 0.411 -9.863 12.140 1.00 77.44 349 MET A CA 1
ATOM 2816 C C . MET A 1 349 ? -0.549 -8.693 11.948 1.00 77.44 349 MET A C 1
ATOM 2818 O O . MET A 1 349 ? -1.334 -8.685 11.008 1.00 77.44 349 MET A O 1
ATOM 2822 N N . TRP A 1 350 ? -0.465 -7.696 12.826 1.00 74.75 350 TRP A N 1
ATOM 2823 C CA . TRP A 1 350 ? -1.300 -6.493 12.770 1.00 74.75 350 TRP A CA 1
ATOM 2824 C C . TRP A 1 350 ? -0.566 -5.291 12.174 1.00 74.75 350 TRP A C 1
ATOM 2826 O O . TRP A 1 350 ? -1.136 -4.205 12.078 1.00 74.75 350 TRP A O 1
ATOM 2836 N N . ALA A 1 351 ? 0.696 -5.490 11.780 1.00 75.94 351 ALA A N 1
ATOM 2837 C CA . ALA A 1 351 ? 1.636 -4.455 11.373 1.00 75.94 351 ALA A CA 1
ATOM 2838 C C . ALA A 1 351 ? 1.639 -3.271 12.351 1.00 75.94 351 ALA A C 1
ATOM 2840 O O . ALA A 1 351 ? 1.619 -2.121 11.933 1.00 75.94 351 ALA A O 1
ATOM 2841 N N . ASN A 1 352 ? 1.609 -3.527 13.658 1.00 76.19 352 ASN A N 1
ATOM 2842 C CA . ASN A 1 352 ? 1.463 -2.475 14.658 1.00 76.19 352 ASN A CA 1
ATOM 2843 C C . ASN A 1 352 ? 2.732 -2.338 15.500 1.00 76.19 352 ASN A C 1
ATOM 2845 O O . ASN A 1 352 ? 3.337 -3.336 15.881 1.00 76.19 352 ASN A O 1
ATOM 2849 N N . MET A 1 353 ? 3.128 -1.109 15.824 1.00 73.94 353 MET A N 1
ATOM 2850 C CA . MET A 1 353 ? 4.278 -0.842 16.684 1.00 73.94 353 MET A CA 1
ATOM 2851 C C . MET A 1 353 ? 3.848 -0.182 18.000 1.00 73.94 353 MET A C 1
ATOM 2853 O O . MET A 1 353 ? 3.173 0.846 17.986 1.00 73.94 353 MET A O 1
ATOM 2857 N N . LYS A 1 354 ? 4.278 -0.746 19.133 1.00 70.88 354 LYS A N 1
ATOM 2858 C CA . LYS A 1 354 ? 4.130 -0.220 20.504 1.00 70.88 354 LYS A CA 1
ATOM 2859 C C . LYS A 1 354 ? 5.500 0.158 21.054 1.00 70.88 354 LYS A C 1
ATOM 2861 O O . LYS A 1 354 ? 6.496 -0.455 20.693 1.00 70.88 354 LYS A O 1
ATOM 2866 N N . GLY A 1 355 ? 5.580 1.129 21.955 1.00 62.84 355 GLY A N 1
ATOM 2867 C CA . GLY A 1 355 ? 6.849 1.464 22.601 1.00 62.84 355 GLY A CA 1
ATOM 2868 C C . GLY A 1 355 ? 6.965 2.922 23.008 1.00 62.84 355 GLY A C 1
ATOM 2869 O O . GLY A 1 355 ? 6.135 3.749 22.641 1.00 62.84 355 GLY A O 1
ATOM 2870 N N . HIS A 1 356 ? 8.017 3.237 23.759 1.00 57.97 356 HIS A N 1
ATOM 2871 C CA . HIS A 1 356 ? 8.258 4.588 24.280 1.00 57.97 356 HIS A CA 1
ATOM 2872 C C . HIS A 1 356 ? 8.699 5.593 23.198 1.00 57.97 356 HIS A C 1
ATOM 2874 O O . HIS A 1 356 ? 8.713 6.793 23.459 1.00 57.97 356 HIS A O 1
ATOM 2880 N N . THR A 1 357 ? 9.051 5.129 21.993 1.00 51.97 357 THR A N 1
ATOM 2881 C CA . THR A 1 357 ? 9.729 5.933 20.958 1.00 51.97 357 THR A CA 1
ATOM 2882 C C . THR A 1 357 ? 8.936 6.161 19.667 1.00 51.97 357 THR A C 1
ATOM 2884 O O . THR A 1 357 ? 9.497 6.638 18.684 1.00 51.97 357 THR A O 1
ATOM 2887 N N . ILE A 1 358 ? 7.631 5.892 19.633 1.00 51.19 358 ILE A N 1
ATOM 2888 C CA . ILE A 1 358 ? 6.832 5.994 18.398 1.00 51.19 358 ILE A CA 1
ATOM 2889 C C . ILE A 1 358 ? 5.790 7.113 18.540 1.00 51.19 358 ILE A C 1
ATOM 2891 O O . ILE A 1 358 ? 4.991 7.056 19.469 1.00 51.19 358 ILE A O 1
ATOM 2895 N N . PRO A 1 359 ? 5.697 8.086 17.617 1.00 46.69 359 PRO A N 1
ATOM 2896 C CA . PRO A 1 359 ? 6.741 8.835 16.933 1.00 46.69 359 PRO A CA 1
ATOM 2897 C C . PRO A 1 359 ? 6.671 10.298 17.423 1.00 46.69 359 PRO A C 1
ATOM 2899 O O . PRO A 1 359 ? 5.953 11.110 16.850 1.00 46.69 359 PRO A O 1
ATOM 2902 N N . ALA A 1 360 ? 7.361 10.653 18.512 1.00 35.81 360 ALA A N 1
ATOM 2903 C CA . ALA A 1 360 ? 7.259 12.017 19.056 1.00 35.81 360 ALA A CA 1
ATOM 2904 C C . ALA A 1 360 ? 8.591 12.730 19.313 1.00 35.81 360 ALA A C 1
ATOM 2906 O O . ALA A 1 360 ? 8.562 13.921 19.609 1.00 35.81 360 ALA A O 1
ATOM 2907 N N . ARG A 1 361 ? 9.758 12.071 19.224 1.00 37.94 361 ARG A N 1
ATOM 2908 C CA . ARG A 1 361 ? 11.041 12.729 19.547 1.00 37.94 361 ARG A CA 1
ATOM 2909 C C . ARG A 1 361 ? 12.225 12.188 18.731 1.00 37.94 361 ARG A C 1
ATOM 2911 O O . ARG A 1 361 ? 12.972 11.364 19.237 1.00 37.94 361 ARG A O 1
ATOM 2918 N N . PRO A 1 362 ? 12.461 12.669 17.498 1.00 42.44 362 PRO A N 1
ATOM 2919 C CA . PRO A 1 362 ? 13.698 12.396 16.756 1.00 42.44 362 PRO A CA 1
ATOM 2920 C C . PRO A 1 362 ? 14.912 13.228 17.238 1.00 42.44 362 PRO A C 1
ATOM 2922 O O . PRO A 1 362 ? 15.919 13.308 16.538 1.00 42.44 362 PRO A O 1
ATOM 2925 N N . GLU A 1 363 ? 14.839 13.875 18.407 1.00 41.91 363 GLU A N 1
ATOM 2926 C CA . GLU A 1 363 ? 15.800 14.912 18.815 1.00 41.91 363 GLU A CA 1
ATOM 2927 C C . GLU A 1 363 ? 17.054 14.387 19.543 1.00 41.91 363 GLU A C 1
ATOM 2929 O O . GLU A 1 363 ? 18.044 15.113 19.630 1.00 41.91 363 GLU A O 1
ATOM 2934 N N . LYS A 1 364 ? 17.077 13.143 20.050 1.00 52.09 364 LYS A N 1
ATOM 2935 C CA . LYS A 1 364 ? 18.246 12.596 20.771 1.00 52.09 364 LYS A CA 1
ATOM 2936 C C . LYS A 1 364 ? 19.074 11.651 19.882 1.00 52.09 364 LYS A C 1
ATOM 2938 O O . LYS A 1 364 ? 18.549 10.736 19.259 1.00 52.09 364 LYS A O 1
ATOM 2943 N N . ILE A 1 365 ? 20.402 11.818 19.888 1.00 48.88 365 ILE A N 1
ATOM 2944 C CA . ILE A 1 365 ? 21.369 10.998 19.115 1.00 48.88 365 ILE A CA 1
ATOM 2945 C C . ILE A 1 365 ? 21.254 9.494 19.440 1.00 48.88 365 ILE A C 1
ATOM 2947 O O . ILE A 1 365 ? 21.357 8.655 18.545 1.00 48.88 365 ILE A O 1
ATOM 2951 N N . ASN A 1 366 ? 20.987 9.140 20.703 1.00 52.59 366 ASN A N 1
ATOM 2952 C CA . ASN A 1 366 ? 20.792 7.742 21.109 1.00 52.59 366 ASN A CA 1
ATOM 2953 C C . ASN A 1 366 ? 19.562 7.098 20.457 1.00 52.59 366 ASN A C 1
ATOM 2955 O O . ASN A 1 366 ? 19.597 5.903 20.170 1.00 52.59 366 ASN A O 1
ATOM 2959 N N . ASP A 1 367 ? 18.526 7.885 20.164 1.00 63.81 367 ASP A N 1
ATOM 2960 C CA . ASP A 1 367 ? 17.325 7.389 19.499 1.00 63.81 367 ASP A CA 1
ATOM 2961 C C . ASP A 1 367 ? 17.646 7.074 18.030 1.00 63.81 367 ASP A C 1
ATOM 2963 O O . ASP A 1 367 ? 17.205 6.059 17.508 1.00 63.81 367 ASP A O 1
ATOM 2967 N N . GLN A 1 368 ? 18.516 7.848 17.370 1.00 66.38 368 GLN A N 1
ATOM 2968 C CA . GLN A 1 368 ? 18.944 7.565 15.991 1.00 66.38 368 GLN A CA 1
ATOM 2969 C C . GLN A 1 368 ? 19.756 6.264 15.867 1.00 66.38 368 GLN A C 1
ATOM 2971 O O . GLN A 1 368 ? 19.537 5.490 14.931 1.00 66.38 368 GLN A O 1
ATOM 2976 N N . LEU A 1 369 ? 20.671 5.995 16.808 1.00 69.81 369 LEU A N 1
ATOM 2977 C CA . LEU A 1 369 ? 21.440 4.743 16.829 1.00 69.81 369 LEU A CA 1
ATOM 2978 C C . LEU A 1 369 ? 20.554 3.533 17.135 1.00 69.81 369 LEU A C 1
ATOM 2980 O O . LEU A 1 369 ? 20.698 2.502 16.471 1.00 69.81 369 LEU A O 1
ATOM 2984 N N . PHE A 1 370 ? 19.619 3.668 18.083 1.00 73.19 370 PHE A N 1
ATOM 2985 C CA . PHE A 1 370 ? 18.596 2.653 18.337 1.00 73.19 370 PHE A CA 1
ATOM 2986 C C . PHE A 1 370 ? 17.842 2.339 17.048 1.00 73.19 370 PHE A C 1
ATOM 2988 O O . PHE A 1 370 ? 17.798 1.198 16.603 1.00 73.19 370 PHE A O 1
ATOM 2995 N N . ASN A 1 371 ? 17.335 3.386 16.401 1.00 72.69 371 ASN A N 1
ATOM 2996 C CA . ASN A 1 371 ? 16.485 3.297 15.229 1.00 72.69 371 ASN A CA 1
ATOM 2997 C C . ASN A 1 371 ? 17.171 2.621 14.039 1.00 72.69 371 ASN A C 1
ATOM 2999 O O . ASN A 1 371 ? 16.564 1.787 13.372 1.00 72.69 371 ASN A O 1
ATOM 3003 N N . ARG A 1 372 ? 18.443 2.945 13.787 1.00 73.25 372 ARG A N 1
ATOM 3004 C CA . ARG A 1 372 ? 19.228 2.307 12.723 1.00 73.25 372 ARG A CA 1
ATOM 3005 C C . ARG A 1 372 ? 19.534 0.843 13.038 1.00 73.25 372 ARG A C 1
ATOM 3007 O O . ARG A 1 372 ? 19.501 -0.001 12.148 1.00 73.25 372 ARG A O 1
ATOM 3014 N N . SER A 1 373 ? 19.814 0.536 14.302 1.00 75.75 373 SER A N 1
ATOM 3015 C CA . SER A 1 373 ? 20.107 -0.832 14.735 1.00 75.75 373 SER A CA 1
ATOM 3016 C C . SER A 1 373 ? 18.864 -1.718 14.658 1.00 75.75 373 SER A C 1
ATOM 3018 O O . SER A 1 373 ? 18.948 -2.834 14.155 1.00 75.75 373 SER A O 1
ATOM 3020 N N . THR A 1 374 ? 17.697 -1.220 15.084 1.00 77.75 374 THR A N 1
ATOM 3021 C CA . THR A 1 374 ? 16.442 -1.979 14.991 1.00 77.75 374 THR A CA 1
ATOM 3022 C C . THR A 1 374 ? 16.029 -2.236 13.546 1.00 77.75 374 THR A C 1
ATOM 3024 O O . THR A 1 374 ? 15.559 -3.331 13.260 1.00 77.75 374 THR A O 1
ATOM 3027 N N . GLN A 1 375 ? 16.271 -1.293 12.627 1.00 76.31 375 GLN A N 1
ATOM 3028 C CA . GLN A 1 375 ? 16.051 -1.501 11.191 1.00 76.31 375 GLN A CA 1
ATOM 3029 C C . GLN A 1 375 ? 16.881 -2.662 10.639 1.00 76.31 375 GLN A C 1
ATOM 3031 O O . GLN A 1 375 ? 16.321 -3.562 10.022 1.00 76.31 375 GLN A O 1
ATOM 3036 N N . LEU A 1 376 ? 18.194 -2.669 10.893 1.00 76.50 376 LEU A N 1
ATOM 3037 C CA . LEU A 1 376 ? 19.081 -3.732 10.409 1.00 76.50 376 LEU A CA 1
ATOM 3038 C C . LEU A 1 376 ? 18.698 -5.093 10.994 1.00 76.50 376 LEU A C 1
ATOM 3040 O O . LEU A 1 376 ? 18.637 -6.083 10.273 1.00 76.50 376 LEU A O 1
ATOM 3044 N N . ILE A 1 377 ? 18.406 -5.141 12.297 1.00 80.25 377 ILE A N 1
ATOM 3045 C CA . ILE A 1 377 ? 18.001 -6.388 12.953 1.00 80.25 377 ILE A CA 1
ATOM 3046 C C . ILE A 1 377 ? 16.661 -6.873 12.392 1.00 80.25 377 ILE A C 1
ATOM 3048 O O . ILE A 1 377 ? 16.512 -8.059 12.126 1.00 80.25 377 ILE A O 1
ATOM 3052 N N . HIS A 1 378 ? 15.698 -5.976 12.168 1.00 82.81 378 HIS A N 1
ATOM 3053 C CA . HIS A 1 378 ? 14.426 -6.334 11.546 1.00 82.81 378 HIS A CA 1
ATOM 3054 C C . HIS A 1 378 ? 14.605 -6.894 10.131 1.00 82.81 378 HIS A C 1
ATOM 3056 O O . HIS A 1 378 ? 13.985 -7.896 9.804 1.00 82.81 378 HIS A O 1
ATOM 3062 N N . GLU A 1 379 ? 15.476 -6.305 9.309 1.00 78.44 379 GLU A N 1
ATOM 3063 C CA . GLU A 1 379 ? 15.769 -6.827 7.967 1.00 78.44 379 GLU A CA 1
ATOM 3064 C C . GLU A 1 379 ? 16.377 -8.230 8.001 1.00 78.44 379 GLU A C 1
ATOM 3066 O O . GLU A 1 379 ? 16.017 -9.069 7.180 1.00 78.44 379 GLU A O 1
ATOM 3071 N N . ILE A 1 380 ? 17.262 -8.499 8.963 1.00 78.38 380 ILE A N 1
ATOM 3072 C CA . ILE A 1 380 ? 17.833 -9.835 9.168 1.00 78.38 380 ILE A CA 1
ATOM 3073 C C . ILE A 1 380 ? 16.732 -10.825 9.576 1.00 78.38 380 ILE A C 1
ATOM 3075 O O . ILE A 1 380 ? 16.648 -11.905 9.002 1.00 78.38 380 ILE A O 1
ATOM 3079 N N . LEU A 1 381 ? 15.861 -10.445 10.518 1.00 80.12 381 LEU A N 1
ATOM 3080 C CA . LEU A 1 381 ? 14.747 -11.286 10.976 1.00 80.12 381 LEU A CA 1
ATOM 3081 C C . LEU A 1 381 ? 13.683 -11.526 9.889 1.00 80.12 381 LEU A C 1
ATOM 3083 O O . LEU A 1 381 ? 13.028 -12.563 9.897 1.00 80.12 381 LEU A O 1
ATOM 3087 N N . ASP A 1 382 ? 13.491 -10.577 8.969 1.00 76.62 382 ASP A N 1
ATOM 3088 C CA . ASP A 1 382 ? 12.568 -10.713 7.830 1.00 76.62 382 ASP A CA 1
ATOM 3089 C C . ASP A 1 382 ? 13.142 -11.635 6.741 1.00 76.62 382 ASP A C 1
ATOM 3091 O O . ASP A 1 382 ? 12.396 -12.311 6.035 1.00 76.62 382 ASP A O 1
ATOM 3095 N N . GLN A 1 383 ? 14.473 -11.687 6.608 1.00 77.19 383 GLN A N 1
ATOM 3096 C CA . GLN A 1 383 ? 15.161 -12.603 5.693 1.00 77.19 383 GLN A CA 1
ATOM 3097 C C . GLN A 1 383 ? 15.276 -14.022 6.250 1.00 77.19 383 GLN A C 1
ATOM 3099 O O . GLN A 1 383 ? 15.189 -14.980 5.482 1.00 77.19 383 GLN A O 1
ATOM 3104 N N . ASP A 1 384 ? 15.484 -14.157 7.560 1.00 76.25 384 ASP A N 1
ATOM 3105 C CA . ASP A 1 384 ? 15.691 -15.438 8.224 1.00 76.25 384 ASP A CA 1
ATOM 3106 C C . ASP A 1 384 ? 14.784 -15.583 9.453 1.00 76.25 384 ASP A C 1
ATOM 3108 O O . ASP A 1 384 ? 15.066 -15.093 10.551 1.00 76.25 384 ASP A O 1
ATOM 3112 N N . SER A 1 385 ? 13.688 -16.319 9.260 1.00 70.88 385 SER A N 1
ATOM 3113 C CA . SER A 1 385 ? 12.693 -16.602 10.295 1.00 70.88 385 SER A CA 1
ATOM 3114 C C . SER A 1 385 ? 13.178 -17.599 11.354 1.00 70.88 385 SER A C 1
ATOM 3116 O O . SER A 1 385 ? 12.499 -17.786 12.368 1.00 70.88 385 SER A O 1
ATOM 3118 N N . SER A 1 386 ? 14.340 -18.237 11.156 1.00 74.00 386 SER A N 1
ATOM 3119 C CA . SER A 1 386 ? 14.909 -19.180 12.125 1.00 74.00 386 SER A CA 1
ATOM 3120 C C . SER A 1 386 ? 15.525 -18.478 13.341 1.00 74.00 386 SER A C 1
ATOM 3122 O O . SER A 1 386 ? 15.631 -19.072 14.420 1.00 74.00 386 SER A O 1
ATOM 3124 N N . ILE A 1 387 ? 15.887 -17.199 13.203 1.00 76.44 387 ILE A N 1
ATOM 3125 C CA . ILE A 1 387 ? 16.540 -16.419 14.253 1.00 76.44 387 ILE A CA 1
ATOM 3126 C C . ILE A 1 387 ? 15.499 -15.955 15.280 1.00 76.44 387 ILE A C 1
ATOM 3128 O O . ILE A 1 387 ? 14.643 -15.116 15.009 1.00 76.44 387 ILE A O 1
ATOM 3132 N N . LYS A 1 388 ? 15.600 -16.475 16.509 1.00 76.69 388 LYS A N 1
ATOM 3133 C CA . LYS A 1 388 ? 14.676 -16.135 17.609 1.00 76.69 388 LYS A CA 1
ATOM 3134 C C . LYS A 1 388 ? 15.156 -14.994 18.497 1.00 76.69 388 LYS A C 1
ATOM 3136 O O . LYS A 1 388 ? 14.343 -14.317 19.116 1.00 76.69 388 LYS A O 1
ATOM 3141 N N . SER A 1 389 ? 16.462 -14.774 18.600 1.00 77.06 389 SER A N 1
ATOM 3142 C CA . SER A 1 389 ? 17.021 -13.712 19.439 1.00 77.06 389 SER A CA 1
ATOM 3143 C C . SER A 1 389 ? 18.297 -13.154 18.841 1.00 77.06 389 SER A C 1
ATOM 3145 O O . SER A 1 389 ? 19.122 -13.915 18.339 1.00 77.06 389 SER A O 1
ATOM 3147 N N . PHE A 1 390 ? 18.487 -11.846 18.961 1.00 75.31 390 PHE A N 1
ATOM 3148 C CA . PHE A 1 390 ? 19.691 -11.166 18.503 1.00 75.31 390 PHE A CA 1
ATOM 3149 C C . PHE A 1 390 ? 20.103 -10.107 19.527 1.00 75.31 390 PHE A C 1
ATOM 3151 O O . PHE A 1 390 ? 19.286 -9.281 19.938 1.00 75.31 390 PHE A O 1
ATOM 3158 N N . SER A 1 391 ? 21.367 -10.131 19.947 1.00 77.19 391 SER A N 1
ATOM 3159 C CA . SER A 1 391 ? 21.933 -9.166 20.892 1.00 77.19 391 SER A CA 1
ATOM 3160 C C . SER A 1 391 ? 23.082 -8.405 20.240 1.00 77.19 391 SER A C 1
ATOM 3162 O O . SER A 1 391 ? 24.081 -9.011 19.855 1.00 77.19 391 SER A O 1
ATOM 3164 N N . LEU A 1 392 ? 22.967 -7.082 20.158 1.00 75.00 392 LEU A N 1
ATOM 3165 C CA . LEU A 1 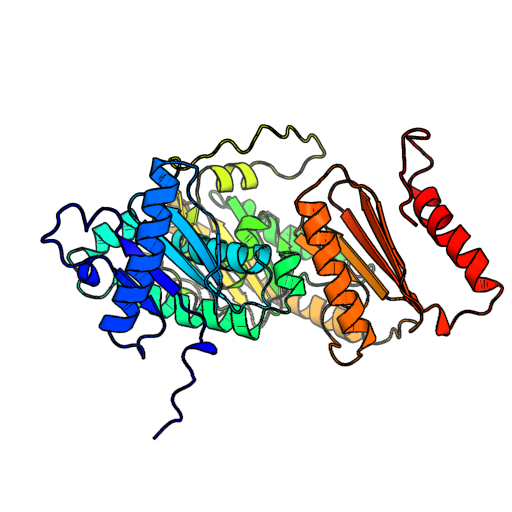392 ? 24.015 -6.196 19.665 1.00 75.00 392 LEU A CA 1
ATOM 3166 C C . LEU A 1 392 ? 24.619 -5.417 20.831 1.00 75.00 392 LEU A C 1
ATOM 3168 O O . LEU A 1 392 ? 23.923 -4.666 21.518 1.00 75.00 392 LEU A O 1
ATOM 3172 N N . ARG A 1 393 ? 25.927 -5.570 21.040 1.00 72.75 393 ARG A N 1
ATOM 3173 C CA . ARG A 1 393 ? 26.661 -4.860 22.087 1.00 72.75 393 ARG A CA 1
ATOM 3174 C C . ARG A 1 393 ? 27.489 -3.729 21.488 1.00 72.75 393 ARG A C 1
ATOM 3176 O O . ARG A 1 393 ? 28.339 -3.957 20.635 1.00 72.75 393 ARG A O 1
ATOM 3183 N N . HIS A 1 394 ? 27.259 -2.519 21.977 1.00 67.50 394 HIS A N 1
ATOM 3184 C CA . HIS A 1 394 ? 28.118 -1.361 21.763 1.00 67.50 394 HIS A CA 1
ATOM 3185 C C . HIS A 1 394 ? 28.851 -1.011 23.069 1.00 67.50 394 HIS A C 1
ATOM 3187 O O . HIS A 1 394 ? 28.543 -1.567 24.125 1.00 67.50 394 HIS A O 1
ATOM 3193 N N . ALA A 1 395 ? 29.829 -0.102 23.018 1.00 65.56 395 ALA A N 1
ATOM 3194 C CA . ALA A 1 395 ? 30.637 0.262 24.187 1.00 65.56 395 ALA A CA 1
ATOM 3195 C C . ALA A 1 395 ? 29.780 0.738 25.382 1.00 65.56 395 ALA A C 1
ATOM 3197 O O . ALA A 1 395 ? 30.026 0.320 26.512 1.00 65.56 395 ALA A O 1
ATOM 3198 N N . ASP A 1 396 ? 28.723 1.514 25.107 1.00 67.00 396 ASP A N 1
ATOM 3199 C CA . ASP A 1 396 ? 27.866 2.143 26.126 1.00 67.00 396 ASP A CA 1
ATOM 3200 C C . ASP A 1 396 ? 26.392 1.691 26.090 1.00 67.00 396 ASP A C 1
ATOM 3202 O O . ASP A 1 396 ? 25.575 2.146 26.896 1.00 67.00 396 ASP A O 1
ATOM 3206 N N . SER A 1 397 ? 26.019 0.786 25.181 1.00 68.88 397 SER A N 1
ATOM 3207 C CA . SER A 1 397 ? 24.641 0.301 25.053 1.00 68.88 397 SER A CA 1
ATOM 3208 C C . SER A 1 397 ? 24.567 -1.174 24.674 1.00 68.88 397 SER A C 1
ATOM 3210 O O . SER A 1 397 ? 25.421 -1.705 23.966 1.00 68.88 397 SER A O 1
ATOM 3212 N N . LEU A 1 398 ? 23.513 -1.838 25.142 1.00 71.50 398 LEU A N 1
ATOM 3213 C CA . LEU A 1 398 ? 23.143 -3.176 24.696 1.00 71.50 398 LEU A CA 1
ATOM 3214 C C . LEU A 1 398 ? 21.750 -3.108 24.085 1.00 71.50 398 LEU A C 1
ATOM 3216 O O . LEU A 1 398 ? 20.821 -2.615 24.727 1.00 71.50 398 LEU A O 1
ATOM 3220 N N . ILE A 1 399 ? 21.624 -3.613 22.861 1.00 74.25 399 ILE A N 1
ATOM 3221 C CA . ILE A 1 399 ? 20.344 -3.801 22.189 1.00 74.25 399 ILE A CA 1
ATOM 3222 C C . ILE A 1 399 ? 20.044 -5.292 22.190 1.00 74.25 399 ILE A C 1
ATOM 3224 O O . ILE A 1 399 ? 20.791 -6.079 21.614 1.00 74.25 399 ILE A O 1
ATOM 3228 N N . TYR A 1 400 ? 18.960 -5.678 22.846 1.00 78.38 400 TYR A N 1
ATOM 3229 C CA . TYR A 1 400 ? 18.465 -7.044 22.851 1.00 78.38 400 TYR A CA 1
ATOM 3230 C C . TYR A 1 400 ? 17.180 -7.119 22.040 1.00 78.38 400 TYR A C 1
ATOM 3232 O O . TYR A 1 400 ? 16.313 -6.248 22.149 1.00 78.38 400 TYR A O 1
ATOM 3240 N N . THR A 1 401 ? 17.059 -8.166 21.233 1.00 77.19 401 THR A N 1
ATOM 3241 C CA . THR A 1 401 ? 15.870 -8.419 20.432 1.00 77.19 401 THR A CA 1
ATOM 3242 C C . THR A 1 401 ? 15.434 -9.866 20.548 1.00 77.19 401 THR A C 1
ATOM 3244 O O . THR A 1 401 ? 16.264 -10.777 20.617 1.00 77.19 401 THR A O 1
ATOM 3247 N N . HIS A 1 402 ? 14.122 -10.064 20.562 1.00 79.50 402 HIS A N 1
ATOM 3248 C CA . HIS A 1 402 ? 13.506 -11.379 20.620 1.00 79.50 402 HIS A CA 1
ATOM 3249 C C . HIS A 1 402 ? 12.299 -11.433 19.688 1.00 79.50 402 HIS A C 1
ATOM 3251 O O . HIS A 1 402 ? 11.457 -10.534 19.712 1.00 79.50 402 HIS A O 1
ATOM 3257 N N . SER A 1 403 ? 12.232 -12.484 18.877 1.00 78.62 403 SER A N 1
ATOM 3258 C CA . SER A 1 403 ? 11.154 -12.773 17.938 1.00 78.62 403 SER A CA 1
ATOM 3259 C C . SER A 1 403 ? 10.395 -14.005 18.427 1.00 78.62 403 SER A C 1
ATOM 3261 O O . SER A 1 403 ? 10.937 -15.112 18.459 1.00 78.62 403 SER A O 1
ATOM 3263 N N . LEU A 1 404 ? 9.140 -13.805 18.827 1.00 77.44 404 LEU A N 1
ATOM 3264 C CA . LEU A 1 404 ? 8.225 -14.856 19.256 1.00 77.44 404 LEU A CA 1
ATOM 3265 C C . LEU A 1 404 ? 6.972 -14.823 18.379 1.00 77.44 404 LEU A C 1
ATOM 3267 O O . LEU A 1 404 ? 6.100 -13.969 18.540 1.00 77.44 404 LEU A O 1
ATOM 3271 N N . GLY A 1 405 ? 6.862 -15.780 17.458 1.00 76.75 405 GLY A N 1
ATOM 3272 C CA . GLY A 1 405 ? 5.724 -15.851 16.542 1.00 76.75 405 GLY A CA 1
ATOM 3273 C C . GLY A 1 405 ? 5.656 -14.616 15.640 1.00 76.75 405 GLY A C 1
ATOM 3274 O O . GLY A 1 405 ? 6.561 -14.403 14.838 1.00 76.75 405 GLY A O 1
ATOM 3275 N N . SER A 1 406 ? 4.584 -13.826 15.756 1.00 76.62 406 SER A N 1
ATOM 3276 C CA . SER A 1 406 ? 4.423 -12.548 15.044 1.00 76.62 406 SER A CA 1
ATOM 3277 C C . SER A 1 406 ? 4.967 -11.340 15.812 1.00 76.62 406 SER A C 1
ATOM 3279 O O . SER A 1 406 ? 5.011 -10.245 15.256 1.00 76.62 406 SER A O 1
ATOM 3281 N N . LEU A 1 407 ? 5.362 -11.503 17.078 1.00 79.25 407 LEU A N 1
ATOM 3282 C CA . LEU A 1 407 ? 5.781 -10.406 17.942 1.00 79.25 407 LEU A CA 1
ATOM 3283 C C . LEU A 1 407 ? 7.307 -10.309 18.003 1.00 79.25 407 LEU A C 1
ATOM 3285 O O . LEU A 1 407 ? 7.990 -11.227 18.451 1.00 79.25 407 LEU A O 1
ATOM 3289 N N . GLN A 1 408 ? 7.835 -9.152 17.632 1.00 81.00 408 GLN A N 1
ATOM 3290 C CA . GLN A 1 408 ? 9.243 -8.797 17.743 1.00 81.00 408 GLN A CA 1
ATOM 3291 C C . GLN A 1 408 ? 9.408 -7.714 18.807 1.00 81.00 408 GLN A C 1
ATOM 3293 O O . GLN A 1 408 ? 8.772 -6.666 18.750 1.00 81.00 408 GLN A O 1
ATOM 3298 N N . THR A 1 409 ? 10.258 -7.952 19.799 1.00 80.38 409 THR A N 1
ATOM 3299 C CA . THR A 1 409 ? 10.557 -6.983 20.860 1.00 80.38 409 THR A CA 1
ATOM 3300 C C . THR A 1 409 ? 12.000 -6.521 20.741 1.00 80.38 409 THR A C 1
ATOM 3302 O O . THR A 1 409 ? 12.894 -7.344 20.580 1.00 80.38 409 THR A O 1
ATOM 3305 N N . TYR A 1 410 ? 12.215 -5.214 20.845 1.00 78.94 410 TYR A N 1
ATOM 3306 C CA . TYR A 1 410 ? 13.497 -4.527 20.767 1.00 78.94 410 TYR A CA 1
ATOM 3307 C C . TYR A 1 410 ? 13.681 -3.676 22.023 1.00 78.94 410 TYR A C 1
ATOM 3309 O O . TYR A 1 410 ? 12.902 -2.757 22.281 1.00 78.94 410 TYR A O 1
ATOM 3317 N N . CYS A 1 411 ? 14.736 -3.949 22.779 1.00 74.88 411 CYS A N 1
ATOM 3318 C CA . CYS A 1 411 ? 15.074 -3.224 23.997 1.00 74.88 411 CYS A CA 1
ATOM 3319 C C . CYS A 1 411 ? 16.482 -2.653 23.878 1.00 74.88 411 CYS A C 1
ATOM 3321 O O . CYS A 1 411 ? 17.406 -3.393 23.550 1.00 74.88 411 CYS A O 1
ATOM 3323 N N . GLN A 1 412 ? 16.669 -1.373 24.198 1.00 73.19 412 GLN A N 1
ATOM 3324 C CA . GLN A 1 412 ? 17.990 -0.788 24.415 1.00 73.19 412 GLN A CA 1
ATOM 3325 C C . GLN A 1 412 ? 18.129 -0.293 25.848 1.00 73.19 412 GLN A C 1
ATOM 3327 O O . GLN A 1 412 ? 17.367 0.561 26.306 1.00 73.19 412 GLN A O 1
ATOM 3332 N N . TYR A 1 413 ? 19.172 -0.774 26.517 1.00 67.69 413 TYR A N 1
ATOM 3333 C CA . TYR A 1 413 ? 19.576 -0.303 27.837 1.00 67.69 413 TYR A CA 1
ATOM 3334 C C . TYR A 1 413 ? 20.823 0.575 27.722 1.00 67.69 413 TYR A C 1
ATOM 3336 O O . TYR A 1 413 ? 21.746 0.275 26.957 1.00 67.69 413 TYR A O 1
ATOM 3344 N N . ASN A 1 414 ? 20.852 1.675 28.478 1.00 65.12 414 ASN A N 1
ATOM 3345 C CA . ASN A 1 414 ? 22.006 2.566 28.530 1.00 65.12 414 ASN A CA 1
ATOM 3346 C C . ASN A 1 414 ? 22.932 2.165 29.688 1.00 65.12 414 ASN A C 1
ATOM 3348 O O . ASN A 1 414 ? 22.641 2.428 30.854 1.00 65.12 414 ASN A O 1
ATOM 3352 N N . LEU A 1 415 ? 24.072 1.560 29.352 1.00 60.28 415 LEU A N 1
ATOM 3353 C CA . LEU A 1 415 ? 25.028 1.022 30.322 1.00 60.28 415 LEU A CA 1
ATOM 3354 C C . LEU A 1 415 ? 25.815 2.128 31.047 1.00 60.28 415 LEU A C 1
ATOM 3356 O O . LEU A 1 415 ? 26.417 1.867 32.088 1.00 60.28 415 LEU A O 1
ATOM 3360 N N . SER A 1 416 ? 25.819 3.362 30.532 1.00 55.16 416 SER A N 1
ATOM 3361 C CA . SER A 1 416 ? 26.521 4.496 31.158 1.00 55.16 416 SER A CA 1
ATOM 3362 C C . SER A 1 416 ? 25.805 5.056 32.398 1.00 55.16 416 SER A C 1
ATOM 3364 O O . SER A 1 416 ? 26.444 5.685 33.238 1.00 55.16 416 SER A O 1
ATOM 3366 N N . LYS A 1 417 ? 24.499 4.790 32.550 1.00 51.84 417 LYS A N 1
ATOM 3367 C CA . LYS A 1 417 ? 23.665 5.256 33.676 1.00 51.84 417 LYS A CA 1
ATOM 3368 C C . LYS A 1 417 ? 23.425 4.195 34.763 1.00 51.84 417 LYS A C 1
ATOM 3370 O O . LYS A 1 417 ? 22.722 4.477 35.727 1.00 51.84 417 LYS A O 1
ATOM 3375 N N . MET A 1 418 ? 23.985 2.995 34.611 1.00 48.28 418 MET A N 1
ATOM 3376 C CA . MET A 1 418 ? 23.825 1.868 35.542 1.00 48.28 418 MET A CA 1
ATOM 3377 C C . MET A 1 418 ? 25.052 1.711 36.450 1.00 48.28 418 MET A C 1
ATOM 3379 O O . MET A 1 418 ? 26.191 1.783 35.972 1.00 48.28 418 MET A O 1
ATOM 3383 N N . HIS A 1 419 ? 24.839 1.476 37.751 1.00 43.50 419 HIS A N 1
ATOM 3384 C CA . HIS A 1 419 ? 25.924 1.166 38.688 1.00 43.50 419 HIS A CA 1
ATOM 3385 C C . HIS A 1 419 ? 26.587 -0.180 38.336 1.00 43.50 419 HIS A C 1
ATOM 3387 O O . HIS A 1 419 ? 26.001 -1.028 37.669 1.00 43.50 419 HIS A O 1
ATOM 3393 N N . LEU A 1 420 ? 27.848 -0.383 38.743 1.00 40.38 420 LEU A N 1
ATOM 3394 C CA . LEU A 1 420 ? 28.648 -1.562 38.361 1.00 40.38 420 LEU A CA 1
ATOM 3395 C C . LEU A 1 420 ? 28.025 -2.901 38.823 1.00 40.38 420 LEU A C 1
ATOM 3397 O O . LEU A 1 420 ? 28.240 -3.918 38.170 1.00 40.38 420 LEU A O 1
ATOM 3401 N N . SER A 1 421 ? 27.247 -2.880 39.911 1.00 40.56 421 SER A N 1
ATOM 3402 C CA . SER A 1 421 ? 26.414 -3.988 40.408 1.00 40.56 421 SER A CA 1
ATOM 3403 C C . SER A 1 421 ? 25.232 -4.277 39.480 1.00 40.56 421 SER A C 1
ATOM 3405 O O . SER A 1 421 ? 25.009 -5.420 39.089 1.00 40.56 421 SER A O 1
ATOM 3407 N N . ASP A 1 422 ? 24.557 -3.220 39.032 1.00 44.69 422 ASP A N 1
ATOM 3408 C CA . ASP A 1 422 ? 23.367 -3.287 38.183 1.00 44.69 422 ASP A CA 1
ATOM 3409 C C . ASP A 1 422 ? 23.726 -3.752 36.769 1.00 44.69 422 ASP A C 1
ATOM 3411 O O . ASP A 1 422 ? 22.895 -4.312 36.072 1.00 44.69 422 ASP A O 1
ATOM 3415 N N . LYS A 1 423 ? 24.981 -3.581 36.331 1.00 42.25 423 LYS A N 1
ATOM 3416 C CA . LYS A 1 423 ? 25.466 -4.088 35.034 1.00 42.25 423 LYS A CA 1
ATOM 3417 C C . LYS A 1 423 ? 25.493 -5.620 34.958 1.00 42.25 423 LYS A C 1
ATOM 3419 O O . LYS A 1 423 ? 25.262 -6.161 33.878 1.00 42.25 423 LYS A O 1
ATOM 3424 N N . LEU A 1 424 ? 25.783 -6.310 36.069 1.00 38.31 424 LEU A N 1
ATOM 3425 C CA . LEU A 1 424 ? 25.740 -7.779 36.139 1.00 38.31 424 LEU A CA 1
ATOM 3426 C C . LEU A 1 424 ? 24.313 -8.297 36.356 1.00 38.31 424 LEU A C 1
ATOM 3428 O O . LEU A 1 424 ? 23.944 -9.303 35.755 1.00 38.31 424 LEU A O 1
ATOM 3432 N N . GLU A 1 425 ? 23.500 -7.598 37.152 1.00 41.28 425 GLU A N 1
ATOM 3433 C CA . GLU A 1 425 ? 22.083 -7.943 37.334 1.00 41.28 425 GLU A CA 1
ATOM 3434 C C . GLU A 1 425 ? 21.267 -7.696 36.064 1.00 41.28 425 GLU A C 1
ATOM 3436 O O . GLU A 1 425 ? 20.445 -8.536 35.719 1.00 41.28 425 GLU A O 1
ATOM 3441 N N . CYS A 1 426 ? 21.564 -6.651 35.283 1.00 39.31 426 CYS A N 1
ATOM 3442 C CA . CYS A 1 426 ? 20.922 -6.453 33.987 1.00 39.31 426 CYS A CA 1
ATOM 3443 C C . CYS A 1 426 ? 21.279 -7.582 33.019 1.00 39.31 426 CYS A C 1
ATOM 3445 O O . CYS A 1 426 ? 20.397 -8.067 32.332 1.00 39.31 426 CYS A O 1
ATOM 3447 N N . ALA A 1 427 ? 22.527 -8.075 32.993 1.00 36.25 427 ALA A N 1
ATOM 3448 C CA . ALA A 1 427 ? 22.901 -9.250 32.190 1.00 36.25 427 ALA A CA 1
ATOM 3449 C C . ALA A 1 427 ? 22.126 -10.520 32.596 1.00 36.25 427 ALA A C 1
ATOM 3451 O O . ALA A 1 427 ? 21.796 -11.332 31.734 1.00 36.25 427 ALA A O 1
ATOM 3452 N N . ALA A 1 428 ? 21.787 -10.661 33.882 1.00 39.44 428 ALA A N 1
ATOM 3453 C CA . ALA A 1 428 ? 20.930 -11.732 34.381 1.00 39.44 428 ALA A CA 1
ATOM 3454 C C . ALA A 1 428 ? 19.432 -11.475 34.106 1.00 39.44 428 ALA A C 1
ATOM 3456 O O . ALA A 1 428 ? 18.719 -12.418 33.795 1.00 39.44 428 ALA A O 1
ATOM 3457 N N . GLU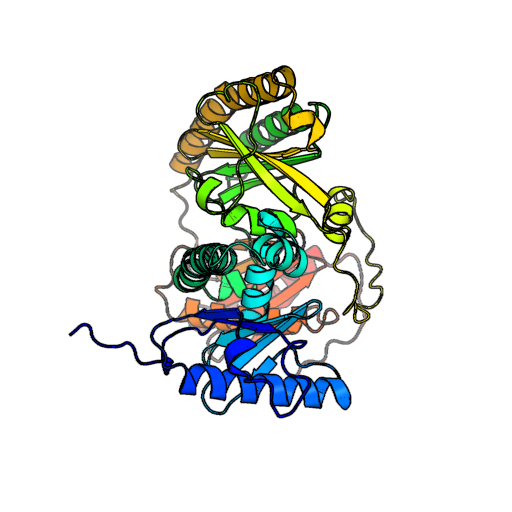 A 1 429 ? 18.936 -10.235 34.145 1.00 43.09 429 GLU A N 1
ATOM 3458 C CA . GLU A 1 429 ? 17.563 -9.858 33.755 1.00 43.09 429 GLU A CA 1
ATOM 3459 C C . GLU A 1 429 ? 17.331 -9.886 32.234 1.00 43.09 429 GLU A C 1
ATOM 3461 O O . GLU A 1 429 ? 16.218 -10.169 31.792 1.00 43.09 429 GLU A O 1
ATOM 3466 N N . ILE A 1 430 ? 18.373 -9.658 31.426 1.00 44.88 430 ILE A N 1
ATOM 3467 C CA . ILE A 1 430 ? 18.397 -9.826 29.961 1.00 44.88 430 ILE A CA 1
ATOM 3468 C C . ILE A 1 430 ? 18.050 -11.273 29.582 1.00 44.88 430 ILE A C 1
ATOM 3470 O O . ILE A 1 430 ? 17.445 -11.510 28.539 1.00 44.88 430 ILE A O 1
ATOM 3474 N N . VAL A 1 431 ? 18.389 -12.226 30.454 1.00 41.00 431 VAL A N 1
ATOM 3475 C CA . VAL A 1 431 ? 18.068 -13.651 30.326 1.00 41.00 431 VAL A CA 1
ATOM 3476 C C . VAL A 1 431 ? 16.759 -13.972 31.072 1.00 41.00 431 VAL A C 1
ATOM 3478 O O . VAL A 1 431 ? 15.817 -14.494 30.480 1.00 41.00 431 VAL A O 1
ATOM 3481 N N . ASN A 1 432 ? 16.617 -13.528 32.325 1.00 38.56 432 ASN A N 1
ATOM 3482 C CA . ASN A 1 432 ? 15.506 -13.905 33.207 1.00 38.56 432 ASN A CA 1
ATOM 3483 C C . ASN A 1 432 ? 14.152 -13.227 32.896 1.00 38.56 432 ASN A C 1
ATOM 3485 O O . ASN A 1 432 ? 13.101 -13.820 33.144 1.00 38.56 432 ASN A O 1
ATOM 3489 N N . SER A 1 433 ? 14.122 -11.993 32.370 1.00 42.50 433 SER A N 1
ATOM 3490 C CA . SER A 1 433 ? 12.854 -11.282 32.093 1.00 42.50 433 SER A CA 1
ATOM 3491 C C . SER A 1 433 ? 12.127 -11.812 30.851 1.00 42.50 433 SER A C 1
ATOM 3493 O O . SER A 1 433 ? 10.907 -11.678 30.746 1.00 42.50 433 SER A O 1
ATOM 3495 N N . VAL A 1 434 ? 12.856 -12.485 29.955 1.00 40.94 434 VAL A N 1
ATOM 3496 C CA . VAL A 1 434 ? 12.301 -13.220 28.808 1.00 40.94 434 VAL A CA 1
ATOM 3497 C C . VAL A 1 434 ? 12.054 -14.691 29.175 1.00 40.94 434 VAL A C 1
ATOM 3499 O O . VAL A 1 434 ? 11.032 -15.257 28.778 1.00 40.94 434 VAL A O 1
ATOM 3502 N N . GLU A 1 435 ? 12.902 -15.290 30.022 1.00 38.72 435 GLU A N 1
ATOM 3503 C CA . GLU A 1 435 ? 12.681 -16.631 30.597 1.00 38.72 435 GLU A CA 1
ATOM 3504 C C . GLU A 1 435 ? 11.411 -16.716 31.461 1.00 38.72 435 GLU A C 1
ATOM 3506 O O . GLU A 1 435 ? 10.763 -17.761 31.505 1.00 38.72 435 GLU A O 1
ATOM 3511 N N . GLY A 1 436 ? 10.979 -15.617 32.092 1.00 33.81 436 GLY A N 1
ATOM 3512 C CA . GLY A 1 436 ? 9.743 -15.584 32.882 1.00 33.81 436 GLY A CA 1
ATOM 3513 C C . GLY A 1 436 ? 8.466 -15.876 32.079 1.00 33.81 436 GLY A C 1
ATOM 3514 O O . GLY A 1 436 ? 7.519 -16.438 32.628 1.00 33.81 436 GLY A O 1
ATOM 3515 N N . ALA A 1 437 ? 8.440 -15.550 30.781 1.00 35.06 437 ALA A N 1
ATOM 3516 C CA . ALA A 1 437 ? 7.299 -15.821 29.897 1.00 35.06 437 ALA A CA 1
ATOM 3517 C C . ALA A 1 437 ? 7.452 -17.118 29.079 1.00 35.06 437 ALA A C 1
ATOM 3519 O O . ALA A 1 437 ? 6.473 -17.621 28.532 1.00 35.06 437 ALA A O 1
ATOM 3520 N N . THR A 1 438 ? 8.663 -17.678 29.008 1.00 33.62 438 THR A N 1
ATOM 3521 C CA . THR A 1 438 ? 9.013 -18.826 28.151 1.00 33.62 438 THR A CA 1
ATOM 3522 C C . THR A 1 438 ? 9.436 -20.074 28.931 1.00 33.62 438 THR A C 1
ATOM 3524 O O . THR A 1 438 ? 9.866 -21.056 28.335 1.00 33.62 438 THR A O 1
ATOM 3527 N N . LYS A 1 439 ? 9.221 -20.123 30.255 1.00 31.89 439 LYS A N 1
ATOM 3528 C CA . LYS A 1 439 ? 9.517 -21.315 31.076 1.00 31.89 439 LYS A CA 1
ATOM 3529 C C . LYS A 1 439 ? 8.634 -22.543 30.792 1.00 31.89 439 LYS A C 1
ATOM 3531 O O . LYS A 1 439 ? 8.806 -23.567 31.443 1.00 31.89 439 LYS A O 1
ATOM 3536 N N . CYS A 1 440 ? 7.698 -22.492 29.844 1.00 33.31 440 CYS A N 1
ATOM 3537 C CA . CYS A 1 440 ? 6.832 -23.645 29.596 1.00 33.31 440 CYS A CA 1
ATOM 3538 C C . CYS A 1 440 ? 7.249 -24.569 28.456 1.00 33.31 440 CYS A C 1
ATOM 3540 O O . CYS A 1 440 ? 6.763 -25.686 28.491 1.00 33.31 440 CYS A O 1
ATOM 3542 N N . ASN A 1 441 ? 8.123 -24.215 27.506 1.00 32.59 441 ASN A N 1
ATOM 3543 C CA . ASN A 1 441 ? 8.544 -25.182 26.478 1.00 32.59 441 ASN A CA 1
ATOM 3544 C C . ASN A 1 441 ? 9.863 -24.782 25.799 1.00 32.59 441 ASN A C 1
ATOM 3546 O O . ASN A 1 441 ? 9.954 -23.679 25.274 1.00 32.59 441 ASN A O 1
ATOM 3550 N N . LEU A 1 442 ? 10.794 -25.742 25.706 1.00 31.25 442 LEU A N 1
ATOM 3551 C CA . LEU A 1 442 ? 12.055 -25.741 24.935 1.00 31.25 442 LEU A CA 1
ATOM 3552 C C . LEU A 1 442 ? 13.321 -25.298 25.688 1.00 31.25 442 LEU A C 1
ATOM 3554 O O . LEU A 1 442 ? 14.055 -24.410 25.261 1.00 31.25 442 LEU A O 1
ATOM 3558 N N . GLU A 1 443 ? 13.653 -26.027 26.756 1.00 35.66 443 GLU A N 1
ATOM 3559 C CA . GLU A 1 443 ? 15.065 -26.329 27.000 1.00 35.66 443 GLU A CA 1
ATOM 3560 C C . GLU A 1 443 ? 15.589 -27.213 25.856 1.00 35.66 443 GLU A C 1
ATOM 3562 O O . GLU A 1 443 ? 14.957 -28.215 25.518 1.00 35.66 443 GLU A O 1
ATOM 3567 N N . ARG A 1 444 ? 16.787 -26.869 25.360 1.00 37.44 444 ARG A N 1
ATOM 3568 C CA . ARG A 1 444 ? 17.588 -27.539 24.315 1.00 37.44 444 ARG A CA 1
ATOM 3569 C C . ARG A 1 444 ? 17.193 -27.166 22.884 1.00 37.44 444 ARG A C 1
ATOM 3571 O O . ARG A 1 444 ? 16.302 -27.761 22.299 1.00 37.44 444 ARG A O 1
ATOM 3578 N N . ASP A 1 445 ? 17.869 -26.161 22.325 1.00 33.16 445 ASP A N 1
ATOM 3579 C CA . ASP A 1 445 ? 18.846 -26.410 21.255 1.00 33.16 445 ASP A CA 1
ATOM 3580 C C . ASP A 1 445 ? 19.551 -25.115 20.792 1.00 33.16 445 ASP A C 1
ATOM 3582 O O . ASP A 1 445 ? 18.934 -24.102 20.479 1.00 33.16 445 ASP A O 1
ATOM 3586 N N . HIS A 1 446 ? 20.887 -25.191 20.799 1.00 40.50 446 HIS A N 1
ATOM 3587 C CA . HIS A 1 446 ? 21.884 -24.428 20.033 1.00 40.50 446 HIS A CA 1
ATOM 3588 C C . HIS A 1 446 ? 21.723 -22.901 19.860 1.00 40.50 446 HIS A C 1
ATOM 3590 O O . HIS A 1 446 ? 21.368 -22.412 18.792 1.00 40.50 446 HIS A O 1
ATOM 3596 N N . GLY A 1 447 ? 22.168 -22.132 20.860 1.00 33.53 447 GLY A N 1
ATOM 3597 C CA . GLY A 1 447 ? 22.579 -20.735 20.667 1.00 33.53 447 GLY A CA 1
ATOM 3598 C C . GLY A 1 447 ? 24.083 -20.638 20.393 1.00 33.53 447 GLY A C 1
ATOM 3599 O O . GLY A 1 447 ? 24.887 -20.984 21.258 1.00 33.53 447 GLY A O 1
ATOM 3600 N N . ILE A 1 448 ? 24.479 -20.174 19.205 1.00 33.06 448 ILE A N 1
ATOM 3601 C CA . ILE A 1 448 ? 25.869 -19.790 18.914 1.00 33.06 448 ILE A CA 1
ATOM 3602 C C . ILE A 1 448 ? 26.051 -18.336 19.355 1.00 33.06 448 ILE A C 1
ATOM 3604 O O . ILE A 1 448 ? 25.390 -17.437 18.843 1.00 33.06 448 ILE A O 1
ATOM 3608 N N . ILE A 1 449 ? 26.963 -18.113 20.300 1.00 31.06 449 ILE A N 1
ATOM 3609 C CA . ILE A 1 449 ? 27.414 -16.781 20.712 1.00 31.06 449 ILE A CA 1
ATOM 3610 C C . ILE A 1 449 ? 28.645 -16.448 19.868 1.00 31.06 449 ILE A C 1
ATOM 3612 O O . ILE A 1 449 ? 29.689 -17.081 20.026 1.00 31.06 449 ILE A O 1
ATOM 3616 N N . LEU A 1 450 ? 28.530 -15.470 18.971 1.00 26.03 450 LEU A N 1
ATOM 3617 C CA . LEU A 1 450 ? 29.694 -14.840 18.348 1.00 26.03 450 LEU A CA 1
ATOM 3618 C C . LEU A 1 450 ? 30.102 -13.648 19.221 1.00 26.03 450 LEU A C 1
ATOM 3620 O O . LEU A 1 450 ? 29.305 -12.733 19.427 1.00 26.03 450 LEU A O 1
ATOM 3624 N N . LEU A 1 451 ? 31.309 -13.742 19.788 1.00 28.94 451 LEU A N 1
ATOM 3625 C CA . LEU A 1 451 ? 31.954 -12.725 20.626 1.00 28.94 451 LEU A CA 1
ATOM 3626 C C . LEU A 1 451 ? 32.505 -11.560 19.805 1.00 28.94 451 LEU A C 1
ATOM 3628 O O . LEU A 1 451 ? 33.069 -11.831 18.719 1.00 28.94 451 LEU A O 1
#

InterPro domains:
  IPR026091 BLOC-3 complex member HPS4 [PTHR14407] (6-267)
  IPR043987 CCZ1/INTU/HSP4, first Longin domain [PF19031] (10-114)

Foldseek 3Di:
DPPDDPPLPDKKKWKFQQPQPPDPPGDRLVRTPEIPPPPDDSVVVSVVVCVLSVVQVVCVVPHNRDQWDDDPFWIWGWDDAVRMIIIIIDGPPQDSQLRSLLSVLLLQLCCFFPNHPVVNCVVCVPPPCPSHLLSVLSCVQSVVCCVPVDPVLCSLLVAQAADDFPPVLVVLLVLQVVLQVLLCVQPFWQWWFKAFQLHTHDTLAFSVVVSSVSSQDQQCNVSNHPWDDEPDDADPQKTKGKTWDFPVSVVRSVCRDDDDDDPPDDPDDCSDPGDDIDIWIWMWGDDDRMIIIIIG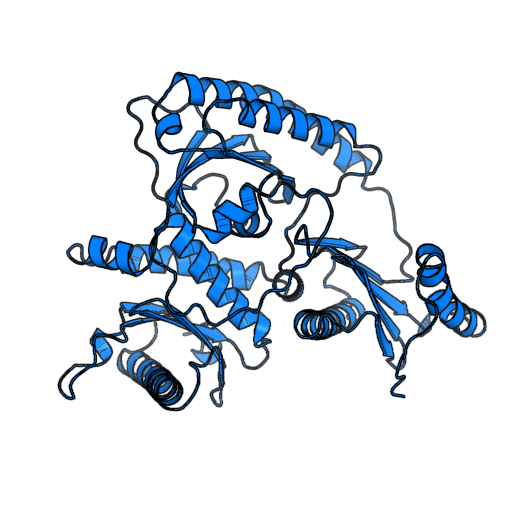HPVLVHDPVSSVSSCVSCVVSVVVSVVSSVVRVVVVPPDDDDPFKWKWKAQQRRSHIDTPPPDDDPPDPVVVVLSVVVSVVSVVCVVDVPDAKDWDDDPFKIWIWGDDPRMIMIMIGGNVPDDPVVVVVVVVCSVVVVCVVVVPDDDDDDDDDDD

Solvent-accessible surface area (backbone atoms only — not comparable to full-atom values): 26346 Å² total; per-residue (Å²): 132,81,84,76,74,58,74,87,80,54,67,36,38,37,36,31,39,69,73,59,60,80,53,95,85,47,63,65,62,78,22,53,72,41,63,38,67,75,90,60,56,68,69,58,54,37,52,53,52,50,55,52,50,51,50,42,52,52,29,48,76,79,53,69,65,58,55,62,50,77,54,100,80,36,30,31,21,43,48,78,55,84,57,36,37,38,38,34,40,42,57,72,86,56,56,70,68,47,48,35,50,53,45,51,48,53,52,49,46,46,29,26,36,64,39,52,69,65,60,43,48,62,74,28,71,86,41,86,60,55,58,47,54,52,49,50,53,47,46,60,51,49,53,50,42,53,69,74,68,46,54,66,55,47,58,65,62,60,42,48,64,56,55,85,70,61,87,90,46,55,65,58,54,53,50,50,49,51,56,52,49,60,46,42,74,38,83,49,37,72,40,33,38,34,33,42,75,87,16,42,64,43,68,68,54,45,52,79,56,49,61,56,56,66,74,52,51,90,88,53,50,64,79,73,20,53,62,61,88,59,100,59,87,72,61,89,61,52,47,47,28,39,34,34,42,45,64,70,63,47,56,52,55,73,54,66,90,67,86,86,79,91,77,85,73,74,91,65,86,70,82,79,82,81,83,69,63,46,71,32,29,36,40,37,40,55,53,99,58,37,33,42,39,36,39,26,42,54,76,43,72,73,36,67,67,57,52,52,50,48,50,60,57,48,60,62,52,48,55,55,50,52,52,54,49,52,60,50,54,72,74,58,82,80,71,89,74,76,94,63,61,48,42,41,36,38,31,65,76,67,20,33,71,49,52,85,72,76,88,83,69,93,82,46,72,69,54,53,55,50,49,55,50,51,43,55,51,49,53,50,43,74,74,37,80,84,60,44,66,53,75,50,80,54,100,54,34,42,37,42,34,40,45,56,92,52,38,36,40,41,38,37,43,51,57,80,82,48,56,83,67,50,56,56,51,46,60,49,43,71,51,47,67,56,42,71,80,49,76,83,72,77,86,84,81,89,84,84,82,84,130

Organism: Strigamia maritima (NCBI:txid126957)

Mean predicted aligned error: 12.65 Å